Protein AF-0000000066998736 (afdb_homodimer)

pLDDT: mean 97.36, std 3.32, range [67.88, 99.0]

Structure (mmCIF, N/CA/C/O backbone):
data_AF-0000000066998736-model_v1
#
loop_
_entity.id
_entity.type
_entity.pdbx_description
1 polymer 'Protein AIM2'
#
loop_
_atom_site.group_PDB
_atom_site.id
_atom_site.type_symbol
_atom_site.label_atom_id
_atom_site.label_alt_id
_atom_site.label_comp_id
_atom_site.label_asym_id
_atom_site.label_entity_id
_atom_site.label_seq_id
_atom_site.pdbx_PDB_ins_code
_atom_site.Cartn_x
_atom_site.Cartn_y
_atom_site.Cartn_z
_atom_site.occupancy
_atom_site.B_iso_or_equiv
_atom_site.auth_seq_id
_atom_site.auth_comp_id
_atom_site.auth_asym_id
_atom_site.auth_atom_id
_atom_site.pdbx_PDB_model_num
ATOM 1 N N . MET A 1 1 ? 8.188 -20.969 9.961 1 88.62 1 MET A N 1
ATOM 2 C CA . MET A 1 1 ? 7.359 -20.578 8.82 1 88.62 1 MET A CA 1
ATOM 3 C C . MET A 1 1 ? 6.918 -19.125 8.945 1 88.62 1 MET A C 1
ATOM 5 O O . MET A 1 1 ? 6.602 -18.656 10.039 1 88.62 1 MET A O 1
ATOM 9 N N . THR A 1 2 ? 6.992 -18.469 7.844 1 96.5 2 THR A N 1
ATOM 10 C CA . THR A 1 2 ? 6.559 -17.078 7.852 1 96.5 2 THR A CA 1
ATOM 11 C C . THR A 1 2 ? 5.074 -16.969 7.52 1 96.5 2 THR A C 1
ATOM 13 O O . THR A 1 2 ? 4.5 -15.883 7.559 1 96.5 2 THR A O 1
ATOM 16 N N . SER A 1 3 ? 4.441 -18.016 7.262 1 97.25 3 SER A N 1
ATOM 17 C CA . SER A 1 3 ? 2.992 -18.172 7.203 1 97.25 3 SER A CA 1
ATOM 18 C C . SER A 1 3 ? 2.58 -19.609 7.523 1 97.25 3 SER A C 1
ATOM 20 O O . SER A 1 3 ? 3.326 -20.547 7.246 1 97.25 3 SER A O 1
ATOM 22 N N . HIS A 1 4 ? 1.393 -19.859 8.031 1 94.44 4 HIS A N 1
ATOM 23 C CA . HIS A 1 4 ? 0.911 -21.172 8.445 1 94.44 4 HIS A CA 1
ATOM 24 C C . HIS A 1 4 ? 0.374 -21.969 7.262 1 94.44 4 HIS A C 1
ATOM 26 O O . HIS A 1 4 ? 0.171 -21.406 6.18 1 94.44 4 HIS A O 1
ATOM 32 N N . PRO A 1 5 ? 0.244 -23.266 7.516 1 88.44 5 PRO A N 1
ATOM 33 C CA . PRO A 1 5 ? -0.405 -24.062 6.477 1 88.44 5 PRO A CA 1
ATOM 34 C C . PRO A 1 5 ? -1.836 -23.609 6.191 1 88.44 5 PRO A C 1
ATOM 36 O O . PRO A 1 5 ? -2.457 -22.953 7.027 1 88.44 5 PRO A O 1
ATOM 39 N N . PRO A 1 6 ? -2.303 -24.016 5.023 1 88.62 6 PRO A N 1
ATOM 40 C CA . PRO A 1 6 ? -3.68 -23.641 4.684 1 88.62 6 PRO A CA 1
ATOM 41 C C . PRO A 1 6 ? -4.703 -24.234 5.648 1 88.62 6 PRO A C 1
ATOM 43 O O . PRO A 1 6 ? -4.43 -25.25 6.297 1 88.62 6 PRO A O 1
ATOM 46 N N . GLY A 1 7 ? -5.816 -23.609 5.773 1 89.06 7 GLY A N 1
ATOM 47 C CA . GLY A 1 7 ? -6.969 -24.031 6.555 1 89.06 7 GLY A CA 1
ATOM 48 C C . GLY A 1 7 ? -8.289 -23.812 5.832 1 89.06 7 GLY A C 1
ATOM 49 O O . GLY A 1 7 ? -8.305 -23.594 4.621 1 89.06 7 GLY A O 1
ATOM 50 N N . ALA A 1 8 ? -9.398 -23.953 6.57 1 87.38 8 ALA A N 1
ATOM 51 C CA . ALA A 1 8 ? -10.727 -23.875 5.973 1 87.38 8 ALA A CA 1
ATOM 52 C C . ALA A 1 8 ? -10.945 -22.5 5.324 1 87.38 8 ALA A C 1
ATOM 54 O O . ALA A 1 8 ? -11.672 -22.391 4.332 1 87.38 8 ALA A O 1
ATOM 55 N N . CYS A 1 9 ? -10.297 -21.516 5.777 1 91.25 9 CYS A N 1
ATOM 56 C CA . CYS A 1 9 ? -10.445 -20.156 5.27 1 91.25 9 CYS A CA 1
ATOM 57 C C . CYS A 1 9 ? -9.898 -20.031 3.852 1 91.25 9 CYS A C 1
ATOM 59 O O . CYS A 1 9 ? -10.219 -19.078 3.137 1 91.25 9 CYS A O 1
ATOM 61 N N . CYS A 1 10 ? -9.125 -20.953 3.406 1 93.94 10 CYS A N 1
ATOM 62 C CA . CYS A 1 10 ? -8.43 -20.859 2.125 1 93.94 10 CYS A CA 1
ATOM 63 C C . CYS A 1 10 ? -9.383 -21.141 0.969 1 93.94 10 CYS A C 1
ATOM 65 O O . CYS A 1 10 ? -9.07 -20.859 -0.187 1 93.94 10 CYS A O 1
ATOM 67 N N . TYR A 1 11 ? -10.555 -21.688 1.273 1 93.38 11 TYR A N 1
ATOM 68 C CA . TYR A 1 11 ? -11.453 -21.984 0.159 1 93.38 11 TYR A CA 1
ATOM 69 C C . TYR A 1 11 ? -12.836 -21.406 0.417 1 93.38 11 TYR A C 1
ATOM 71 O O . TYR A 1 11 ? -13.812 -21.812 -0.217 1 93.38 11 TYR A O 1
ATOM 79 N N . LYS A 1 12 ? -12.945 -20.547 1.372 1 92.06 12 LYS A N 1
ATOM 80 C CA . LYS A 1 12 ? -14.18 -19.828 1.636 1 92.06 12 LYS A CA 1
ATOM 81 C C . LYS A 1 12 ? -14.172 -18.453 0.963 1 92.06 12 LYS A C 1
ATOM 83 O O . LYS A 1 12 ? -13.133 -17.812 0.887 1 92.06 12 LYS A O 1
ATOM 88 N N . GLY A 1 13 ? -15.359 -17.984 0.427 1 95.31 13 GLY A N 1
ATOM 89 C CA . GLY A 1 13 ? -15.438 -16.656 -0.157 1 95.31 13 GLY A CA 1
ATOM 90 C C . GLY A 1 13 ? -16.594 -16.5 -1.127 1 95.31 13 GLY A C 1
ATOM 91 O O . GLY A 1 13 ? -17.594 -17.203 -1.023 1 95.31 13 GLY A O 1
ATOM 92 N N . VAL A 1 14 ? -16.484 -15.484 -1.958 1 97.12 14 VAL A N 1
ATOM 93 C CA . VAL A 1 14 ? -17.578 -15.141 -2.865 1 97.12 14 VAL A CA 1
ATOM 94 C C . VAL A 1 14 ? -17.094 -15.234 -4.312 1 97.12 14 VAL A C 1
ATOM 96 O O . VAL A 1 14 ? -15.984 -14.789 -4.633 1 97.12 14 VAL A O 1
ATOM 99 N N . LYS A 1 15 ? -17.875 -15.82 -5.188 1 96.19 15 LYS A N 1
ATOM 100 C CA . LYS A 1 15 ? -17.641 -15.812 -6.625 1 96.19 15 LYS A CA 1
ATOM 101 C C . LYS A 1 15 ? -18.047 -14.484 -7.246 1 96.19 15 LYS A C 1
ATOM 103 O O . LYS A 1 15 ? -19.125 -13.961 -6.941 1 96.19 15 LYS A O 1
ATOM 108 N N . HIS A 1 16 ? -17.219 -13.906 -8.07 1 97.31 16 HIS A N 1
ATOM 109 C CA . HIS A 1 16 ? -17.5 -12.625 -8.703 1 97.31 16 HIS A CA 1
ATOM 110 C C . HIS A 1 16 ? -18.188 -12.805 -10.047 1 97.31 16 HIS A C 1
ATOM 112 O O . HIS A 1 16 ? -18.094 -13.867 -10.664 1 97.31 16 HIS A O 1
ATOM 118 N N . GLU A 1 17 ? -18.844 -11.758 -10.477 1 96.19 17 GLU A N 1
ATOM 119 C CA . GLU A 1 17 ? -19.5 -11.742 -11.789 1 96.19 17 GLU A CA 1
ATOM 120 C C . GLU A 1 17 ? -18.547 -11.219 -12.867 1 96.19 17 GLU A C 1
ATOM 122 O O . GLU A 1 17 ? -17.625 -10.461 -12.57 1 96.19 17 GLU A O 1
ATOM 127 N N . GLY A 1 18 ? -18.656 -11.664 -14.086 1 97.25 18 GLY A N 1
ATOM 128 C CA . GLY A 1 18 ? -17.844 -11.305 -15.234 1 97.25 18 GLY A CA 1
ATOM 129 C C . GLY A 1 18 ? -17.547 -12.477 -16.141 1 97.25 18 GLY A C 1
ATOM 130 O O . GLY A 1 18 ? -17.781 -13.633 -15.781 1 97.25 18 GLY A O 1
ATOM 131 N N . THR A 1 19 ? -17.156 -12.172 -17.375 1 98.12 19 THR A N 1
ATOM 132 C CA . THR A 1 19 ? -16.844 -13.211 -18.359 1 98.12 19 THR A CA 1
ATOM 133 C C . THR A 1 19 ? -15.375 -13.125 -18.766 1 98.12 19 THR A C 1
ATOM 135 O O . THR A 1 19 ? -14.992 -12.25 -19.562 1 98.12 19 THR A O 1
ATOM 138 N N . PRO A 1 20 ? -14.586 -13.969 -18.172 1 98.62 20 PRO A N 1
ATOM 139 C CA . PRO A 1 20 ? -13.188 -13.977 -18.594 1 98.62 20 PRO A CA 1
ATOM 140 C C . PRO A 1 20 ? -13.031 -14.195 -20.109 1 98.62 20 PRO A C 1
ATOM 142 O O . PRO A 1 20 ? -13.875 -14.852 -20.719 1 98.62 20 PRO A O 1
ATOM 145 N N . THR A 1 21 ? -11.914 -13.672 -20.656 1 98.75 21 THR A N 1
ATOM 146 C CA . THR A 1 21 ? -11.789 -13.664 -22.109 1 98.75 21 THR A CA 1
ATOM 147 C C . THR A 1 21 ? -10.477 -14.297 -22.547 1 98.75 21 THR A C 1
ATOM 149 O O . THR A 1 21 ? -10.094 -14.211 -23.719 1 98.75 21 THR A O 1
ATOM 152 N N . GLY A 1 22 ? -9.789 -14.875 -21.641 1 98.75 22 GLY A N 1
ATOM 153 C CA . GLY A 1 22 ? -8.578 -15.594 -22 1 98.75 22 GLY A CA 1
ATOM 154 C C . GLY A 1 22 ? -8.852 -16.922 -22.672 1 98.75 22 GLY A C 1
ATOM 155 O O . GLY A 1 22 ? -9.984 -17.203 -23.062 1 98.75 22 GLY A O 1
ATOM 156 N N . GLU A 1 23 ? -7.75 -17.672 -22.906 1 98.69 23 GLU A N 1
ATOM 157 C CA . GLU A 1 23 ? -7.867 -18.938 -23.625 1 98.69 23 GLU A CA 1
ATOM 158 C C . GLU A 1 23 ? -7.176 -20.078 -22.859 1 98.69 23 GLU A C 1
ATOM 160 O O . GLU A 1 23 ? -6.117 -19.875 -22.266 1 98.69 23 GLU A O 1
ATOM 165 N N . PHE A 1 24 ? -7.832 -21.219 -22.969 1 98.75 24 PHE A N 1
ATOM 166 C CA . PHE A 1 24 ? -7.211 -22.406 -22.406 1 98.75 24 PHE A CA 1
ATOM 167 C C . PHE A 1 24 ? -6.43 -23.172 -23.469 1 98.75 24 PHE A C 1
ATOM 169 O O . PHE A 1 24 ? -6.871 -23.266 -24.625 1 98.75 24 PHE A O 1
ATOM 176 N N . SER A 1 25 ? -5.324 -23.641 -23.141 1 98.75 25 SER A N 1
ATOM 177 C CA . SER A 1 25 ? -4.527 -24.547 -23.969 1 98.75 25 SER A CA 1
ATOM 178 C C . SER A 1 25 ? -3.703 -25.5 -23.094 1 98.75 25 SER A C 1
ATOM 180 O O . SER A 1 25 ? -3.77 -25.438 -21.875 1 98.75 25 SER A O 1
ATOM 182 N N . GLN A 1 26 ? -2.934 -26.328 -23.766 1 98.56 26 GLN A N 1
ATOM 183 C CA . GLN A 1 26 ? -2.145 -27.312 -23.031 1 98.56 26 GLN A CA 1
ATOM 184 C C . GLN A 1 26 ? -0.658 -26.984 -23.094 1 98.56 26 GLN A C 1
ATOM 186 O O . GLN A 1 26 ? -0.144 -26.562 -24.125 1 98.56 26 GLN A O 1
ATOM 191 N N . LEU A 1 27 ? -0.028 -27.094 -22 1 98.56 27 LEU A N 1
ATOM 192 C CA . LEU A 1 27 ? 1.426 -27.109 -21.875 1 98.56 27 LEU A CA 1
ATOM 193 C C . LEU A 1 27 ? 1.909 -28.406 -21.25 1 98.56 27 LEU A C 1
ATOM 195 O O . LEU A 1 27 ? 1.815 -28.594 -20.031 1 98.56 27 LEU A O 1
ATOM 199 N N . GLY A 1 28 ? 2.451 -29.188 -22.125 1 97.38 28 GLY A N 1
ATOM 200 C CA . GLY A 1 28 ? 2.725 -30.531 -21.641 1 97.38 28 GLY A CA 1
ATOM 201 C C . GLY A 1 28 ? 1.48 -31.266 -21.172 1 97.38 28 GLY A C 1
ATOM 202 O O . GLY A 1 28 ? 0.503 -31.375 -21.906 1 97.38 28 GLY A O 1
ATOM 203 N N . ASP A 1 29 ? 1.424 -31.641 -19.922 1 96.88 29 ASP A N 1
ATOM 204 C CA . ASP A 1 29 ? 0.338 -32.469 -19.422 1 96.88 29 ASP A CA 1
ATOM 205 C C . ASP A 1 29 ? -0.609 -31.672 -18.531 1 96.88 29 ASP A C 1
ATOM 207 O O . ASP A 1 29 ? -1.436 -32.25 -17.812 1 96.88 29 ASP A O 1
ATOM 211 N N . PHE A 1 30 ? -0.478 -30.375 -18.562 1 98.38 30 PHE A N 1
ATOM 212 C CA . PHE A 1 30 ? -1.415 -29.578 -17.781 1 98.38 30 PHE A CA 1
ATOM 213 C C . PHE A 1 30 ? -1.953 -28.422 -18.594 1 98.38 30 PHE A C 1
ATOM 215 O O . PHE A 1 30 ? -1.345 -28.031 -19.594 1 98.38 30 PHE A O 1
ATOM 222 N N . GLU A 1 31 ? -3.088 -27.938 -18.188 1 98.81 31 GLU A N 1
ATOM 223 C CA . GLU A 1 31 ? -3.768 -26.844 -18.859 1 98.81 31 GLU A CA 1
ATOM 224 C C . GLU A 1 31 ? -3.232 -25.5 -18.406 1 98.81 31 GLU A C 1
ATOM 226 O O . GLU A 1 31 ? -2.822 -25.344 -17.25 1 98.81 31 GLU A O 1
ATOM 231 N N . ILE A 1 32 ? -3.191 -24.531 -19.344 1 98.88 32 ILE A N 1
ATOM 232 C CA . ILE A 1 32 ? -2.861 -23.156 -19 1 98.88 32 ILE A CA 1
ATOM 233 C C . ILE A 1 32 ? -3.934 -22.219 -19.531 1 98.88 32 ILE A C 1
ATOM 235 O O . ILE A 1 32 ? -4.539 -22.484 -20.578 1 98.88 32 ILE A O 1
ATOM 239 N N . TYR A 1 33 ? -4.254 -21.234 -18.766 1 98.94 33 TYR A N 1
ATOM 240 C CA . TYR A 1 33 ? -5.016 -20.062 -19.219 1 98.94 33 TYR A CA 1
ATOM 241 C C . TYR A 1 33 ? -4.09 -18.938 -19.641 1 98.94 33 TYR A C 1
ATOM 243 O O . TYR A 1 33 ? -3.176 -18.562 -18.891 1 98.94 33 TYR A O 1
ATOM 251 N N . THR A 1 34 ? -4.23 -18.391 -20.844 1 98.94 34 THR A N 1
ATOM 252 C CA . THR A 1 34 ? -3.391 -17.297 -21.312 1 98.94 34 THR A CA 1
ATOM 253 C C . THR A 1 34 ? -4.246 -16.109 -21.766 1 98.94 34 THR A C 1
ATOM 255 O O . THR A 1 34 ? -5.387 -16.297 -22.203 1 98.94 34 THR A O 1
ATOM 258 N N . LYS A 1 35 ? -3.754 -14.984 -21.609 1 98.88 35 LYS A N 1
ATOM 259 C CA . LYS A 1 35 ? -4.371 -13.742 -22.078 1 98.88 35 LYS A CA 1
ATOM 260 C C . LYS A 1 35 ? -3.312 -12.742 -22.531 1 98.88 35 LYS A C 1
ATOM 262 O O . LYS A 1 35 ? -2.342 -12.492 -21.812 1 98.88 35 LYS A O 1
ATOM 267 N N . TYR A 1 36 ? -3.473 -12.234 -23.719 1 98.81 36 TYR A N 1
ATOM 268 C CA . TYR A 1 36 ? -2.59 -11.203 -24.266 1 98.81 36 TYR A CA 1
ATOM 269 C C . TYR A 1 36 ? -3.084 -9.812 -23.906 1 98.81 36 TYR A C 1
ATOM 271 O O . TYR A 1 36 ? -4.285 -9.594 -23.734 1 98.81 36 TYR A O 1
ATOM 279 N N . PRO A 1 37 ? -2.137 -8.906 -23.75 1 98.69 37 PRO A N 1
ATOM 280 C CA . PRO A 1 37 ? -2.586 -7.512 -23.703 1 98.69 37 PRO A CA 1
ATOM 281 C C . PRO A 1 37 ? -3.145 -7.031 -25.047 1 98.69 37 PRO A C 1
ATOM 283 O O . PRO A 1 37 ? -3.084 -7.754 -26.047 1 98.69 37 PRO A O 1
ATOM 286 N N . GLU A 1 38 ? -3.705 -5.871 -25 1 97.38 38 GLU A N 1
ATOM 287 C CA . GLU A 1 38 ? -4.375 -5.344 -26.188 1 97.38 38 GLU A CA 1
ATOM 288 C C . GLU A 1 38 ? -3.422 -5.281 -27.375 1 97.38 38 GLU A C 1
ATOM 290 O O . GLU A 1 38 ? -3.811 -5.59 -28.5 1 97.38 38 GLU A O 1
ATOM 295 N N . ASP A 1 39 ? -2.166 -4.965 -27.125 1 98.06 39 ASP A N 1
ATOM 296 C CA . ASP A 1 39 ? -1.209 -4.789 -28.219 1 98.06 39 ASP A CA 1
ATOM 297 C C . ASP A 1 39 ? -0.548 -6.117 -28.594 1 98.06 39 ASP A C 1
ATOM 299 O O . ASP A 1 39 ? 0.345 -6.156 -29.438 1 98.06 39 ASP A O 1
ATOM 303 N N . LYS A 1 40 ? -0.848 -7.172 -27.906 1 98.25 40 LYS A N 1
ATOM 304 C CA . LYS A 1 40 ? -0.427 -8.547 -28.156 1 98.25 40 LYS A CA 1
ATOM 305 C C . LYS A 1 40 ? 1.057 -8.734 -27.859 1 98.25 40 LYS A C 1
ATOM 307 O O . LYS A 1 40 ? 1.629 -9.781 -28.172 1 98.25 40 LYS A O 1
ATOM 312 N N . SER A 1 41 ? 1.574 -7.727 -27.234 1 98.44 41 SER A N 1
ATOM 313 C CA . SER A 1 41 ? 2.98 -7.848 -26.859 1 98.44 41 SER A CA 1
ATOM 314 C C . SER A 1 41 ? 3.18 -8.906 -25.781 1 98.44 41 SER A C 1
ATOM 316 O O . SER A 1 41 ? 2.361 -9.031 -24.859 1 98.44 41 SER A O 1
ATOM 318 N N . THR A 1 42 ? 4.344 -9.594 -25.828 1 98.69 42 THR A N 1
ATOM 319 C CA . THR A 1 42 ? 4.695 -10.562 -24.781 1 98.69 42 THR A CA 1
ATOM 320 C C . THR A 1 42 ? 5.973 -10.133 -24.062 1 98.69 42 THR A C 1
ATOM 322 O O . THR A 1 42 ? 6.543 -10.906 -23.297 1 98.69 42 THR A O 1
ATOM 325 N N . GLU A 1 43 ? 6.453 -8.953 -24.312 1 98.56 43 GLU A N 1
ATOM 326 C CA . GLU A 1 43 ? 7.699 -8.469 -23.719 1 98.56 43 GLU A CA 1
ATOM 327 C C . GLU A 1 43 ? 7.66 -8.539 -22.203 1 98.56 43 GLU A C 1
ATOM 329 O O . GLU A 1 43 ? 8.648 -8.906 -21.562 1 98.56 43 GLU A O 1
ATOM 334 N N . TYR A 1 44 ? 6.578 -8.125 -21.641 1 98.88 44 TYR A N 1
ATOM 335 C CA . TYR A 1 44 ? 6.332 -8.172 -20.203 1 98.88 44 TYR A CA 1
ATOM 336 C C . TYR A 1 44 ? 5.297 -9.234 -19.859 1 98.88 44 TYR A C 1
ATOM 338 O O . TYR A 1 44 ? 4.18 -9.211 -20.375 1 98.88 44 TYR A O 1
ATOM 346 N N . GLY A 1 45 ? 5.629 -10.172 -18.969 1 98.94 45 GLY A N 1
ATOM 347 C CA . GLY A 1 45 ? 4.754 -11.289 -18.641 1 98.94 45 GLY A CA 1
ATOM 348 C C . GLY A 1 45 ? 4.465 -11.398 -17.156 1 98.94 45 GLY A C 1
ATOM 349 O O . GLY A 1 45 ? 5.27 -10.961 -16.328 1 98.94 45 GLY A O 1
ATOM 350 N N . ILE A 1 46 ? 3.328 -11.914 -16.828 1 99 46 ILE A N 1
ATOM 351 C CA . ILE A 1 46 ? 2.951 -12.242 -15.453 1 99 46 ILE A CA 1
ATOM 352 C C . ILE A 1 46 ? 2.508 -13.703 -15.383 1 99 46 ILE A C 1
ATOM 354 O O . ILE A 1 46 ? 1.625 -14.125 -16.125 1 99 46 ILE A O 1
ATOM 358 N N . LEU A 1 47 ? 3.16 -14.461 -14.57 1 99 47 LEU A N 1
ATOM 359 C CA . LEU A 1 47 ? 2.686 -15.789 -14.188 1 99 47 LEU A CA 1
ATOM 360 C C . LEU A 1 47 ? 1.793 -15.711 -12.953 1 99 47 LEU A C 1
ATOM 362 O O . LEU A 1 47 ? 2.217 -15.219 -11.906 1 99 47 LEU A O 1
ATOM 366 N N . ILE A 1 48 ? 0.547 -16.141 -13.086 1 99 48 ILE A N 1
ATOM 367 C CA . ILE A 1 48 ? -0.354 -16.156 -11.938 1 99 48 ILE A CA 1
ATOM 368 C C . ILE A 1 48 ? -0.365 -17.547 -11.32 1 99 48 ILE A C 1
ATOM 370 O O . ILE A 1 48 ? -0.692 -18.531 -11.992 1 99 48 ILE A O 1
ATOM 374 N N . ILE A 1 49 ? 0.008 -17.609 -10.086 1 98.94 49 ILE A N 1
ATOM 375 C CA . ILE A 1 49 ? -0.017 -18.828 -9.281 1 98.94 49 ILE A CA 1
ATOM 376 C C . ILE A 1 49 ? -1.174 -18.766 -8.289 1 98.94 49 ILE A C 1
ATOM 378 O O . ILE A 1 49 ? -1.132 -18 -7.324 1 98.94 49 ILE A O 1
ATOM 382 N N . THR A 1 50 ? -2.141 -19.594 -8.438 1 98.88 50 THR A N 1
ATOM 383 C CA . THR A 1 50 ? -3.469 -19.406 -7.867 1 98.88 50 THR A CA 1
ATOM 384 C C . THR A 1 50 ? -3.516 -19.906 -6.426 1 98.88 50 THR A C 1
ATOM 386 O O . THR A 1 50 ? -2.582 -20.578 -5.965 1 98.88 50 THR A O 1
ATOM 389 N N . ASP A 1 51 ? -4.613 -19.531 -5.707 1 98.5 51 ASP A N 1
ATOM 390 C CA . ASP A 1 51 ? -4.961 -20.203 -4.457 1 98.5 51 ASP A CA 1
ATOM 391 C C . ASP A 1 51 ? -5.488 -21.609 -4.715 1 98.5 51 ASP A C 1
ATOM 393 O O . ASP A 1 51 ? -5.391 -22.125 -5.836 1 98.5 51 ASP A O 1
ATOM 397 N N . VAL A 1 52 ? -6.062 -22.281 -3.746 1 98.31 52 VAL A N 1
ATOM 398 C CA . VAL A 1 52 ? -6.379 -23.703 -3.791 1 98.31 52 VAL A CA 1
ATOM 399 C C . VAL A 1 52 ? -7.617 -23.938 -4.656 1 98.31 52 VAL A C 1
ATOM 401 O O . VAL A 1 52 ? -7.953 -25.078 -4.984 1 98.31 52 VAL A O 1
ATOM 404 N N . ILE A 1 53 ? -8.289 -22.859 -5.078 1 98.06 53 ILE A N 1
ATOM 405 C CA . ILE A 1 53 ? -9.5 -22.984 -5.879 1 98.06 53 ILE A CA 1
ATOM 406 C C . ILE A 1 53 ? -9.133 -23.188 -7.348 1 98.06 53 ILE A C 1
ATOM 408 O O . ILE A 1 53 ? -9.906 -23.766 -8.117 1 98.06 53 ILE A O 1
ATOM 412 N N . GLY A 1 54 ? -7.961 -22.703 -7.793 1 98.5 54 GLY A N 1
ATOM 413 C CA . GLY A 1 54 ? -7.387 -23.125 -9.062 1 98.5 54 GLY A CA 1
ATOM 414 C C . GLY A 1 54 ? -7.684 -22.188 -10.203 1 98.5 54 GLY A C 1
ATOM 415 O O . GLY A 1 54 ? -8.359 -21.172 -10.023 1 98.5 54 GLY A O 1
ATOM 416 N N . HIS A 1 55 ? -7.188 -22.531 -11.43 1 98.69 55 HIS A N 1
ATOM 417 C CA . HIS A 1 55 ? -7.094 -21.641 -12.586 1 98.69 55 HIS A CA 1
ATOM 418 C C . HIS A 1 55 ? -8.453 -21.469 -13.258 1 98.69 55 HIS A C 1
ATOM 420 O O . HIS A 1 55 ? -8.664 -20.516 -14.008 1 98.69 55 HIS A O 1
ATOM 426 N N . ARG A 1 56 ? -9.375 -22.359 -12.969 1 98.31 56 ARG A N 1
ATOM 427 C CA . ARG A 1 56 ? -10.664 -22.25 -13.648 1 98.31 56 ARG A CA 1
ATOM 428 C C . ARG A 1 56 ? -11.664 -21.469 -12.805 1 98.31 56 ARG A C 1
ATOM 430 O O . ARG A 1 56 ? -12.812 -21.297 -13.211 1 98.31 56 ARG A O 1
ATOM 437 N N . PHE A 1 57 ? -11.25 -21.078 -11.641 1 98.44 57 PHE A N 1
ATOM 438 C CA . PHE A 1 57 ? -12.086 -20.203 -10.836 1 98.44 57 PHE A CA 1
ATOM 439 C C . PHE A 1 57 ? -12.289 -18.859 -11.531 1 98.44 57 PHE A C 1
ATOM 441 O O . PHE A 1 57 ? -11.328 -18.188 -11.906 1 98.44 57 PHE A O 1
ATOM 448 N N . ASN A 1 58 ? -13.5 -18.453 -11.68 1 98.69 58 ASN A N 1
ATOM 449 C CA . ASN A 1 58 ? -13.852 -17.25 -12.422 1 98.69 58 ASN A CA 1
ATOM 450 C C . ASN A 1 58 ? -13.078 -16.047 -11.914 1 98.69 58 ASN A C 1
ATOM 452 O O . ASN A 1 58 ? -12.555 -15.258 -12.711 1 98.69 58 ASN A O 1
ATOM 456 N N . ASN A 1 59 ? -13 -15.867 -10.602 1 98.81 59 ASN A N 1
ATOM 457 C CA . ASN A 1 59 ? -12.32 -14.727 -10.008 1 98.81 59 ASN A CA 1
ATOM 458 C C . ASN A 1 59 ? -10.867 -14.648 -10.453 1 98.81 59 ASN A C 1
ATOM 460 O O . ASN A 1 59 ? -10.359 -13.562 -10.75 1 98.81 59 ASN A O 1
ATOM 464 N N . ALA A 1 60 ? -10.172 -15.812 -10.484 1 98.81 60 ALA A N 1
ATOM 465 C CA . ALA A 1 60 ? -8.766 -15.867 -10.883 1 98.81 60 ALA A CA 1
ATOM 466 C C . ALA A 1 60 ? -8.594 -15.461 -12.344 1 98.81 60 ALA A C 1
ATOM 468 O O . ALA A 1 60 ? -7.656 -14.742 -12.695 1 98.81 60 ALA A O 1
ATOM 469 N N . GLN A 1 61 ? -9.516 -15.922 -13.164 1 98.88 61 GLN A N 1
ATOM 470 C CA . GLN A 1 61 ? -9.461 -15.594 -14.586 1 98.88 61 GLN A CA 1
ATOM 471 C C . GLN A 1 61 ? -9.711 -14.102 -14.812 1 98.88 61 GLN A C 1
ATOM 473 O O . GLN A 1 61 ? -9.062 -13.484 -15.664 1 98.88 61 GLN A O 1
ATOM 478 N N . LEU A 1 62 ? -10.656 -13.547 -14.062 1 98.81 62 LEU A N 1
ATOM 479 C CA . LEU A 1 62 ? -10.906 -12.117 -14.172 1 98.81 62 LEU A CA 1
ATOM 480 C C . LEU A 1 62 ? -9.672 -11.312 -13.766 1 98.81 62 LEU A C 1
ATOM 482 O O . LEU A 1 62 ? -9.352 -10.297 -14.375 1 98.81 62 LEU A O 1
ATOM 486 N N . ILE A 1 63 ? -8.953 -11.734 -12.742 1 98.88 63 ILE A N 1
ATOM 487 C CA . ILE A 1 63 ? -7.715 -11.086 -12.312 1 98.88 63 ILE A CA 1
ATOM 488 C C . ILE A 1 63 ? -6.672 -11.188 -13.422 1 98.88 63 ILE A C 1
ATOM 490 O O . ILE A 1 63 ? -5.977 -10.211 -13.719 1 98.88 63 ILE A O 1
ATOM 494 N N . ALA A 1 64 ? -6.578 -12.367 -14.039 1 98.88 64 ALA A N 1
ATOM 495 C CA . ALA A 1 64 ? -5.668 -12.555 -15.164 1 98.88 64 ALA A CA 1
ATOM 496 C C . ALA A 1 64 ? -5.965 -11.555 -16.281 1 98.88 64 ALA A C 1
ATOM 498 O O . ALA A 1 64 ? -5.055 -10.914 -16.812 1 98.88 64 ALA A O 1
ATOM 499 N N . ASP A 1 65 ? -7.234 -11.445 -16.609 1 98.88 65 ASP A N 1
ATOM 500 C CA . ASP A 1 65 ? -7.664 -10.531 -17.656 1 98.88 65 ASP A CA 1
ATOM 501 C C . ASP A 1 65 ? -7.316 -9.086 -17.297 1 98.88 65 ASP A C 1
ATOM 503 O O . ASP A 1 65 ? -6.973 -8.289 -18.172 1 98.88 65 ASP A O 1
ATOM 507 N N . GLN A 1 66 ? -7.391 -8.727 -16.031 1 98.75 66 GLN A N 1
ATOM 508 C CA . GLN A 1 66 ? -7.07 -7.371 -15.594 1 98.75 66 GLN A CA 1
ATOM 509 C C . GLN A 1 66 ? -5.582 -7.078 -15.758 1 98.75 66 GLN A C 1
ATOM 511 O O . GLN A 1 66 ? -5.199 -5.977 -16.156 1 98.75 66 GLN A O 1
ATOM 516 N N . PHE A 1 67 ? -4.742 -8.07 -15.406 1 98.81 67 PHE A N 1
ATOM 517 C CA . PHE A 1 67 ? -3.316 -7.875 -15.633 1 98.81 67 PHE A CA 1
ATOM 518 C C . PHE A 1 67 ? -3.027 -7.684 -17.109 1 98.81 67 PHE A C 1
ATOM 520 O O . PHE A 1 67 ? -2.217 -6.832 -17.484 1 98.81 67 PHE A O 1
ATOM 527 N N . ALA A 1 68 ? -3.686 -8.477 -17.953 1 98.88 68 ALA A N 1
ATOM 528 C CA . ALA A 1 68 ? -3.514 -8.328 -19.391 1 98.88 68 ALA A CA 1
ATOM 529 C C . ALA A 1 68 ? -3.949 -6.941 -19.859 1 98.88 68 ALA A C 1
ATOM 531 O O . ALA A 1 68 ? -3.283 -6.32 -20.688 1 98.88 68 ALA A O 1
ATOM 532 N N . ALA A 1 69 ? -5.043 -6.453 -19.297 1 98.56 69 ALA A N 1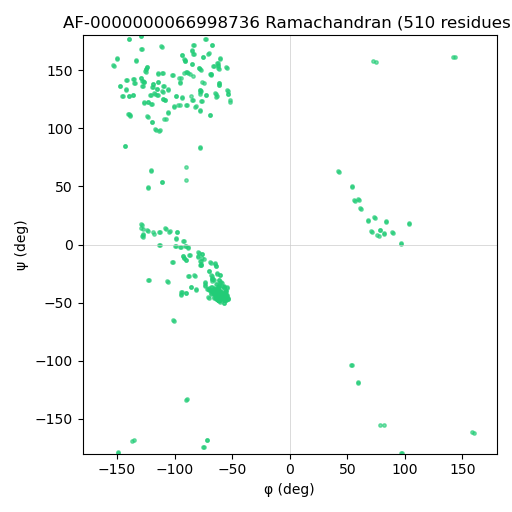
ATOM 533 C CA . ALA A 1 69 ? -5.547 -5.125 -19.641 1 98.56 69 ALA A CA 1
ATOM 534 C C . ALA A 1 69 ? -4.547 -4.043 -19.234 1 98.56 69 ALA A C 1
ATOM 536 O O . ALA A 1 69 ? -4.59 -2.926 -19.766 1 98.56 69 ALA A O 1
ATOM 537 N N . ASN A 1 70 ? -3.652 -4.402 -18.359 1 98.38 70 ASN A N 1
ATOM 538 C CA . ASN A 1 70 ? -2.623 -3.465 -17.922 1 98.38 70 ASN A CA 1
ATOM 539 C C . ASN A 1 70 ? -1.313 -3.682 -18.672 1 98.38 70 ASN A C 1
ATOM 541 O O . ASN A 1 70 ? -0.257 -3.221 -18.234 1 98.38 70 ASN A O 1
ATOM 545 N N . GLY A 1 71 ? -1.304 -4.48 -19.719 1 98.38 71 GLY A N 1
ATOM 546 C CA . GLY A 1 71 ? -0.192 -4.5 -20.656 1 98.38 71 GLY A CA 1
ATOM 547 C C . GLY A 1 71 ? 0.714 -5.703 -20.484 1 98.38 71 GLY A C 1
ATOM 548 O O . GLY A 1 71 ? 1.836 -5.723 -21 1 98.38 71 GLY A O 1
ATOM 549 N N . TYR A 1 72 ? 0.227 -6.746 -19.797 1 98.88 72 TYR A N 1
ATOM 550 C CA . TYR A 1 72 ? 1.075 -7.91 -19.547 1 98.88 72 TYR A CA 1
ATOM 551 C C . TYR A 1 72 ? 0.534 -9.141 -20.281 1 98.88 72 TYR A C 1
ATOM 553 O O . TYR A 1 72 ? -0.679 -9.359 -20.312 1 98.88 72 TYR A O 1
ATOM 561 N N . PHE A 1 73 ? 1.386 -9.922 -20.844 1 98.94 73 PHE A N 1
ATOM 562 C CA . PHE A 1 73 ? 1.027 -11.281 -21.219 1 98.94 73 PHE A CA 1
ATOM 563 C C . PHE A 1 73 ? 0.895 -12.164 -19.984 1 98.94 73 PHE A C 1
ATOM 565 O O . PHE A 1 73 ? 1.8 -12.211 -19.141 1 98.94 73 PHE A O 1
ATOM 572 N N . VAL A 1 74 ? -0.231 -12.867 -19.875 1 98.94 74 VAL A N 1
ATOM 573 C CA . VAL A 1 74 ? -0.499 -13.578 -18.641 1 98.94 74 VAL A CA 1
ATOM 574 C C . VAL A 1 74 ? -0.606 -15.078 -18.922 1 98.94 74 VAL A C 1
ATOM 576 O O . VAL A 1 74 ? -1.209 -15.492 -19.906 1 98.94 74 VAL A O 1
ATOM 579 N N . MET A 1 75 ? -0.027 -15.867 -18.062 1 98.94 75 MET A N 1
ATOM 580 C CA . MET A 1 75 ? -0.189 -17.312 -18.016 1 98.94 75 MET A CA 1
ATOM 581 C C . MET A 1 75 ? -0.58 -17.781 -16.625 1 98.94 75 MET A C 1
ATOM 583 O O . MET A 1 75 ? -0.052 -17.281 -15.625 1 98.94 75 MET A O 1
ATOM 587 N N . MET A 1 76 ? -1.519 -18.672 -16.562 1 99 76 MET A N 1
ATOM 588 C CA . MET A 1 76 ? -2.031 -19.234 -15.32 1 99 76 MET A CA 1
ATOM 589 C C . MET A 1 76 ? -2.256 -20.734 -15.453 1 99 76 MET A C 1
ATOM 591 O O . MET A 1 76 ? -3.15 -21.172 -16.172 1 99 76 MET A O 1
ATOM 595 N N . PRO A 1 77 ? -1.466 -21.547 -14.773 1 98.94 77 PRO A N 1
ATOM 596 C CA . PRO A 1 77 ? -1.525 -23 -14.984 1 98.94 77 PRO A CA 1
ATOM 597 C C . PRO A 1 77 ? -2.5 -23.688 -14.039 1 98.94 77 PRO A C 1
ATOM 599 O O . PRO A 1 77 ? -2.803 -23.172 -12.961 1 98.94 77 PRO A O 1
ATOM 602 N N . ASP A 1 78 ? -2.916 -24.828 -14.461 1 98.88 78 ASP A N 1
ATOM 603 C CA . ASP A 1 78 ? -3.475 -25.828 -13.547 1 98.88 78 ASP A CA 1
ATOM 604 C C . ASP A 1 78 ? -2.395 -26.391 -12.633 1 98.88 78 ASP A C 1
ATOM 606 O O . ASP A 1 78 ? -1.556 -27.188 -13.07 1 98.88 78 ASP A O 1
ATOM 610 N N . LEU A 1 79 ? -2.5 -26.078 -11.406 1 98.75 79 LEU A N 1
ATOM 611 C CA . LEU A 1 79 ? -1.479 -26.484 -10.453 1 98.75 79 LEU A CA 1
ATOM 612 C C . LEU A 1 79 ? -1.825 -27.844 -9.844 1 98.75 79 LEU A C 1
ATOM 614 O O . LEU A 1 79 ? -0.978 -28.484 -9.211 1 98.75 79 LEU A O 1
ATOM 618 N N . PHE A 1 80 ? -3.064 -28.297 -10.031 1 98.56 80 PHE A N 1
ATOM 619 C CA . PHE A 1 80 ? -3.566 -29.312 -9.125 1 98.56 80 PHE A CA 1
ATOM 620 C C . PHE A 1 80 ? -4.012 -30.547 -9.898 1 98.56 80 PHE A C 1
ATOM 622 O O . PHE A 1 80 ? -4.719 -31.406 -9.359 1 98.56 80 PHE A O 1
ATOM 629 N N . ASP A 1 81 ? -3.67 -30.625 -11.211 1 97.56 81 ASP A N 1
ATOM 630 C CA . ASP A 1 81 ? -4.02 -31.766 -12.055 1 97.56 81 ASP A CA 1
ATOM 631 C C . ASP A 1 81 ? -5.52 -32.031 -12 1 97.56 81 ASP A C 1
ATOM 633 O O . ASP A 1 81 ? -5.934 -33.156 -11.703 1 97.56 81 ASP A O 1
ATOM 637 N N . LYS A 1 82 ? -6.254 -30.969 -12.219 1 96.81 82 LYS A N 1
ATOM 638 C CA . LYS A 1 82 ? -7.711 -31.016 -12.305 1 96.81 82 LYS A CA 1
ATOM 639 C C . LYS A 1 82 ? -8.336 -31.344 -10.945 1 96.81 82 LYS A C 1
ATOM 641 O O . LYS A 1 82 ? -9.461 -31.828 -10.875 1 96.81 82 LYS A O 1
ATOM 646 N N . ASP A 1 83 ? -7.598 -31.125 -9.867 1 97.44 83 ASP A N 1
ATOM 647 C CA . ASP A 1 83 ? -8.094 -31.422 -8.523 1 97.44 83 ASP A CA 1
ATOM 648 C C . ASP A 1 83 ? -8.055 -30.172 -7.641 1 97.44 83 ASP A C 1
ATOM 650 O O . ASP A 1 83 ? -7.496 -30.188 -6.543 1 97.44 83 ASP A O 1
ATOM 654 N N . PRO A 1 84 ? -8.57 -29.031 -8.094 1 97.81 84 PRO A N 1
ATOM 655 C CA . PRO A 1 84 ? -8.688 -27.891 -7.195 1 97.81 84 PRO A CA 1
ATOM 656 C C . PRO A 1 84 ? -9.758 -28.078 -6.129 1 97.81 84 PRO A C 1
ATOM 658 O O . PRO A 1 84 ? -10.586 -28.984 -6.23 1 97.81 84 PRO A O 1
ATOM 661 N N . ILE A 1 85 ? -9.742 -27.266 -5.074 1 97.5 85 ILE A N 1
ATOM 662 C CA . ILE A 1 85 ? -10.781 -27.312 -4.051 1 97.5 85 ILE A CA 1
ATOM 663 C C . ILE A 1 85 ? -11.969 -26.453 -4.484 1 97.5 85 ILE A C 1
ATOM 665 O O . ILE A 1 85 ? -11.812 -25.281 -4.797 1 97.5 85 ILE A O 1
ATOM 669 N N . PRO A 1 86 ? -13.18 -27.047 -4.535 1 95.69 86 PRO A N 1
ATOM 670 C CA . PRO A 1 86 ? -14.352 -26.234 -4.848 1 95.69 86 PRO A CA 1
ATOM 671 C C . PRO A 1 86 ? -14.594 -25.125 -3.824 1 95.69 86 PRO A C 1
ATOM 673 O O . PRO A 1 86 ? -14.398 -25.328 -2.625 1 95.69 86 PRO A O 1
ATOM 676 N N . LEU A 1 87 ? -14.953 -23.969 -4.309 1 95.88 87 LEU A N 1
ATOM 677 C CA . LEU A 1 87 ? -15.289 -22.859 -3.436 1 95.88 87 LEU A CA 1
ATOM 678 C C . LEU A 1 87 ? -16.359 -23.25 -2.428 1 95.88 87 LEU A C 1
ATOM 680 O O . LEU A 1 87 ? -17.375 -23.859 -2.797 1 95.88 87 LEU A O 1
ATOM 684 N N . ASN A 1 88 ? -16.141 -22.938 -1.186 1 94.88 88 ASN A N 1
ATOM 685 C CA . ASN A 1 88 ? -17.062 -23.188 -0.092 1 94.88 88 ASN A CA 1
ATOM 686 C C . ASN A 1 88 ? -17.422 -24.672 -0 1 94.88 88 ASN A C 1
ATOM 688 O O . ASN A 1 88 ? -18.594 -25.031 0.169 1 94.88 88 ASN A O 1
ATOM 692 N N . ARG A 1 89 ? -16.438 -25.469 -0.26 1 91 89 ARG A N 1
ATOM 693 C CA . ARG A 1 89 ? -16.625 -26.922 -0.156 1 91 89 ARG A CA 1
ATOM 694 C C . ARG A 1 89 ? -17.219 -27.297 1.192 1 91 89 ARG A C 1
ATOM 696 O O . ARG A 1 89 ? -16.688 -26.922 2.242 1 91 89 ARG A O 1
ATOM 703 N N . PRO A 1 90 ? -18.344 -28 1.154 1 85.56 90 PRO A N 1
ATOM 704 C CA . PRO A 1 90 ? -19.016 -28.375 2.402 1 85.56 90 PRO A CA 1
ATOM 705 C C . PRO A 1 90 ? -18.438 -29.641 3.031 1 85.56 90 PRO A C 1
ATOM 707 O O . PRO A 1 90 ? -17.578 -30.281 2.434 1 85.56 90 PRO A O 1
ATOM 710 N N . GLY A 1 91 ? -18.891 -29.906 4.211 1 81.94 91 GLY A N 1
ATOM 711 C CA . GLY A 1 91 ? -18.656 -31.172 4.891 1 81.94 91 GLY A CA 1
ATOM 712 C C . GLY A 1 91 ? -17.281 -31.281 5.508 1 81.94 91 GLY A C 1
ATOM 713 O O . GLY A 1 91 ? -16.688 -30.266 5.902 1 81.94 91 GLY A O 1
ATOM 714 N N . ASP A 1 92 ? -16.891 -32.562 5.652 1 86.5 92 ASP A N 1
ATOM 715 C CA . ASP A 1 92 ? -15.633 -32.844 6.344 1 86.5 92 ASP A CA 1
ATOM 716 C C . ASP A 1 92 ? -14.461 -32.875 5.367 1 86.5 92 ASP A C 1
ATOM 718 O O . ASP A 1 92 ? -13.984 -33.938 4.984 1 86.5 92 ASP A O 1
ATOM 722 N N . PHE A 1 93 ? -14.164 -31.797 4.82 1 91.75 93 PHE A N 1
ATOM 723 C CA . PHE A 1 93 ? -13 -31.703 3.949 1 91.75 93 PHE A CA 1
ATOM 724 C C . PHE A 1 93 ? -11.742 -31.422 4.758 1 91.75 93 PHE A C 1
ATOM 726 O O . PHE A 1 93 ? -11.742 -30.562 5.637 1 91.75 93 PHE A O 1
ATOM 733 N N . ASP A 1 94 ? -10.727 -32.25 4.539 1 93.69 94 ASP A N 1
ATOM 734 C CA . ASP A 1 94 ? -9.438 -32.062 5.191 1 93.69 94 ASP A CA 1
ATOM 735 C C . ASP A 1 94 ? -8.383 -31.562 4.207 1 93.69 94 ASP A C 1
ATOM 737 O O . ASP A 1 94 ? -7.887 -32.312 3.377 1 93.69 94 ASP A O 1
ATOM 741 N N . ILE A 1 95 ? -8 -30.359 4.316 1 93.75 95 ILE A N 1
ATOM 742 C CA . ILE A 1 95 ? -7.121 -29.719 3.348 1 93.75 95 ILE A CA 1
ATOM 743 C C . ILE A 1 95 ? -5.734 -30.359 3.396 1 93.75 95 ILE A C 1
ATOM 745 O O . ILE A 1 95 ? -5.039 -30.422 2.381 1 93.75 95 ILE A O 1
ATOM 749 N N . MET A 1 96 ? -5.316 -30.891 4.555 1 93.69 96 MET A N 1
ATOM 750 C CA . MET A 1 96 ? -4.023 -31.562 4.645 1 93.69 96 MET A CA 1
ATOM 751 C C . MET A 1 96 ? -4.047 -32.875 3.883 1 93.69 96 MET A C 1
ATOM 753 O O . MET A 1 96 ? -3.055 -33.25 3.258 1 93.69 96 MET A O 1
ATOM 757 N N . LYS A 1 97 ? -5.145 -33.531 3.957 1 95.38 97 LYS A N 1
ATOM 758 C CA . LYS A 1 97 ? -5.301 -34.75 3.15 1 95.38 97 LYS A CA 1
ATOM 759 C C . LYS A 1 97 ? -5.285 -34.406 1.659 1 95.38 97 LYS A C 1
ATOM 761 O O . LYS A 1 97 ? -4.691 -35.156 0.864 1 95.38 97 LYS A O 1
ATOM 766 N N . TRP A 1 98 ? -5.953 -33.375 1.325 1 97 98 TRP A N 1
ATOM 767 C CA . TRP A 1 98 ? -5.938 -32.906 -0.06 1 97 98 TRP A CA 1
ATOM 768 C C . TRP A 1 98 ? -4.516 -32.594 -0.516 1 97 98 TRP A C 1
ATOM 770 O O . TRP A 1 98 ? -4.086 -33.031 -1.584 1 97 98 TRP A O 1
ATOM 780 N N . LEU A 1 99 ? -3.717 -31.922 0.316 1 96.56 99 LEU A N 1
ATOM 781 C CA . LEU A 1 99 ? -2.338 -31.547 0.021 1 96.56 99 LEU A CA 1
ATOM 782 C C . LEU A 1 99 ? -1.482 -32.781 -0.23 1 96.56 99 LEU A C 1
ATOM 784 O O . LEU A 1 99 ? -0.602 -32.781 -1.094 1 96.56 99 LEU A O 1
ATOM 788 N N . ASN A 1 100 ? -1.866 -33.812 0.468 1 96.94 100 ASN A N 1
ATOM 789 C CA . ASN A 1 100 ? -1.07 -35.031 0.389 1 96.94 100 ASN A CA 1
ATOM 790 C C . ASN A 1 100 ? -1.588 -35.969 -0.698 1 96.94 100 ASN A C 1
ATOM 792 O O . ASN A 1 100 ? -1.081 -37.094 -0.857 1 96.94 100 ASN A O 1
ATOM 796 N N . GLY A 1 101 ? -2.582 -35.562 -1.434 1 97.25 101 GLY A N 1
ATOM 797 C CA . GLY A 1 101 ? -3.016 -36.281 -2.625 1 97.25 101 GLY A CA 1
ATOM 798 C C . GLY A 1 101 ? -4.051 -37.344 -2.336 1 97.25 101 GLY A C 1
ATOM 799 O O . GLY A 1 101 ? -4.398 -38.125 -3.217 1 97.25 101 GLY A O 1
ATOM 800 N N . GLU A 1 102 ? -4.57 -37.312 -1.126 1 95.44 102 GLU A N 1
ATOM 801 C CA . GLU A 1 102 ? -5.477 -38.375 -0.723 1 95.44 102 GLU A CA 1
ATOM 802 C C . GLU A 1 102 ? -6.785 -38.312 -1.508 1 95.44 102 GLU A C 1
ATOM 804 O O . GLU A 1 102 ? -7.438 -39.344 -1.716 1 95.44 102 GLU A O 1
ATOM 809 N N . TYR A 1 103 ? -7.195 -37.156 -1.916 1 94.25 103 TYR A N 1
ATOM 810 C CA . TYR A 1 103 ? -8.453 -37 -2.633 1 94.25 103 TYR A CA 1
ATOM 811 C C . TYR A 1 103 ? -8.242 -37.094 -4.141 1 94.25 103 TYR A C 1
ATOM 813 O O . TYR A 1 103 ? -9.203 -37.188 -4.906 1 94.25 103 TYR A O 1
ATOM 821 N N . HIS A 1 104 ? -7.016 -37.062 -4.594 1 96.19 104 HIS A N 1
ATOM 822 C CA . HIS A 1 104 ? -6.695 -37.125 -6.016 1 96.19 104 HIS A CA 1
ATOM 823 C C . HIS A 1 104 ? -6.852 -38.562 -6.543 1 96.19 104 HIS A C 1
ATOM 825 O O . HIS A 1 104 ? -6.438 -39.531 -5.887 1 96.19 104 HIS A O 1
ATOM 831 N N . PRO A 1 105 ? -7.387 -38.75 -7.734 1 95.44 105 PRO A N 1
ATOM 832 C CA . PRO A 1 105 ? -7.602 -40.094 -8.281 1 95.44 105 PRO A CA 1
ATOM 833 C C . PRO A 1 105 ? -6.312 -40.875 -8.391 1 95.44 105 PRO A C 1
ATOM 835 O O . PRO A 1 105 ? -6.316 -42.094 -8.18 1 95.44 105 PRO A O 1
ATOM 838 N N . SER A 1 106 ? -5.219 -40.219 -8.703 1 96.62 106 SER A N 1
ATOM 839 C CA . SER A 1 106 ? -3.932 -40.906 -8.844 1 96.62 106 SER A CA 1
ATOM 840 C C . SER A 1 106 ? -3.041 -40.656 -7.633 1 96.62 106 SER A C 1
ATOM 842 O O . SER A 1 106 ? -1.823 -40.812 -7.703 1 96.62 106 SER A O 1
ATOM 844 N N . LYS A 1 107 ? -3.598 -40.094 -6.566 1 96.69 107 LYS A N 1
ATOM 845 C CA . LYS A 1 107 ? -2.916 -39.844 -5.301 1 96.69 107 LYS A CA 1
ATOM 846 C C . LYS A 1 107 ? -1.734 -38.875 -5.496 1 96.69 107 LYS A C 1
ATOM 848 O O . LYS A 1 107 ? -0.687 -39.062 -4.871 1 96.69 107 LYS A O 1
ATOM 853 N N . LYS A 1 108 ? -1.935 -38.031 -6.457 1 97.31 108 LYS A N 1
ATOM 854 C CA . LYS A 1 108 ? -0.921 -37 -6.676 1 97.31 108 LYS A CA 1
ATOM 855 C C . LYS A 1 108 ? -1.032 -35.906 -5.637 1 97.31 108 LYS A C 1
ATOM 857 O O . LYS A 1 108 ? -2.098 -35.312 -5.469 1 97.31 108 LYS A O 1
ATOM 862 N N . ALA A 1 109 ? 0.08 -35.656 -4.902 1 97.88 109 ALA A N 1
ATOM 863 C CA . ALA A 1 109 ? 0.106 -34.594 -3.881 1 97.88 109 ALA A CA 1
ATOM 864 C C . ALA A 1 109 ? 0.19 -33.219 -4.516 1 97.88 109 ALA A C 1
ATOM 866 O O . ALA A 1 109 ? 0.503 -33.094 -5.699 1 97.88 109 ALA A O 1
ATOM 867 N N . HIS A 1 110 ? -0.143 -32.219 -3.771 1 98.06 110 HIS A N 1
ATOM 868 C CA . HIS A 1 110 ? 0.01 -30.844 -4.172 1 98.06 110 HIS A CA 1
ATOM 869 C C . HIS A 1 110 ? 1.093 -30.141 -3.354 1 98.06 110 HIS A C 1
ATOM 871 O O . HIS A 1 110 ? 0.831 -29.125 -2.705 1 98.06 110 HIS A O 1
ATOM 877 N N . LEU A 1 111 ? 2.291 -30.766 -3.346 1 97.88 111 LEU A N 1
ATOM 878 C CA . LEU A 1 111 ? 3.479 -30.328 -2.621 1 97.88 111 LEU A CA 1
ATOM 879 C C . LEU A 1 111 ? 4.566 -29.859 -3.586 1 97.88 111 LEU A C 1
ATOM 881 O O . LEU A 1 111 ? 4.457 -30.078 -4.797 1 97.88 111 LEU A O 1
ATOM 885 N N . PRO A 1 112 ? 5.625 -29.25 -3.055 1 97.94 112 PRO A N 1
ATOM 886 C CA . PRO A 1 112 ? 6.637 -28.625 -3.91 1 97.94 112 PRO A CA 1
ATOM 887 C C . PRO A 1 112 ? 7.215 -29.594 -4.945 1 97.94 112 PRO A C 1
ATOM 889 O O . PRO A 1 112 ? 7.406 -29.203 -6.105 1 97.94 112 PRO A O 1
ATOM 892 N N . PRO A 1 113 ? 7.426 -30.828 -4.695 1 98.25 113 PRO A N 1
ATOM 893 C CA . PRO A 1 113 ? 7.988 -31.703 -5.727 1 98.25 113 PRO A CA 1
ATOM 894 C C . PRO A 1 113 ? 7.074 -31.844 -6.941 1 98.25 113 PRO A C 1
ATOM 896 O O . PRO A 1 113 ? 7.547 -32.156 -8.039 1 98.25 113 PRO A O 1
ATOM 899 N N . VAL A 1 114 ? 5.797 -31.656 -6.758 1 98.31 114 VAL A N 1
ATOM 900 C CA . VAL A 1 114 ? 4.832 -31.766 -7.844 1 98.31 114 VAL A CA 1
ATOM 901 C C . VAL A 1 114 ? 4.582 -30.391 -8.469 1 98.31 114 VAL A C 1
ATOM 903 O O . VAL A 1 114 ? 4.527 -30.266 -9.688 1 98.31 114 VAL A O 1
ATOM 906 N N . VAL A 1 115 ? 4.48 -29.359 -7.668 1 98.69 115 VAL A N 1
ATOM 907 C CA . VAL A 1 115 ? 4.059 -28.047 -8.117 1 98.69 115 VAL A CA 1
ATOM 908 C C . VAL A 1 115 ? 5.242 -27.312 -8.742 1 98.69 115 VAL A C 1
ATOM 910 O O . VAL A 1 115 ? 5.09 -26.625 -9.75 1 98.69 115 VAL A O 1
ATOM 913 N N . ASP A 1 116 ? 6.461 -27.422 -8.219 1 98.75 116 ASP A N 1
ATOM 914 C CA . ASP A 1 116 ? 7.633 -26.703 -8.703 1 98.75 116 ASP A CA 1
ATOM 915 C C . ASP A 1 116 ? 7.867 -26.984 -10.188 1 98.75 116 ASP A C 1
ATOM 917 O O . ASP A 1 116 ? 8.109 -26.047 -10.969 1 98.75 116 ASP A O 1
ATOM 921 N N . PRO A 1 117 ? 7.75 -28.25 -10.617 1 98.75 117 PRO A N 1
ATOM 922 C CA . PRO A 1 117 ? 7.973 -28.516 -12.039 1 98.75 117 PRO A CA 1
ATOM 923 C C . PRO A 1 117 ? 6.949 -27.828 -12.945 1 98.75 117 PRO A C 1
ATOM 925 O O . PRO A 1 117 ? 7.27 -27.453 -14.07 1 98.75 117 PRO A O 1
ATOM 928 N N . ILE A 1 118 ? 5.766 -27.719 -12.477 1 98.88 118 ILE A N 1
ATOM 929 C CA . ILE A 1 118 ? 4.738 -27.031 -13.25 1 98.88 118 ILE A CA 1
ATOM 930 C C . ILE A 1 118 ? 5.117 -25.562 -13.414 1 98.88 118 ILE A C 1
ATOM 932 O O . ILE A 1 118 ? 5.062 -25.016 -14.523 1 98.88 118 ILE A O 1
ATOM 936 N N . ILE A 1 119 ? 5.555 -24.922 -12.312 1 98.88 119 ILE A N 1
ATOM 937 C CA . ILE A 1 119 ? 5.977 -23.531 -12.336 1 98.88 119 ILE A CA 1
ATOM 938 C C . ILE A 1 119 ? 7.176 -23.359 -13.266 1 98.88 119 ILE A C 1
ATOM 940 O O . ILE A 1 119 ? 7.188 -22.484 -14.117 1 98.88 119 ILE A O 1
ATOM 944 N N . ASP A 1 120 ? 8.125 -24.203 -13.125 1 98.81 120 ASP A N 1
ATOM 945 C CA . ASP A 1 120 ? 9.328 -24.141 -13.945 1 98.81 120 ASP A CA 1
ATOM 946 C C . ASP A 1 120 ? 8.984 -24.281 -15.43 1 98.81 120 ASP A C 1
ATOM 948 O O . ASP A 1 120 ? 9.539 -23.562 -16.266 1 98.81 120 ASP A O 1
ATOM 952 N N . ALA A 1 121 ? 8.094 -25.219 -15.766 1 98.88 121 ALA A N 1
ATOM 953 C CA . ALA A 1 121 ? 7.691 -25.406 -17.156 1 98.88 121 ALA A CA 1
ATOM 954 C C . ALA A 1 121 ? 7.062 -24.125 -17.719 1 98.88 121 ALA A C 1
ATOM 956 O O . ALA A 1 121 ? 7.316 -23.75 -18.859 1 98.88 121 ALA A O 1
ATOM 957 N N . CYS A 1 122 ? 6.246 -23.5 -16.938 1 98.94 122 CYS A N 1
ATOM 958 C CA . CYS A 1 122 ? 5.617 -22.25 -17.359 1 98.94 122 CYS A CA 1
ATOM 959 C C . CYS A 1 122 ? 6.656 -21.156 -17.578 1 98.94 122 CYS A C 1
ATOM 961 O O . CYS A 1 122 ? 6.617 -20.453 -18.594 1 98.94 122 CYS A O 1
ATOM 963 N N . LEU A 1 123 ? 7.594 -21.031 -16.609 1 98.94 123 LEU A N 1
ATOM 964 C CA . LEU A 1 123 ? 8.633 -20.016 -16.719 1 98.94 123 LEU A CA 1
ATOM 965 C C . LEU A 1 123 ? 9.469 -20.234 -17.969 1 98.94 123 LEU A C 1
ATOM 967 O O . LEU A 1 123 ? 9.758 -19.281 -18.703 1 98.94 123 LEU A O 1
ATOM 971 N N . ILE A 1 124 ? 9.836 -21.453 -18.203 1 98.81 124 ILE A N 1
ATOM 972 C CA . ILE A 1 124 ? 10.617 -21.781 -19.391 1 98.81 124 ILE A CA 1
ATOM 973 C C . ILE A 1 124 ? 9.82 -21.453 -20.641 1 98.81 124 ILE A C 1
ATOM 975 O O . ILE A 1 124 ? 10.344 -20.844 -21.578 1 98.81 124 ILE A O 1
ATOM 979 N N . GLU A 1 125 ? 8.531 -21.891 -20.688 1 98.81 125 GLU A N 1
ATOM 980 C CA . GLU A 1 125 ? 7.672 -21.641 -21.844 1 98.81 125 GLU A CA 1
ATOM 981 C C . GLU A 1 125 ? 7.555 -20.141 -22.109 1 98.81 125 GLU A C 1
ATOM 983 O O . GLU A 1 125 ? 7.645 -19.703 -23.266 1 98.81 125 GLU A O 1
ATOM 988 N N . MET A 1 126 ? 7.367 -19.344 -21.062 1 98.88 126 MET A N 1
ATOM 989 C CA . MET A 1 126 ? 7.207 -17.906 -21.203 1 98.88 126 MET A CA 1
ATOM 990 C C . MET A 1 126 ? 8.492 -17.25 -21.719 1 98.88 126 MET A C 1
ATOM 992 O O . MET A 1 126 ? 8.445 -16.359 -22.562 1 98.88 126 MET A O 1
ATOM 996 N N . ARG A 1 127 ? 9.609 -17.75 -21.234 1 98.75 127 ARG A N 1
ATOM 997 C CA . ARG A 1 127 ? 10.898 -17.188 -21.609 1 98.75 127 ARG A CA 1
ATOM 998 C C . ARG A 1 127 ? 11.266 -17.578 -23.031 1 98.75 127 ARG A C 1
ATOM 1000 O O . ARG A 1 127 ? 11.875 -16.781 -23.766 1 98.75 127 ARG A O 1
ATOM 1007 N N . THR A 1 128 ? 10.906 -18.719 -23.5 1 98.38 128 THR A N 1
ATOM 1008 C CA . THR A 1 128 ? 11.398 -19.234 -24.766 1 98.38 128 THR A CA 1
ATOM 1009 C C . THR A 1 128 ? 10.359 -19.031 -25.875 1 98.38 128 THR A C 1
ATOM 1011 O O . THR A 1 128 ? 10.445 -18.078 -26.656 1 98.38 128 THR A O 1
ATOM 1014 N N . LYS A 1 129 ? 9.219 -19.719 -25.734 1 98.31 129 LYS A N 1
ATOM 1015 C CA . LYS A 1 129 ? 8.211 -19.672 -26.781 1 98.31 129 LYS A CA 1
ATOM 1016 C C . LYS A 1 129 ? 7.617 -18.266 -26.906 1 98.31 129 LYS A C 1
ATOM 1018 O O . LYS A 1 129 ? 7.469 -17.75 -28.016 1 98.31 129 LYS A O 1
ATOM 1023 N N . TYR A 1 130 ? 7.301 -17.703 -25.797 1 98.56 130 TYR A N 1
ATOM 1024 C CA . TYR A 1 130 ? 6.613 -16.422 -25.828 1 98.56 130 TYR A CA 1
ATOM 1025 C C . TYR A 1 130 ? 7.605 -15.258 -25.75 1 98.56 130 TYR A C 1
ATOM 1027 O O . TYR A 1 130 ? 7.227 -14.094 -25.875 1 98.56 130 TYR A O 1
ATOM 1035 N N . ASN A 1 131 ? 8.875 -15.609 -25.453 1 98.56 131 ASN A N 1
ATOM 1036 C CA . ASN A 1 131 ? 9.969 -14.648 -25.484 1 98.56 131 ASN A CA 1
ATOM 1037 C C . ASN A 1 131 ? 9.742 -13.5 -24.516 1 98.56 131 ASN A C 1
ATOM 1039 O O . ASN A 1 131 ? 9.977 -12.336 -24.844 1 98.56 131 ASN A O 1
ATOM 1043 N N . VAL A 1 132 ? 9.195 -13.789 -23.359 1 98.88 132 VAL A N 1
ATOM 1044 C CA . VAL A 1 132 ? 9.031 -12.797 -22.297 1 98.88 132 VAL A CA 1
ATOM 1045 C C . VAL A 1 132 ? 10.398 -12.32 -21.812 1 98.88 132 VAL A C 1
ATOM 1047 O O . VAL A 1 132 ? 11.258 -13.133 -21.469 1 98.88 132 VAL A O 1
ATOM 1050 N N . LYS A 1 133 ? 10.602 -11.023 -21.75 1 98.56 133 LYS A N 1
ATOM 1051 C CA . LYS A 1 133 ? 11.883 -10.453 -21.359 1 98.56 133 LYS A CA 1
ATOM 1052 C C . LYS A 1 133 ? 11.914 -10.133 -19.859 1 98.56 133 LYS A C 1
ATOM 1054 O O . LYS A 1 133 ? 12.93 -10.336 -19.203 1 98.56 133 LYS A O 1
ATOM 1059 N N . LYS A 1 134 ? 10.875 -9.586 -19.312 1 98.81 134 LYS A N 1
ATOM 1060 C CA . LYS A 1 134 ? 10.68 -9.305 -17.891 1 98.81 134 LYS A CA 1
ATOM 1061 C C . LYS A 1 134 ? 9.461 -10.031 -17.344 1 98.81 134 LYS A C 1
ATOM 1063 O O . LYS A 1 134 ? 8.344 -9.844 -17.828 1 98.81 134 LYS A O 1
ATOM 1068 N N . LEU A 1 135 ? 9.695 -10.844 -16.359 1 98.94 135 LEU A N 1
ATOM 1069 C CA . LEU A 1 135 ? 8.672 -11.781 -15.922 1 98.94 135 LEU A CA 1
ATOM 1070 C C . LEU A 1 135 ? 8.375 -11.609 -14.438 1 98.94 135 LEU A C 1
ATOM 1072 O O . LEU A 1 135 ? 9.242 -11.836 -13.594 1 98.94 135 LEU A O 1
ATOM 1076 N N . GLY A 1 136 ? 7.176 -11.102 -14.133 1 98.94 136 GLY A N 1
ATOM 1077 C CA . GLY A 1 136 ? 6.672 -11.094 -12.766 1 98.94 136 GLY A CA 1
ATOM 1078 C C . GLY A 1 136 ? 5.809 -12.297 -12.438 1 98.94 136 GLY A C 1
ATOM 1079 O O . GLY A 1 136 ? 5.348 -13 -13.344 1 98.94 136 GLY A O 1
ATOM 1080 N N . ALA A 1 137 ? 5.605 -12.547 -11.188 1 98.94 137 ALA A N 1
ATOM 1081 C CA . ALA A 1 137 ? 4.66 -13.57 -10.742 1 98.94 137 ALA A CA 1
ATOM 1082 C C . ALA A 1 137 ? 3.797 -13.062 -9.594 1 98.94 137 ALA A C 1
ATOM 1084 O O . ALA A 1 137 ? 4.277 -12.328 -8.727 1 98.94 137 ALA A O 1
ATOM 1085 N N . VAL A 1 138 ? 2.582 -13.438 -9.602 1 98.94 138 VAL A N 1
ATOM 1086 C CA . VAL A 1 138 ? 1.628 -13.148 -8.539 1 98.94 138 VAL A CA 1
ATOM 1087 C C . VAL A 1 138 ? 1.154 -14.453 -7.898 1 98.94 138 VAL A C 1
ATOM 1089 O O . VAL A 1 138 ? 0.777 -15.398 -8.602 1 98.94 138 VAL A O 1
ATOM 1092 N N . GLY A 1 139 ? 1.205 -14.516 -6.625 1 98.94 139 GLY A N 1
ATOM 1093 C CA . GLY A 1 139 ? 0.719 -15.664 -5.883 1 98.94 139 GLY A CA 1
ATOM 1094 C C . GLY A 1 139 ? -0.377 -15.32 -4.895 1 98.94 139 GLY A C 1
ATOM 1095 O O . GLY A 1 139 ? -0.227 -14.391 -4.09 1 98.94 139 GLY A O 1
ATOM 1096 N N . TYR A 1 140 ? -1.439 -16.031 -4.965 1 98.88 140 TYR A 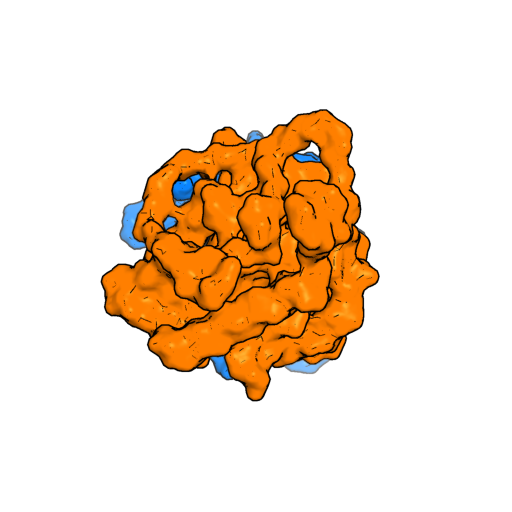N 1
ATOM 1097 C CA . TYR A 1 140 ? -2.529 -15.859 -4.012 1 98.88 140 TYR A CA 1
ATOM 1098 C C . TYR A 1 140 ? -2.635 -17.062 -3.086 1 98.88 140 TYR A C 1
ATOM 1100 O O . TYR A 1 140 ? -2.762 -18.203 -3.549 1 98.88 140 TYR A O 1
ATOM 1108 N N . CYS A 1 141 ? -2.598 -16.828 -1.734 1 98.62 141 CYS A N 1
ATOM 1109 C CA . CYS A 1 141 ? -2.721 -17.906 -0.752 1 98.62 141 CYS A CA 1
ATOM 1110 C C . CYS A 1 141 ? -1.71 -19.016 -1.024 1 98.62 141 CYS A C 1
ATOM 1112 O O . CYS A 1 141 ? -0.507 -18.812 -0.837 1 98.62 141 CYS A O 1
ATOM 1114 N N . PHE A 1 142 ? -2.078 -20.125 -1.57 1 98.62 142 PHE A N 1
ATOM 1115 C CA . PHE A 1 142 ? -1.259 -21.266 -1.937 1 98.62 142 PHE A CA 1
ATOM 1116 C C . PHE A 1 142 ? -0.12 -20.859 -2.859 1 98.62 142 PHE A C 1
ATOM 1118 O O . PHE A 1 142 ? 1.022 -21.281 -2.676 1 98.62 142 PHE A O 1
ATOM 1125 N N . GLY A 1 143 ? -0.418 -20 -3.758 1 98.75 143 GLY A N 1
ATOM 1126 C CA . GLY A 1 143 ? 0.529 -19.594 -4.785 1 98.75 143 GLY A CA 1
ATOM 1127 C C . GLY A 1 143 ? 1.668 -18.75 -4.242 1 98.75 143 GLY A C 1
ATOM 1128 O O . GLY A 1 143 ? 2.719 -18.641 -4.879 1 98.75 143 GLY A O 1
ATOM 1129 N N . GLY A 1 144 ? 1.45 -18.109 -3.082 1 98.81 144 GLY A N 1
ATOM 1130 C CA . GLY A 1 144 ? 2.477 -17.266 -2.5 1 98.81 144 GLY A CA 1
ATOM 1131 C C . GLY A 1 144 ? 3.787 -17.984 -2.264 1 98.81 144 GLY A C 1
ATOM 1132 O O . GLY A 1 144 ? 4.859 -17.453 -2.533 1 98.81 144 GLY A O 1
ATOM 1133 N N . LYS A 1 145 ? 3.719 -19.234 -1.786 1 98.69 145 LYS A N 1
ATOM 1134 C CA . LYS A 1 145 ? 4.902 -20.047 -1.539 1 98.69 145 LYS A CA 1
ATOM 1135 C C . LYS A 1 145 ? 5.742 -20.203 -2.805 1 98.69 145 LYS A C 1
ATOM 1137 O O . LYS A 1 145 ? 6.969 -20.109 -2.758 1 98.69 145 LYS A O 1
ATOM 1142 N N . TYR A 1 146 ? 5.129 -20.312 -3.877 1 98.88 146 TYR A N 1
ATOM 1143 C CA . TYR A 1 146 ? 5.844 -20.672 -5.094 1 98.88 146 TYR A CA 1
ATOM 1144 C C . TYR A 1 146 ? 6.375 -19.422 -5.801 1 98.88 146 TYR A C 1
ATOM 1146 O O . TYR A 1 146 ? 7.359 -19.5 -6.535 1 98.88 146 TYR A O 1
ATOM 1154 N N . VAL A 1 147 ? 5.711 -18.281 -5.605 1 98.94 147 VAL A N 1
ATOM 1155 C CA . VAL A 1 147 ? 6.363 -17.031 -5.992 1 98.94 147 VAL A CA 1
ATOM 1156 C C . VAL A 1 147 ? 7.703 -16.891 -5.266 1 98.94 147 VAL A C 1
ATOM 1158 O O . VAL A 1 147 ? 8.734 -16.641 -5.891 1 98.94 147 VAL A O 1
ATOM 1161 N N . VAL A 1 148 ? 7.691 -17.141 -3.994 1 98.88 148 VAL A N 1
ATOM 1162 C CA . VAL A 1 148 ? 8.867 -16.984 -3.141 1 98.88 148 VAL A CA 1
ATOM 1163 C C . VAL A 1 148 ? 9.945 -17.984 -3.566 1 98.88 148 VAL A C 1
ATOM 1165 O O . VAL A 1 148 ? 11.109 -17.609 -3.744 1 98.88 148 VAL A O 1
ATOM 1168 N N . ARG A 1 149 ? 9.562 -19.172 -3.822 1 98.75 149 ARG A N 1
ATOM 1169 C CA . ARG A 1 149 ? 10.508 -20.25 -4.133 1 98.75 149 ARG A CA 1
ATOM 1170 C C . ARG A 1 149 ? 11.188 -20 -5.477 1 98.75 149 ARG A C 1
ATOM 1172 O O . ARG A 1 149 ? 12.328 -20.422 -5.688 1 98.75 149 ARG A O 1
ATOM 1179 N N . HIS A 1 150 ? 10.5 -19.281 -6.355 1 98.88 150 HIS A N 1
ATOM 1180 C CA . HIS A 1 150 ? 11.016 -19.156 -7.715 1 98.88 150 HIS A CA 1
ATOM 1181 C C . HIS A 1 150 ? 11.445 -17.719 -8.016 1 98.88 150 HIS A C 1
ATOM 1183 O O . HIS A 1 150 ? 11.703 -17.375 -9.172 1 98.88 150 HIS A O 1
ATOM 1189 N N . LEU A 1 151 ? 11.523 -16.844 -7.012 1 98.88 151 LEU A N 1
ATOM 1190 C CA . LEU A 1 151 ? 11.938 -15.461 -7.199 1 98.88 151 LEU A CA 1
ATOM 1191 C C . LEU A 1 151 ? 13.445 -15.359 -7.34 1 98.88 151 LEU A C 1
ATOM 1193 O O . LEU A 1 151 ? 14.148 -15.086 -6.363 1 98.88 151 LEU A O 1
ATOM 1197 N N . ARG A 1 152 ? 13.898 -15.586 -8.555 1 98.44 152 ARG A N 1
ATOM 1198 C CA . ARG A 1 152 ? 15.32 -15.68 -8.883 1 98.44 152 ARG A CA 1
ATOM 1199 C C . ARG A 1 152 ? 15.617 -15.062 -10.242 1 98.44 152 ARG A C 1
ATOM 1201 O O . ARG A 1 152 ? 15.898 -15.781 -11.211 1 98.44 152 ARG A O 1
ATOM 1208 N N . PRO A 1 153 ? 15.82 -13.789 -10.289 1 97.75 153 PRO A N 1
ATOM 1209 C CA . PRO A 1 153 ? 15.992 -13.102 -11.57 1 97.75 153 PRO A CA 1
ATOM 1210 C C . PRO A 1 153 ? 17.234 -13.578 -12.328 1 97.75 153 PRO A C 1
ATOM 1212 O O . PRO A 1 153 ? 17.172 -13.781 -13.547 1 97.75 153 PRO A O 1
ATOM 1215 N N . GLU A 1 154 ? 18.297 -13.844 -11.672 1 96.75 154 GLU A N 1
ATOM 1216 C CA . GLU A 1 154 ? 19.562 -14.156 -12.328 1 96.75 154 GLU A CA 1
ATOM 1217 C C . GLU A 1 154 ? 19.547 -15.57 -12.914 1 96.75 154 GLU A C 1
ATOM 1219 O O . GLU A 1 154 ? 20.406 -15.922 -13.719 1 96.75 154 GLU A O 1
ATOM 1224 N N . SER A 1 155 ? 18.594 -16.359 -12.555 1 96.94 155 SER A N 1
ATOM 1225 C CA . SER A 1 155 ? 18.484 -17.719 -13.07 1 96.94 155 SER A CA 1
ATOM 1226 C C . SER A 1 155 ? 17.484 -17.812 -14.219 1 96.94 155 SER A C 1
ATOM 1228 O O . SER A 1 155 ? 17.109 -18.906 -14.641 1 96.94 155 SER A O 1
ATOM 1230 N N . GLY A 1 156 ? 16.969 -16.688 -14.633 1 96.12 156 GLY A N 1
ATOM 1231 C CA . GLY A 1 156 ? 15.984 -16.656 -15.711 1 96.12 156 GLY A CA 1
ATOM 1232 C C . GLY A 1 156 ? 14.578 -16.969 -15.25 1 96.12 156 GLY A C 1
ATOM 1233 O O . GLY A 1 156 ? 13.672 -17.141 -16.062 1 96.12 156 GLY A O 1
ATOM 1234 N N . LYS A 1 157 ? 14.398 -17.031 -13.938 1 98.44 157 LYS A N 1
ATOM 1235 C CA . LYS A 1 157 ? 13.078 -17.312 -13.383 1 98.44 157 LYS A CA 1
ATOM 1236 C C . LYS A 1 157 ? 12.305 -16.016 -13.141 1 98.44 157 LYS A C 1
ATOM 1238 O O . LYS A 1 157 ? 12.227 -15.156 -14.016 1 98.44 157 LYS A O 1
ATOM 1243 N N . ILE A 1 158 ? 11.68 -15.844 -12 1 98.94 158 ILE A N 1
ATOM 1244 C CA . ILE A 1 158 ? 10.836 -14.68 -11.742 1 98.94 158 ILE A CA 1
ATOM 1245 C C . ILE A 1 158 ? 11.711 -13.469 -11.438 1 98.94 158 ILE A C 1
ATOM 1247 O O . ILE A 1 158 ? 12.609 -13.539 -10.586 1 98.94 158 ILE A O 1
ATOM 1251 N N . ASP A 1 159 ? 11.461 -12.312 -12.07 1 98.94 159 ASP A N 1
ATOM 1252 C CA . ASP A 1 159 ? 12.227 -11.086 -11.883 1 98.94 159 ASP A CA 1
ATOM 1253 C C . ASP A 1 159 ? 11.711 -10.289 -10.688 1 98.94 159 ASP A C 1
ATOM 1255 O O . ASP A 1 159 ? 12.484 -9.656 -9.969 1 98.94 159 ASP A O 1
ATOM 1259 N N . ALA A 1 160 ? 10.445 -10.281 -10.461 1 98.94 160 ALA A N 1
ATOM 1260 C CA . ALA A 1 160 ? 9.781 -9.57 -9.375 1 98.94 160 ALA A CA 1
ATOM 1261 C C . ALA A 1 160 ? 8.547 -10.336 -8.891 1 98.94 160 ALA A C 1
ATOM 1263 O O . ALA A 1 160 ? 7.789 -10.875 -9.703 1 98.94 160 ALA A O 1
ATOM 1264 N N . GLY A 1 161 ? 8.375 -10.43 -7.605 1 98.94 161 GLY A N 1
ATOM 1265 C CA . GLY A 1 161 ? 7.281 -11.203 -7.043 1 98.94 161 GLY A CA 1
ATOM 1266 C C . GLY A 1 161 ? 6.262 -10.359 -6.305 1 98.94 161 GLY A C 1
ATOM 1267 O O . GLY A 1 161 ? 6.609 -9.328 -5.723 1 98.94 161 GLY A O 1
ATOM 1268 N N . TYR A 1 162 ? 5.035 -10.75 -6.344 1 98.94 162 TYR A N 1
ATOM 1269 C CA . TYR A 1 162 ? 3.938 -10.234 -5.531 1 98.94 162 TYR A CA 1
ATOM 1270 C C . TYR A 1 162 ? 3.1 -11.383 -4.969 1 98.94 162 TYR A C 1
ATOM 1272 O O . TYR A 1 162 ? 2.826 -12.359 -5.668 1 98.94 162 TYR A O 1
ATOM 1280 N N . THR A 1 163 ? 2.703 -11.25 -3.699 1 98.94 163 THR A N 1
ATOM 1281 C CA . THR A 1 163 ? 1.779 -12.234 -3.156 1 98.94 163 THR A CA 1
ATOM 1282 C C . THR A 1 163 ? 0.759 -11.57 -2.234 1 98.94 163 THR A C 1
ATOM 1284 O O . THR A 1 163 ? 1.086 -10.625 -1.518 1 98.94 163 THR A O 1
ATOM 1287 N N . ALA A 1 164 ? -0.433 -12.031 -2.312 1 98.88 164 ALA A N 1
ATOM 1288 C CA . ALA A 1 164 ? -1.479 -11.648 -1.371 1 98.88 164 ALA A CA 1
ATOM 1289 C C . ALA A 1 164 ? -1.855 -12.805 -0.456 1 98.88 164 ALA A C 1
ATOM 1291 O O . ALA A 1 164 ? -2.072 -13.93 -0.923 1 98.88 164 ALA A O 1
ATOM 1292 N N . HIS A 1 165 ? -1.91 -12.516 0.905 1 98.62 165 HIS A N 1
ATOM 1293 C CA . HIS A 1 165 ? -2.291 -13.453 1.954 1 98.62 165 HIS A CA 1
ATOM 1294 C C . HIS A 1 165 ? -1.654 -14.82 1.729 1 98.62 165 HIS A C 1
ATOM 1296 O O . HIS A 1 165 ? -2.359 -15.82 1.581 1 98.62 165 HIS A O 1
ATOM 1302 N N . PRO A 1 166 ? -0.305 -14.836 1.758 1 98.62 166 PRO A N 1
ATOM 1303 C CA . PRO A 1 166 ? 0.419 -16.078 1.457 1 98.62 166 PRO A CA 1
ATOM 1304 C C . PRO A 1 166 ? 0.178 -17.172 2.496 1 98.62 166 PRO A C 1
ATOM 1306 O O . PRO A 1 166 ? -0.109 -16.875 3.656 1 98.62 166 PRO A O 1
ATOM 1309 N N . SER A 1 167 ? 0.321 -18.359 2.045 1 97.38 167 SER A N 1
ATOM 1310 C CA . SER A 1 167 ? 0.21 -19.531 2.902 1 97.38 167 SER A CA 1
ATOM 1311 C C . SER A 1 167 ? 1.442 -20.422 2.781 1 97.38 167 SER A C 1
ATOM 1313 O O . SER A 1 167 ? 2.01 -20.562 1.695 1 97.38 167 SER A O 1
ATOM 1315 N N . PHE A 1 168 ? 1.908 -20.969 3.855 1 96 168 PHE A N 1
ATOM 1316 C CA . PHE A 1 168 ? 2.805 -22.125 3.91 1 96 168 PHE A CA 1
ATOM 1317 C C . PHE A 1 168 ? 4.215 -21.719 3.494 1 96 168 PHE A C 1
ATOM 1319 O O . PHE A 1 168 ? 4.988 -22.562 3.021 1 96 168 PHE A O 1
ATOM 1326 N N . VAL A 1 169 ? 4.594 -20.453 3.596 1 97.69 169 VAL A N 1
ATOM 1327 C CA . VAL A 1 169 ? 5.938 -20 3.25 1 97.69 169 VAL A CA 1
ATOM 1328 C C . VAL A 1 169 ? 6.887 -20.266 4.414 1 97.69 169 VAL A C 1
ATOM 1330 O O . VAL A 1 169 ? 6.664 -19.781 5.527 1 97.69 169 VAL A O 1
ATOM 1333 N N . GLU A 1 170 ? 7.863 -21.031 4.188 1 97.31 170 GLU A N 1
ATOM 1334 C CA . GLU A 1 170 ? 8.891 -21.281 5.199 1 97.31 170 GLU A CA 1
ATOM 1335 C C . GLU A 1 170 ? 9.875 -20.109 5.273 1 97.31 170 GLU A C 1
ATOM 1337 O O . GLU A 1 170 ? 10.148 -19.453 4.262 1 97.31 170 GLU A O 1
ATOM 1342 N N . ALA A 1 171 ? 10.414 -19.953 6.496 1 98 171 ALA A N 1
ATOM 1343 C CA . ALA A 1 171 ? 11.383 -18.875 6.684 1 98 171 ALA A CA 1
ATOM 1344 C C . ALA A 1 171 ? 12.586 -19.062 5.766 1 98 171 ALA A C 1
ATOM 1346 O O . ALA A 1 171 ? 13.102 -18.094 5.199 1 98 171 ALA A O 1
ATOM 1347 N N . ALA A 1 172 ? 13.047 -20.297 5.641 1 98.19 172 ALA A N 1
ATOM 1348 C CA . ALA A 1 172 ? 14.203 -20.578 4.797 1 98.19 172 ALA A CA 1
ATOM 1349 C C . ALA A 1 172 ? 13.914 -20.234 3.338 1 98.19 172 ALA A C 1
ATOM 1351 O O . ALA A 1 172 ? 14.805 -19.766 2.621 1 98.19 172 ALA A O 1
ATOM 1352 N N . GLU A 1 173 ? 12.742 -20.5 2.891 1 98.44 173 GLU A N 1
ATOM 1353 C CA . GLU A 1 173 ? 12.344 -20.141 1.53 1 98.44 173 GLU A CA 1
ATOM 1354 C C . GLU A 1 173 ? 12.383 -18.625 1.326 1 98.44 173 GLU A C 1
ATOM 1356 O O . GLU A 1 173 ? 12.906 -18.156 0.318 1 98.44 173 GLU A O 1
ATOM 1361 N N . LEU A 1 174 ? 11.812 -17.938 2.256 1 98.75 174 LEU A N 1
ATOM 1362 C CA . LEU A 1 174 ? 11.797 -16.484 2.166 1 98.75 174 LEU A CA 1
ATOM 1363 C C . LEU A 1 174 ? 13.219 -15.922 2.186 1 98.75 174 LEU A C 1
ATOM 1365 O O . LEU A 1 174 ? 13.555 -15.031 1.401 1 98.75 174 LEU A O 1
ATOM 1369 N N . ARG A 1 175 ? 14.078 -16.453 3.025 1 98.69 175 ARG A N 1
ATOM 1370 C CA . ARG A 1 175 ? 15.453 -15.977 3.148 1 98.69 175 ARG A CA 1
ATOM 1371 C C . ARG A 1 175 ? 16.234 -16.219 1.861 1 98.69 175 ARG A C 1
ATOM 1373 O O . ARG A 1 175 ? 17.266 -15.578 1.625 1 98.69 175 ARG A O 1
ATOM 1380 N N . ASP A 1 176 ? 15.703 -17.078 1.019 1 98.44 176 ASP A N 1
ATOM 1381 C CA . ASP A 1 176 ? 16.469 -17.5 -0.152 1 98.44 176 ASP A CA 1
ATOM 1382 C C . ASP A 1 176 ? 16.031 -16.719 -1.397 1 98.44 176 ASP A C 1
ATOM 1384 O O . ASP A 1 176 ? 16.516 -17 -2.498 1 98.44 176 ASP A O 1
ATOM 1388 N N . ILE A 1 177 ? 15.062 -15.828 -1.299 1 98.81 177 ILE A N 1
ATOM 1389 C CA . ILE A 1 177 ? 14.656 -15.078 -2.48 1 98.81 177 ILE A CA 1
ATOM 1390 C C . ILE A 1 177 ? 15.828 -14.242 -2.984 1 98.81 177 ILE A C 1
ATOM 1392 O O . ILE A 1 177 ? 16.703 -13.867 -2.209 1 98.81 177 ILE A O 1
ATOM 1396 N N . LYS A 1 178 ? 15.812 -13.883 -4.316 1 98.88 178 LYS A N 1
ATOM 1397 C CA . LYS A 1 178 ? 16.906 -13.133 -4.918 1 98.88 178 LYS A CA 1
ATOM 1398 C C . LYS A 1 178 ? 16.391 -11.898 -5.656 1 98.88 178 LYS A C 1
ATOM 1400 O O . LYS A 1 178 ? 17.156 -11.242 -6.371 1 98.88 178 LYS A O 1
ATOM 1405 N N . GLY A 1 179 ? 15.125 -11.578 -5.555 1 98.69 179 GLY A N 1
ATOM 1406 C CA . GLY A 1 179 ? 14.531 -10.438 -6.227 1 98.69 179 GLY A CA 1
ATOM 1407 C C . GLY A 1 179 ? 13.523 -9.695 -5.371 1 98.69 179 GLY A C 1
ATOM 1408 O O . GLY A 1 179 ? 13.258 -10.094 -4.234 1 98.69 179 GLY A O 1
ATOM 1409 N N . PRO A 1 180 ? 12.969 -8.586 -5.867 1 98.81 180 PRO A N 1
ATOM 1410 C CA . PRO A 1 180 ? 12.031 -7.762 -5.102 1 98.81 180 PRO A CA 1
ATOM 1411 C C . PRO A 1 180 ? 10.695 -8.461 -4.859 1 98.81 180 PRO A C 1
ATOM 1413 O O . PRO A 1 180 ? 10.211 -9.195 -5.723 1 98.81 180 PRO A O 1
ATOM 1416 N N . LEU A 1 181 ? 10.055 -8.195 -3.676 1 98.94 181 LEU A N 1
ATOM 1417 C CA . LEU A 1 181 ? 8.828 -8.875 -3.277 1 98.94 181 LEU A CA 1
ATOM 1418 C C . LEU A 1 181 ? 7.852 -7.895 -2.633 1 98.94 181 LEU A C 1
ATOM 1420 O O . LEU A 1 181 ? 8.219 -7.152 -1.721 1 98.94 181 LEU A O 1
ATOM 1424 N N . ALA A 1 182 ? 6.656 -7.863 -3.105 1 98.94 182 ALA A N 1
ATOM 1425 C CA . ALA A 1 182 ? 5.574 -7.133 -2.453 1 98.94 182 ALA A CA 1
ATOM 1426 C C . ALA A 1 182 ? 4.543 -8.086 -1.861 1 98.94 182 ALA A C 1
ATOM 1428 O O . ALA A 1 182 ? 4.305 -9.172 -2.406 1 98.94 182 ALA A O 1
ATOM 1429 N N . ILE A 1 183 ? 3.928 -7.676 -0.752 1 98.94 183 ILE A N 1
ATOM 1430 C CA . ILE A 1 183 ? 2.973 -8.523 -0.053 1 98.94 183 ILE A CA 1
ATOM 1431 C C . ILE A 1 183 ? 1.749 -7.707 0.352 1 98.94 183 ILE A C 1
ATOM 1433 O O . ILE A 1 183 ? 1.883 -6.609 0.903 1 98.94 183 ILE A O 1
ATOM 1437 N N . SER A 1 184 ? 0.604 -8.148 0.036 1 98.94 184 SER A N 1
ATOM 1438 C CA . SER A 1 184 ? -0.649 -7.645 0.591 1 98.94 184 SER A CA 1
ATOM 1439 C C . SER A 1 184 ? -1.162 -8.547 1.707 1 98.94 184 SER A C 1
ATOM 1441 O O . SER A 1 184 ? -1.302 -9.758 1.518 1 98.94 184 SER A O 1
ATOM 1443 N N . ALA A 1 185 ? -1.451 -7.973 2.83 1 98.88 185 ALA A N 1
ATOM 1444 C CA . ALA A 1 185 ? -1.852 -8.727 4.016 1 98.88 185 ALA A CA 1
ATOM 1445 C C . ALA A 1 185 ? -3.207 -8.258 4.531 1 98.88 185 ALA A C 1
ATOM 1447 O O . ALA A 1 185 ? -3.607 -7.113 4.297 1 98.88 185 ALA A O 1
ATOM 1448 N N . ALA A 1 186 ? -3.912 -9.172 5.195 1 98.69 186 ALA A N 1
ATOM 1449 C CA . ALA A 1 186 ? -5.203 -8.891 5.816 1 98.69 186 ALA A CA 1
ATOM 1450 C C . ALA A 1 186 ? -5.059 -8.695 7.324 1 98.69 186 ALA A C 1
ATOM 1452 O O . ALA A 1 186 ? -4.273 -9.383 7.973 1 98.69 186 ALA A O 1
ATOM 1453 N N . GLU A 1 187 ? -5.859 -7.84 7.809 1 97.69 187 GLU A N 1
ATOM 1454 C CA . GLU A 1 187 ? -5.906 -7.574 9.242 1 97.69 187 GLU A CA 1
ATOM 1455 C C . GLU A 1 187 ? -6.145 -8.859 10.031 1 97.69 187 GLU A C 1
ATOM 1457 O O . GLU A 1 187 ? -5.5 -9.086 11.062 1 97.69 187 GLU A O 1
ATOM 1462 N N . THR A 1 188 ? -7.121 -9.602 9.586 1 97.25 188 THR A N 1
ATOM 1463 C CA . THR A 1 188 ? -7.484 -10.852 10.242 1 97.25 188 THR A CA 1
ATOM 1464 C C . THR A 1 188 ? -7.18 -12.047 9.336 1 97.25 188 THR A C 1
ATOM 1466 O O . THR A 1 188 ? -7.953 -12.359 8.438 1 97.25 188 THR A O 1
ATOM 1469 N N . ASP A 1 189 ? -6.078 -12.672 9.562 1 97.81 189 ASP A N 1
ATOM 1470 C CA . ASP A 1 189 ? -5.59 -13.812 8.789 1 97.81 189 ASP A CA 1
ATOM 1471 C C . ASP A 1 189 ? -4.945 -14.859 9.695 1 97.81 189 ASP A C 1
ATOM 1473 O O . ASP A 1 189 ? -3.855 -14.633 10.234 1 97.81 189 ASP A O 1
ATOM 1477 N N . HIS A 1 190 ? -5.547 -16.016 9.82 1 96.12 190 HIS A N 1
ATOM 1478 C CA . HIS A 1 190 ? -5.043 -17.062 10.711 1 96.12 190 HIS A CA 1
ATOM 1479 C C . HIS A 1 190 ? -3.842 -17.781 10.094 1 96.12 190 HIS A C 1
ATOM 1481 O O . HIS A 1 190 ? -3.105 -18.469 10.797 1 96.12 190 HIS A O 1
ATOM 1487 N N . ILE A 1 191 ? -3.721 -17.609 8.805 1 97.69 191 ILE A N 1
ATOM 1488 C CA . ILE A 1 191 ? -2.611 -18.25 8.109 1 97.69 191 ILE A CA 1
ATOM 1489 C C . ILE A 1 191 ? -1.402 -17.328 8.086 1 97.69 191 ILE A C 1
ATOM 1491 O O . ILE A 1 191 ? -0.266 -17.766 8.273 1 97.69 191 ILE A O 1
ATOM 1495 N N . PHE A 1 192 ? -1.596 -16.078 7.859 1 98.38 192 PHE A N 1
ATOM 1496 C CA . PHE A 1 192 ? -0.573 -15.031 7.836 1 98.38 192 PHE A CA 1
ATOM 1497 C C . PHE A 1 192 ? -0.871 -13.961 8.883 1 98.38 192 PHE A C 1
ATOM 1499 O O . PHE A 1 192 ? -1.039 -12.789 8.539 1 98.38 192 PHE A O 1
ATOM 1506 N N . PRO A 1 193 ? -0.845 -14.391 10.133 1 97.94 193 PRO A N 1
ATOM 1507 C CA . PRO A 1 193 ? -1.196 -13.477 11.219 1 97.94 193 PRO A CA 1
ATOM 1508 C C . PRO A 1 193 ? -0.114 -12.438 11.492 1 97.94 193 PRO A C 1
ATOM 1510 O O . PRO A 1 193 ? 0.946 -12.461 10.867 1 97.94 193 PRO A O 1
ATOM 1513 N N . ALA A 1 194 ? -0.376 -11.547 12.406 1 97.69 194 ALA A N 1
ATOM 1514 C CA . ALA A 1 194 ? 0.515 -10.438 12.719 1 97.69 194 ALA A CA 1
ATOM 1515 C C . ALA A 1 194 ? 1.916 -10.938 13.062 1 97.69 194 ALA A C 1
ATOM 1517 O O . ALA A 1 194 ? 2.912 -10.367 12.609 1 97.69 194 ALA A O 1
ATOM 1518 N N . GLU A 1 195 ? 1.996 -12.008 13.859 1 97.25 195 GLU A N 1
ATOM 1519 C CA . GLU A 1 195 ? 3.299 -12.523 14.273 1 97.25 195 GLU A CA 1
ATOM 1520 C C . GLU A 1 195 ? 4.117 -12.984 13.078 1 97.25 195 GLU A C 1
ATOM 1522 O O . GLU A 1 195 ? 5.324 -12.734 13.008 1 97.25 195 GLU A O 1
ATOM 1527 N N . LYS A 1 196 ? 3.486 -13.664 12.148 1 98.06 196 LYS A N 1
ATOM 1528 C CA . LYS A 1 196 ? 4.176 -14.141 10.953 1 98.06 196 LYS A CA 1
ATOM 1529 C C . LYS A 1 196 ? 4.523 -12.977 10.023 1 98.06 196 LYS A C 1
ATOM 1531 O O . LYS A 1 196 ? 5.586 -12.969 9.398 1 98.06 196 LYS A O 1
ATOM 1536 N N . ARG A 1 197 ? 3.613 -12.008 9.914 1 98.25 197 ARG A N 1
ATOM 1537 C CA . ARG A 1 197 ? 3.896 -10.812 9.133 1 98.25 197 ARG A CA 1
ATOM 1538 C C . ARG A 1 197 ? 5.109 -10.07 9.688 1 98.25 197 ARG A C 1
ATOM 1540 O O . ARG A 1 197 ? 5.973 -9.625 8.922 1 98.25 197 ARG A O 1
ATOM 1547 N N . HIS A 1 198 ? 5.219 -9.953 11.023 1 97.81 198 HIS A N 1
ATOM 1548 C CA . HIS A 1 198 ? 6.34 -9.266 11.656 1 97.81 198 HIS A CA 1
ATOM 1549 C C . HIS A 1 198 ? 7.645 -10.023 11.422 1 97.81 198 HIS A C 1
ATOM 1551 O O . HIS A 1 198 ? 8.68 -9.406 11.156 1 97.81 198 HIS A O 1
ATOM 1557 N N . GLU A 1 199 ? 7.582 -11.328 11.508 1 97.88 199 GLU A N 1
ATOM 1558 C CA . GLU A 1 199 ? 8.742 -12.141 11.18 1 97.88 199 GLU A CA 1
ATOM 1559 C C . GLU A 1 199 ? 9.18 -11.93 9.734 1 97.88 199 GLU A C 1
ATOM 1561 O O . GLU A 1 199 ? 10.375 -11.828 9.445 1 97.88 199 GLU A O 1
ATOM 1566 N N . THR A 1 200 ? 8.219 -11.859 8.898 1 98.69 200 THR A N 1
ATOM 1567 C CA . THR A 1 200 ? 8.477 -11.617 7.484 1 98.69 200 THR A CA 1
ATOM 1568 C C . THR A 1 200 ? 9.18 -10.281 7.285 1 98.69 200 THR A C 1
ATOM 1570 O O . THR A 1 200 ? 10.148 -10.188 6.531 1 98.69 200 THR A O 1
ATOM 1573 N N . GLU A 1 201 ? 8.742 -9.258 7.938 1 98.31 201 GLU A N 1
ATOM 1574 C CA . GLU A 1 201 ? 9.359 -7.941 7.855 1 98.31 201 GLU A CA 1
ATOM 1575 C C . GLU A 1 201 ? 10.836 -8.008 8.242 1 98.31 201 GLU A C 1
ATOM 1577 O O . GLU A 1 201 ? 11.688 -7.422 7.562 1 98.31 201 GLU A O 1
ATOM 1582 N N . VAL A 1 202 ? 11.125 -8.688 9.305 1 98.31 202 VAL A N 1
ATOM 1583 C CA . VAL A 1 202 ? 12.492 -8.797 9.797 1 98.31 202 VAL A CA 1
ATOM 1584 C C . VAL A 1 202 ? 13.375 -9.469 8.75 1 98.31 202 VAL A C 1
ATOM 1586 O O . VAL A 1 202 ? 14.453 -8.969 8.422 1 98.31 202 VAL A O 1
ATOM 1589 N N . ILE A 1 203 ? 12.906 -10.562 8.203 1 98.69 203 ILE A N 1
ATOM 1590 C CA . ILE A 1 203 ? 13.68 -11.328 7.234 1 98.69 203 ILE A CA 1
ATOM 1591 C C . ILE A 1 203 ? 13.922 -10.477 5.988 1 98.69 203 ILE A C 1
ATOM 1593 O O . ILE A 1 203 ? 15.047 -10.414 5.484 1 98.69 203 ILE A O 1
ATOM 1597 N N . LEU A 1 204 ? 12.867 -9.844 5.508 1 98.75 204 LEU A N 1
ATOM 1598 C CA . LEU A 1 204 ? 12.992 -9.047 4.293 1 98.75 204 LEU A CA 1
ATOM 1599 C C . LEU A 1 204 ? 13.977 -7.895 4.496 1 98.75 204 LEU A C 1
ATOM 1601 O O . LEU A 1 204 ? 14.766 -7.586 3.602 1 98.75 204 LEU A O 1
ATOM 1605 N N . LYS A 1 205 ? 13.898 -7.262 5.633 1 98.25 205 LYS A N 1
ATOM 1606 C CA . LYS A 1 205 ? 14.828 -6.184 5.941 1 98.25 205 LYS A CA 1
ATOM 1607 C C . LYS A 1 205 ? 16.266 -6.688 5.941 1 98.25 205 LYS A C 1
ATOM 1609 O O . LYS A 1 205 ? 17.156 -6.035 5.383 1 98.25 205 LYS A O 1
ATOM 1614 N N . GLU A 1 206 ? 16.5 -7.832 6.543 1 98.25 206 GLU A N 1
ATOM 1615 C CA . GLU A 1 206 ? 17.844 -8.422 6.625 1 98.25 206 GLU A CA 1
ATOM 1616 C C . GLU A 1 206 ? 18.391 -8.734 5.238 1 98.25 206 GLU A C 1
ATOM 1618 O O . GLU A 1 206 ? 19.594 -8.625 5.004 1 98.25 206 GLU A O 1
ATOM 1623 N N . LEU A 1 207 ? 17.531 -9.164 4.312 1 98.19 207 LEU A N 1
ATOM 1624 C CA . LEU A 1 207 ? 17.938 -9.531 2.961 1 98.19 207 LEU A CA 1
ATOM 1625 C C . LEU A 1 207 ? 18.422 -8.305 2.189 1 98.19 207 LEU A C 1
ATOM 1627 O O . LEU A 1 207 ? 19.219 -8.43 1.262 1 98.19 207 LEU A O 1
ATOM 1631 N N . GLY A 1 208 ? 17.859 -7.117 2.492 1 97.94 208 GLY A N 1
ATOM 1632 C CA . GLY A 1 208 ? 18.297 -5.883 1.852 1 97.94 208 GLY A CA 1
ATOM 1633 C C . GLY A 1 208 ? 17.75 -5.723 0.445 1 97.94 208 GLY A C 1
ATOM 1634 O O . GLY A 1 208 ? 18.172 -4.84 -0.298 1 97.94 208 GLY A O 1
ATOM 1635 N N . LEU A 1 209 ? 16.844 -6.602 -0 1 98.19 209 LEU A N 1
ATOM 1636 C CA . LEU A 1 209 ? 16.172 -6.488 -1.284 1 98.19 209 LEU A CA 1
ATOM 1637 C C . LEU A 1 209 ? 14.945 -5.574 -1.172 1 98.19 209 LEU A C 1
ATOM 1639 O O . LEU A 1 209 ? 14.375 -5.434 -0.092 1 98.19 209 LEU A O 1
ATOM 1643 N N . PRO A 1 210 ? 14.531 -4.965 -2.279 1 98.5 210 PRO A N 1
ATOM 1644 C CA . PRO A 1 210 ? 13.312 -4.145 -2.217 1 98.5 210 PRO A CA 1
ATOM 1645 C C . PRO A 1 210 ? 12.078 -4.953 -1.834 1 98.5 210 PRO A C 1
ATOM 1647 O O . PRO A 1 210 ? 11.891 -6.074 -2.318 1 98.5 210 PRO A O 1
ATOM 1650 N N . TYR A 1 211 ? 11.281 -4.383 -0.963 1 98.88 211 TYR A N 1
ATOM 1651 C CA . TYR A 1 211 ? 9.992 -4.977 -0.632 1 98.88 211 TYR A CA 1
ATOM 1652 C C . TYR A 1 211 ? 8.977 -3.902 -0.244 1 98.88 211 TYR A C 1
ATOM 1654 O O . TYR A 1 211 ? 9.352 -2.758 0.023 1 98.88 211 TYR A O 1
ATOM 1662 N N . GLN A 1 212 ? 7.758 -4.242 -0.327 1 98.94 212 GLN A N 1
ATOM 1663 C CA . GLN A 1 212 ? 6.633 -3.445 0.142 1 98.94 212 GLN A CA 1
ATOM 1664 C C . GLN A 1 212 ? 5.551 -4.328 0.757 1 98.94 212 GLN A C 1
ATOM 1666 O O . GLN A 1 212 ? 5.18 -5.355 0.185 1 98.94 212 GLN A O 1
ATOM 1671 N N . ILE A 1 213 ? 5.062 -3.947 1.91 1 98.94 213 ILE A N 1
ATOM 1672 C CA . ILE A 1 213 ? 3.975 -4.676 2.553 1 98.94 213 ILE A CA 1
ATOM 1673 C C . ILE A 1 213 ? 2.799 -3.736 2.801 1 98.94 213 ILE A C 1
ATOM 1675 O O . ILE A 1 213 ? 2.969 -2.654 3.369 1 98.94 213 ILE A O 1
ATOM 1679 N N . ASN A 1 214 ? 1.684 -4.066 2.297 1 98.94 214 ASN A N 1
ATOM 1680 C CA . ASN A 1 214 ? 0.429 -3.379 2.59 1 98.94 214 ASN A CA 1
ATOM 1681 C C . ASN A 1 214 ? -0.455 -4.203 3.521 1 98.94 214 ASN A C 1
ATOM 1683 O O . ASN A 1 214 ? -0.601 -5.414 3.336 1 98.94 214 ASN A O 1
ATOM 1687 N N . LEU A 1 215 ? -0.976 -3.559 4.52 1 98.94 215 LEU A N 1
ATOM 1688 C CA . LEU A 1 215 ? -1.92 -4.16 5.457 1 98.94 215 LEU A CA 1
ATOM 1689 C C . LEU A 1 215 ? -3.291 -3.502 5.344 1 98.94 215 LEU A C 1
ATOM 1691 O O . LEU A 1 215 ? -3.404 -2.277 5.426 1 98.94 215 LEU A O 1
ATOM 1695 N N . TYR A 1 216 ? -4.336 -4.324 5.18 1 98.88 216 TYR A N 1
ATOM 1696 C CA . TYR A 1 216 ? -5.688 -3.818 4.961 1 98.88 216 TYR A CA 1
ATOM 1697 C C . TYR A 1 216 ? -6.605 -4.195 6.121 1 98.88 216 TYR A C 1
ATOM 1699 O O . TYR A 1 216 ? -6.664 -5.359 6.52 1 98.88 216 TYR A O 1
ATOM 1707 N N . SER A 1 217 ? -7.363 -3.248 6.59 1 98.69 217 SER A N 1
ATOM 1708 C CA . SER A 1 217 ? -8.328 -3.469 7.664 1 98.69 217 SER A CA 1
ATOM 1709 C C . SER A 1 217 ? -9.594 -4.141 7.141 1 98.69 217 SER A C 1
ATOM 1711 O O . SER A 1 217 ? -9.922 -4.02 5.961 1 98.69 217 SER A O 1
ATOM 1713 N N . GLY A 1 218 ? -10.266 -4.895 7.977 1 98.06 218 GLY A N 1
ATOM 1714 C CA . GLY A 1 218 ? -11.625 -5.355 7.727 1 98.06 218 GLY A CA 1
ATOM 1715 C C . GLY A 1 218 ? -11.688 -6.531 6.773 1 98.06 218 GLY A C 1
ATOM 1716 O O . GLY A 1 218 ? -12.758 -6.859 6.258 1 98.06 218 GLY A O 1
ATOM 1717 N N . VAL A 1 219 ? -10.547 -7.125 6.504 1 98.38 219 VAL A N 1
ATOM 1718 C CA . VAL A 1 219 ? -10.562 -8.242 5.566 1 98.38 219 VAL A CA 1
ATOM 1719 C C . VAL A 1 219 ? -9.852 -9.445 6.188 1 98.38 219 VAL A C 1
ATOM 1721 O O . VAL A 1 219 ? -9.242 -9.328 7.254 1 98.38 219 VAL A O 1
ATOM 1724 N N . GLU A 1 220 ? -10.016 -10.586 5.547 1 98.12 220 GLU A N 1
ATOM 1725 C CA . GLU A 1 220 ? -9.484 -11.867 6.008 1 98.12 220 GLU A CA 1
ATOM 1726 C C . GLU A 1 220 ? -8.703 -12.578 4.902 1 98.12 220 GLU A C 1
ATOM 1728 O O . GLU A 1 220 ? -8.547 -12.039 3.805 1 98.12 220 GLU A O 1
ATOM 1733 N N . HIS A 1 221 ? -8.156 -13.758 5.234 1 98.19 221 HIS A N 1
ATOM 1734 C CA . HIS A 1 221 ? -7.434 -14.562 4.258 1 98.19 221 HIS A CA 1
ATOM 1735 C C . HIS A 1 221 ? -8.281 -14.805 3.01 1 98.19 221 HIS A C 1
ATOM 1737 O O . HIS A 1 221 ? -9.453 -15.156 3.109 1 98.19 221 HIS A O 1
ATOM 1743 N N . GLY A 1 222 ? -7.711 -14.531 1.816 1 98.38 222 GLY A N 1
ATOM 1744 C CA . GLY A 1 222 ? -8.398 -14.742 0.552 1 98.38 222 GLY A CA 1
ATOM 1745 C C . GLY A 1 222 ? -9.047 -13.484 0.006 1 98.38 222 GLY A C 1
ATOM 1746 O O . GLY A 1 222 ? -9.562 -13.484 -1.115 1 98.38 222 GLY A O 1
ATOM 1747 N N . PHE A 1 223 ? -8.922 -12.359 0.684 1 98.62 223 PHE A N 1
ATOM 1748 C CA . PHE A 1 223 ? -9.672 -11.156 0.374 1 98.62 223 PHE A CA 1
ATOM 1749 C C . PHE A 1 223 ? -9.359 -10.664 -1.035 1 98.62 223 PHE A C 1
ATOM 1751 O O . PHE A 1 223 ? -10.219 -10.07 -1.694 1 98.62 223 PHE A O 1
ATOM 1758 N N . ALA A 1 224 ? -8.172 -10.898 -1.51 1 98.75 224 ALA A N 1
ATOM 1759 C CA . ALA A 1 224 ? -7.727 -10.305 -2.766 1 98.75 224 ALA A CA 1
ATOM 1760 C C . ALA A 1 224 ? -8.281 -11.07 -3.965 1 98.75 224 ALA A C 1
ATOM 1762 O O . ALA A 1 224 ? -8.203 -10.594 -5.102 1 98.75 224 ALA A O 1
ATOM 1763 N N . VAL A 1 225 ? -8.898 -12.273 -3.723 1 98.69 225 VAL A N 1
ATOM 1764 C CA . VAL A 1 225 ? -9.422 -13.086 -4.816 1 98.69 225 VAL A CA 1
ATOM 1765 C C . VAL A 1 225 ? -10.914 -13.344 -4.609 1 98.69 225 VAL A C 1
ATOM 1767 O O . VAL A 1 225 ? -11.672 -13.422 -5.574 1 98.69 225 VAL A O 1
ATOM 1770 N N . ARG A 1 226 ? -11.312 -13.391 -3.289 1 98.25 226 ARG A N 1
ATOM 1771 C CA . ARG A 1 226 ? -12.648 -13.914 -3.008 1 98.25 226 ARG A CA 1
ATOM 1772 C C . ARG A 1 226 ? -13.438 -12.953 -2.123 1 98.25 226 ARG A C 1
ATOM 1774 O O . ARG A 1 226 ? -14.422 -13.352 -1.498 1 98.25 226 ARG A O 1
ATOM 1781 N N . GLY A 1 227 ? -13.023 -11.75 -2.031 1 96.88 227 GLY A N 1
ATOM 1782 C CA . GLY A 1 227 ? -13.727 -10.766 -1.229 1 96.88 227 GLY A CA 1
ATOM 1783 C C . GLY A 1 227 ? -15.148 -10.508 -1.71 1 96.88 227 GLY A C 1
ATOM 1784 O O . GLY A 1 227 ? -15.438 -10.648 -2.898 1 96.88 227 GLY A O 1
ATOM 1785 N N . ASP A 1 228 ? -16 -10.141 -0.817 1 97.25 228 ASP A N 1
ATOM 1786 C CA . ASP A 1 228 ? -17.375 -9.781 -1.141 1 97.25 228 ASP A CA 1
ATOM 1787 C C . ASP A 1 228 ? -17.453 -8.375 -1.732 1 97.25 228 ASP A C 1
ATOM 1789 O O . ASP A 1 228 ? -17.281 -7.387 -1.021 1 97.25 228 ASP A O 1
ATOM 1793 N N . LEU A 1 229 ? -17.875 -8.266 -2.982 1 95.94 229 LEU A N 1
ATOM 1794 C CA . LEU A 1 229 ? -17.859 -6.988 -3.689 1 95.94 229 LEU A CA 1
ATOM 1795 C C . LEU A 1 229 ? -19.047 -6.133 -3.293 1 95.94 229 LEU A C 1
ATOM 1797 O O . LEU A 1 229 ? -19.141 -4.957 -3.666 1 95.94 229 LEU A O 1
ATOM 1801 N N . ASN A 1 230 ? -19.969 -6.672 -2.5 1 95.88 230 ASN A N 1
ATOM 1802 C CA . ASN A 1 230 ? -21.062 -5.887 -1.949 1 95.88 230 ASN A CA 1
ATOM 1803 C C . ASN A 1 230 ? -20.672 -5.215 -0.638 1 95.88 230 ASN A C 1
ATOM 1805 O O . ASN A 1 230 ? -21.438 -4.414 -0.092 1 95.88 230 ASN A O 1
ATOM 1809 N N . ASP A 1 231 ? -19.562 -5.555 -0.134 1 96.31 231 ASP A N 1
ATOM 1810 C CA . ASP A 1 231 ? -18.969 -4.902 1.023 1 96.31 231 ASP A CA 1
ATOM 1811 C C . ASP A 1 231 ? -17.875 -3.918 0.595 1 96.31 231 ASP A C 1
ATOM 1813 O O . ASP A 1 231 ? -16.844 -4.32 0.06 1 96.31 231 ASP A O 1
ATOM 1817 N N . ARG A 1 232 ? -18 -2.674 0.872 1 95.19 232 ARG A N 1
ATOM 1818 C CA . ARG A 1 232 ? -17.125 -1.622 0.357 1 95.19 232 ARG A CA 1
ATOM 1819 C C . ARG A 1 232 ? -15.703 -1.774 0.894 1 95.19 232 ARG A C 1
ATOM 1821 O O . ARG A 1 232 ? -14.734 -1.496 0.187 1 95.19 232 ARG A O 1
ATOM 1828 N N . VAL A 1 233 ? -15.586 -2.162 2.152 1 96.69 233 VAL A N 1
ATOM 1829 C CA . VAL A 1 233 ? -14.266 -2.363 2.75 1 96.69 233 VAL A CA 1
ATOM 1830 C C . VAL A 1 233 ? -13.523 -3.467 2.004 1 96.69 233 VAL A C 1
ATOM 1832 O O . VAL A 1 233 ? -12.352 -3.309 1.661 1 96.69 233 VAL A O 1
ATOM 1835 N N . GLN A 1 234 ? -14.211 -4.555 1.73 1 97.56 234 GLN A N 1
ATOM 1836 C CA . GLN A 1 234 ? -13.602 -5.676 1.025 1 97.56 234 GLN A CA 1
ATOM 1837 C C . GLN A 1 234 ? -13.297 -5.312 -0.426 1 97.56 234 GLN A C 1
ATOM 1839 O O . GLN A 1 234 ? -12.258 -5.688 -0.962 1 97.56 234 GLN A O 1
ATOM 1844 N N . THR A 1 235 ? -14.234 -4.59 -1.017 1 97.44 235 THR A N 1
ATOM 1845 C CA . THR A 1 235 ? -14.016 -4.156 -2.395 1 97.44 235 THR A CA 1
ATOM 1846 C C . THR A 1 235 ? -12.781 -3.271 -2.498 1 97.44 235 THR A C 1
ATOM 1848 O O . THR A 1 235 ? -11.93 -3.477 -3.369 1 97.44 235 THR A O 1
ATOM 1851 N N . TYR A 1 236 ? -12.656 -2.289 -1.623 1 98.38 236 TYR A N 1
ATOM 1852 C CA . TYR A 1 236 ? -11.492 -1.406 -1.613 1 98.38 236 TYR A CA 1
ATOM 1853 C C . TYR A 1 236 ? -10.203 -2.205 -1.459 1 98.38 236 TYR A C 1
ATOM 1855 O O . TYR A 1 236 ? -9.25 -2 -2.209 1 98.38 236 TYR A O 1
ATOM 1863 N N . ALA A 1 237 ? -10.156 -3.104 -0.453 1 98.69 237 ALA A N 1
ATOM 1864 C CA . ALA A 1 237 ? -8.938 -3.871 -0.179 1 98.69 237 ALA A CA 1
ATOM 1865 C C . ALA A 1 237 ? -8.539 -4.711 -1.389 1 98.69 237 ALA A C 1
ATOM 1867 O O . ALA A 1 237 ? -7.363 -4.762 -1.755 1 98.69 237 ALA A O 1
ATOM 1868 N N . LYS A 1 238 ? -9.508 -5.383 -1.986 1 98.44 238 LYS A N 1
ATOM 1869 C CA . LYS A 1 238 ? -9.234 -6.211 -3.154 1 98.44 238 LYS A CA 1
ATOM 1870 C C . LYS A 1 238 ? -8.672 -5.375 -4.301 1 98.44 238 LYS A C 1
ATOM 1872 O O . LYS A 1 238 ? -7.652 -5.734 -4.898 1 98.44 238 LYS A O 1
ATOM 1877 N N . GLU A 1 239 ? -9.32 -4.273 -4.617 1 97.75 239 GLU A N 1
ATOM 1878 C CA . GLU A 1 239 ? -8.906 -3.42 -5.727 1 97.75 239 GLU A CA 1
ATOM 1879 C C . GLU A 1 239 ? -7.551 -2.781 -5.457 1 97.75 239 GLU A C 1
ATOM 1881 O O . GLU A 1 239 ? -6.711 -2.695 -6.355 1 97.75 239 GLU A O 1
ATOM 1886 N N . ASN A 1 240 ? -7.367 -2.324 -4.234 1 98.5 240 ASN A N 1
ATOM 1887 C CA . ASN A 1 240 ? -6.102 -1.688 -3.883 1 98.5 240 ASN A CA 1
ATOM 1888 C C . ASN A 1 240 ? -4.949 -2.691 -3.881 1 98.5 240 ASN A C 1
ATOM 1890 O O . ASN A 1 240 ? -3.824 -2.352 -4.25 1 98.5 240 ASN A O 1
ATOM 1894 N N . ALA A 1 241 ? -5.215 -3.926 -3.443 1 98.81 241 ALA A N 1
ATOM 1895 C CA . ALA A 1 241 ? -4.203 -4.977 -3.52 1 98.81 241 ALA A CA 1
ATOM 1896 C C . ALA A 1 241 ? -3.779 -5.227 -4.965 1 98.81 241 ALA A C 1
ATOM 1898 O O . ALA A 1 241 ? -2.594 -5.402 -5.246 1 98.81 241 ALA A O 1
ATOM 1899 N N . PHE A 1 242 ? -4.754 -5.227 -5.887 1 98.81 242 PHE A N 1
ATOM 1900 C CA . PHE A 1 242 ? -4.426 -5.375 -7.297 1 98.81 242 PHE A CA 1
ATOM 1901 C C . PHE A 1 242 ? -3.578 -4.203 -7.781 1 98.81 242 PHE A C 1
ATOM 1903 O O . PHE A 1 242 ? -2.6 -4.398 -8.508 1 98.81 242 PHE A O 1
ATOM 1910 N N . LEU A 1 243 ? -3.896 -3.006 -7.391 1 98.25 243 LEU A N 1
ATOM 1911 C CA . LEU A 1 243 ? -3.141 -1.82 -7.777 1 98.25 243 LEU A CA 1
ATOM 1912 C C . LEU A 1 243 ? -1.714 -1.887 -7.246 1 98.25 243 LEU A C 1
ATOM 1914 O O . LEU A 1 243 ? -0.773 -1.465 -7.922 1 98.25 243 LEU A O 1
ATOM 1918 N N . GLN A 1 244 ? -1.574 -2.379 -6.008 1 98.69 244 GLN A N 1
ATOM 1919 C CA . GLN A 1 244 ? -0.228 -2.588 -5.484 1 98.69 244 GLN A CA 1
ATOM 1920 C C . GLN A 1 244 ? 0.601 -3.453 -6.43 1 98.69 244 GLN A C 1
ATOM 1922 O O . GLN A 1 244 ? 1.754 -3.131 -6.727 1 98.69 244 GLN A O 1
ATOM 1927 N N . ALA A 1 245 ? 0.019 -4.543 -6.875 1 98.81 245 ALA A N 1
ATOM 1928 C CA . ALA A 1 245 ? 0.723 -5.445 -7.781 1 98.81 245 ALA A CA 1
ATOM 1929 C C . ALA A 1 245 ? 1.113 -4.734 -9.07 1 98.81 245 ALA A C 1
ATOM 1931 O O . ALA A 1 245 ? 2.258 -4.832 -9.523 1 98.81 245 ALA A O 1
ATOM 1932 N N . VAL A 1 246 ? 0.192 -4.012 -9.641 1 98.25 246 VAL A N 1
ATOM 1933 C CA . VAL A 1 246 ? 0.422 -3.336 -10.914 1 98.25 246 VAL A CA 1
ATOM 1934 C C . VAL A 1 246 ? 1.546 -2.312 -10.766 1 98.25 246 VAL A C 1
ATOM 1936 O O . VAL A 1 246 ? 2.461 -2.26 -11.586 1 98.25 246 VAL A O 1
ATOM 1939 N N . GLN A 1 247 ? 1.503 -1.527 -9.695 1 97.81 247 GLN A N 1
ATOM 1940 C CA . GLN A 1 247 ? 2.525 -0.514 -9.453 1 97.81 247 GLN A CA 1
ATOM 1941 C C . GLN A 1 247 ? 3.889 -1.155 -9.211 1 97.81 247 GLN A C 1
ATOM 1943 O O . GLN A 1 247 ? 4.91 -0.647 -9.672 1 97.81 247 GLN A O 1
ATOM 1948 N N . TRP A 1 248 ? 3.863 -2.25 -8.492 1 98.69 248 TRP A N 1
ATOM 1949 C CA . TRP A 1 248 ? 5.098 -2.969 -8.188 1 98.69 248 TRP A CA 1
ATOM 1950 C C . TRP A 1 248 ? 5.75 -3.496 -9.461 1 98.69 248 TRP A C 1
ATOM 1952 O O . TRP A 1 248 ? 6.957 -3.332 -9.656 1 98.69 248 TRP A O 1
ATOM 1962 N N . PHE A 1 249 ? 4.949 -4.039 -10.32 1 98.75 249 PHE A N 1
ATOM 1963 C CA . PHE A 1 249 ? 5.48 -4.602 -11.555 1 98.75 249 PHE A CA 1
ATOM 1964 C C . PHE A 1 249 ? 5.883 -3.498 -12.523 1 98.75 249 PHE A C 1
ATOM 1966 O O . PHE A 1 249 ? 6.844 -3.648 -13.281 1 98.75 249 PHE A O 1
ATOM 1973 N N . GLU A 1 250 ? 5.141 -2.404 -12.539 1 97.75 250 GLU A N 1
ATOM 1974 C CA . GLU A 1 250 ? 5.578 -1.259 -13.328 1 97.75 250 GLU A CA 1
ATOM 1975 C C . GLU A 1 250 ? 6.98 -0.81 -12.922 1 97.75 250 GLU A C 1
ATOM 1977 O O . GLU A 1 250 ? 7.816 -0.525 -13.781 1 97.75 250 GLU A O 1
ATOM 1982 N N . GLU A 1 251 ? 7.23 -0.794 -11.672 1 97.88 251 GLU A N 1
ATOM 1983 C CA . GLU A 1 251 ? 8.523 -0.356 -11.148 1 97.88 251 GLU A CA 1
ATOM 1984 C C . GLU A 1 251 ? 9.617 -1.369 -11.469 1 97.88 251 GLU A C 1
ATOM 1986 O O . GLU A 1 251 ? 10.664 -1.009 -12 1 97.88 251 GLU A O 1
ATOM 1991 N N . HIS A 1 252 ? 9.383 -2.609 -11.266 1 98.44 252 HIS A N 1
ATOM 1992 C CA . HIS A 1 252 ? 10.477 -3.572 -11.203 1 98.44 252 HIS A CA 1
ATOM 1993 C C . HIS A 1 252 ? 10.602 -4.348 -12.508 1 98.44 252 HIS A C 1
ATOM 1995 O O . HIS A 1 252 ? 11.617 -5.012 -12.742 1 98.44 252 HIS A O 1
ATOM 2001 N N . LEU A 1 253 ? 9.539 -4.27 -13.344 1 98.38 253 LEU A N 1
ATOM 2002 C CA . LEU A 1 253 ? 9.633 -4.938 -14.633 1 98.38 253 LEU A CA 1
ATOM 2003 C C . LEU A 1 253 ? 9.812 -3.918 -15.758 1 98.38 253 LEU A C 1
ATOM 2005 O O . LEU A 1 253 ? 10.539 -4.172 -16.719 1 98.38 253 LEU A O 1
ATOM 2009 N N . ARG A 1 254 ? 9.258 -2.748 -15.594 1 95.88 254 ARG A N 1
ATOM 2010 C CA . ARG A 1 254 ? 9.25 -1.794 -16.703 1 95.88 254 ARG A CA 1
ATOM 2011 C C . ARG A 1 254 ? 10.117 -0.581 -16.375 1 95.88 254 ARG A C 1
ATOM 2013 O O . ARG A 1 254 ? 10.234 0.338 -17.203 1 95.88 254 ARG A O 1
ATOM 2020 N N . GLY A 1 255 ? 10.727 -0.505 -15.234 1 89.62 255 GLY A N 1
ATOM 2021 C CA . GLY A 1 255 ? 11.656 0.557 -14.891 1 89.62 255 GLY A CA 1
ATOM 2022 C C . GLY A 1 255 ? 10.977 1.811 -14.383 1 89.62 255 GLY A C 1
ATOM 2023 O O . GLY A 1 255 ? 11.57 2.889 -14.367 1 89.62 255 GLY A O 1
ATOM 2024 N N . GLY A 1 256 ? 9.797 1.657 -13.977 1 78.19 256 GLY A N 1
ATOM 2025 C CA . GLY A 1 256 ? 9.086 2.803 -13.422 1 78.19 256 GLY A CA 1
ATOM 2026 C C . GLY A 1 256 ? 8.633 3.785 -14.484 1 78.19 256 GLY A C 1
ATOM 2027 O O . GLY A 1 256 ? 9.062 3.709 -15.641 1 78.19 256 GLY A O 1
ATOM 2028 N N . LYS A 1 257 ? 7.625 4.57 -14.156 1 67.88 257 LYS A N 1
ATOM 2029 C CA . LYS A 1 257 ? 7.176 5.625 -15.062 1 67.88 257 LYS A CA 1
ATOM 2030 C C . LYS A 1 257 ? 8.047 6.871 -14.922 1 67.88 257 LYS A C 1
ATOM 2032 O O . LYS A 1 257 ? 8.617 7.125 -13.859 1 67.88 257 LYS A O 1
ATOM 2037 N N . MET B 1 1 ? 3.246 5.996 23.547 1 88.88 1 MET B N 1
ATOM 2038 C CA . MET B 1 1 ? 3.309 6.695 22.266 1 88.88 1 MET B CA 1
ATOM 2039 C C . MET B 1 1 ? 3.4 5.711 21.109 1 88.88 1 MET B C 1
ATOM 2041 O O . MET B 1 1 ? 4.094 4.695 21.203 1 88.88 1 MET B O 1
ATOM 2045 N N . THR B 1 2 ? 2.646 6 20.125 1 96.5 2 THR B N 1
ATOM 2046 C CA . THR B 1 2 ? 2.691 5.129 18.953 1 96.5 2 THR B CA 1
ATOM 2047 C C . THR B 1 2 ? 3.729 5.621 17.953 1 96.5 2 THR B C 1
ATOM 2049 O O . THR B 1 2 ? 3.969 4.973 16.938 1 96.5 2 THR B O 1
ATOM 2052 N N . SER B 1 3 ? 4.363 6.656 18.234 1 97.12 3 SER B N 1
ATOM 2053 C CA . SER B 1 3 ? 5.57 7.141 17.578 1 97.12 3 SER B CA 1
ATOM 2054 C C . SER B 1 3 ? 6.406 8.008 18.516 1 97.12 3 SER B C 1
ATOM 2056 O O . SER B 1 3 ? 5.863 8.672 19.391 1 97.12 3 SER B O 1
ATOM 2058 N N . HIS B 1 4 ? 7.695 8.133 18.344 1 94.44 4 HIS B N 1
ATOM 2059 C CA . HIS B 1 4 ? 8.609 8.867 19.203 1 94.44 4 HIS B CA 1
ATOM 2060 C C . HIS B 1 4 ? 8.633 10.352 18.844 1 94.44 4 HIS B C 1
ATOM 2062 O O . HIS B 1 4 ? 8.133 10.75 17.797 1 94.44 4 HIS B O 1
ATOM 2068 N N . PRO B 1 5 ? 9.172 11.102 19.797 1 87 5 PRO B N 1
ATOM 2069 C CA . PRO B 1 5 ? 9.367 12.516 19.453 1 87 5 PRO B CA 1
ATOM 2070 C C . PRO B 1 5 ? 10.305 12.711 18.266 1 87 5 PRO B C 1
ATOM 2072 O O . PRO B 1 5 ? 11.102 11.828 17.953 1 87 5 PRO B O 1
ATOM 2075 N N . PRO B 1 6 ? 10.172 13.891 17.672 1 87.69 6 PRO B N 1
ATOM 2076 C CA . PRO B 1 6 ? 11.055 14.172 16.531 1 87.69 6 PRO B CA 1
ATOM 2077 C C . PRO B 1 6 ? 12.531 14.172 16.922 1 87.69 6 PRO B C 1
ATOM 2079 O O . PRO B 1 6 ? 12.867 14.391 18.094 1 87.69 6 PRO B O 1
ATOM 2082 N N . GLY B 1 7 ? 13.383 13.883 16 1 87.81 7 GLY B N 1
ATOM 2083 C CA . GLY B 1 7 ? 14.828 13.914 16.109 1 87.81 7 GLY B CA 1
ATOM 2084 C C . GLY B 1 7 ? 15.5 14.562 14.914 1 87.81 7 GLY B C 1
ATOM 2085 O O . GLY B 1 7 ? 14.852 15.234 14.117 1 87.81 7 GLY B O 1
ATOM 2086 N N . ALA B 1 8 ? 16.828 14.414 14.812 1 86.25 8 ALA B N 1
ATOM 2087 C CA . ALA B 1 8 ? 17.594 15.07 13.758 1 86.25 8 ALA B CA 1
ATOM 2088 C C . ALA B 1 8 ? 17.141 14.617 12.375 1 86.25 8 ALA B C 1
ATOM 2090 O O . ALA B 1 8 ? 17.203 15.383 11.414 1 86.25 8 ALA B O 1
ATOM 2091 N N . CYS B 1 9 ? 16.609 13.469 12.281 1 90.12 9 CYS B N 1
ATOM 2092 C CA . CYS B 1 9 ? 16.172 12.906 11.016 1 90.12 9 CYS B CA 1
ATOM 2093 C C . CYS B 1 9 ? 14.961 13.656 10.469 1 90.12 9 CYS B C 1
ATOM 2095 O O . CYS B 1 9 ? 14.641 13.555 9.281 1 90.12 9 CYS B O 1
ATOM 2097 N N . CYS B 1 10 ? 14.312 14.422 11.25 1 93.44 10 CYS B N 1
ATOM 2098 C CA . CYS B 1 10 ? 13.062 15.062 10.859 1 93.44 10 CYS B CA 1
ATOM 2099 C C . CYS B 1 10 ? 13.32 16.266 9.969 1 93.44 10 CYS B C 1
ATOM 2101 O O . CYS B 1 10 ? 12.406 16.781 9.328 1 93.44 10 CYS B O 1
ATOM 2103 N N . TYR B 1 11 ? 14.578 16.719 9.938 1 93 11 TYR B N 1
ATOM 2104 C CA . TYR B 1 11 ? 14.812 17.891 9.086 1 93 11 TYR B CA 1
ATOM 2105 C C . TYR B 1 11 ? 15.961 17.641 8.117 1 93 11 TYR B C 1
ATOM 2107 O O . TYR B 1 11 ? 16.531 18.578 7.57 1 93 11 TYR B O 1
ATOM 2115 N N . LYS B 1 12 ? 16.375 16.422 7.988 1 91 12 LYS B N 1
ATOM 2116 C CA . LYS B 1 12 ? 17.375 16.031 6.992 1 91 12 LYS B CA 1
ATOM 2117 C C . LYS B 1 12 ? 16.703 15.523 5.719 1 91 12 LYS B C 1
ATOM 2119 O O . LYS B 1 12 ? 15.648 14.875 5.781 1 91 12 LYS B O 1
ATOM 2124 N N . GLY B 1 13 ? 17.281 15.828 4.5 1 94.81 13 GLY B N 1
ATOM 2125 C CA . GLY B 1 13 ? 16.734 15.305 3.258 1 94.81 13 GLY B CA 1
ATOM 2126 C C . GLY B 1 13 ? 17.172 16.094 2.039 1 94.81 13 GLY B C 1
ATOM 2127 O O . GLY B 1 13 ? 18.203 16.766 2.059 1 94.81 13 GLY B O 1
ATOM 2128 N N . VAL B 1 14 ? 16.438 15.906 0.957 1 96.94 14 VAL B N 1
ATOM 2129 C CA . VAL B 1 14 ? 16.797 16.516 -0.318 1 96.94 14 VAL B CA 1
ATOM 2130 C C . VAL B 1 14 ? 15.672 17.453 -0.774 1 96.94 14 VAL B C 1
ATOM 2132 O O . VAL B 1 14 ? 14.492 17.109 -0.671 1 96.94 14 VAL B O 1
ATOM 2135 N N . LYS B 1 15 ? 16 18.641 -1.25 1 96 15 LYS B N 1
ATOM 2136 C CA . LYS B 1 15 ? 15.062 19.562 -1.889 1 96 15 LYS B CA 1
ATOM 2137 C C . LYS B 1 15 ? 14.781 19.141 -3.328 1 96 15 LYS B C 1
ATOM 2139 O O . LYS B 1 15 ? 15.695 18.797 -4.078 1 96 15 LYS B O 1
ATOM 2144 N N . HIS B 1 16 ? 13.555 19.109 -3.723 1 97.06 16 HIS B N 1
ATOM 2145 C CA . HIS B 1 16 ? 13.156 18.703 -5.066 1 97.06 16 HIS B CA 1
ATOM 2146 C C . HIS B 1 16 ? 13.078 19.891 -6.008 1 97.06 16 HIS B C 1
ATOM 2148 O O . HIS B 1 16 ? 12.922 21.031 -5.559 1 97.06 16 HIS B O 1
ATOM 2154 N N . GLU B 1 17 ? 13.156 19.594 -7.281 1 95.88 17 GLU B N 1
ATOM 2155 C CA . GLU B 1 17 ? 13.023 20.625 -8.312 1 95.88 17 GLU B CA 1
ATOM 2156 C C . GLU B 1 17 ? 11.578 20.766 -8.773 1 95.88 17 GLU B C 1
ATOM 2158 O O . GLU B 1 17 ? 10.797 19.812 -8.688 1 95.88 17 GLU B O 1
ATOM 2163 N N . GLY B 1 18 ? 11.133 21.938 -9.141 1 97.12 18 GLY B N 1
ATOM 2164 C CA . GLY B 1 18 ? 9.789 22.281 -9.586 1 97.12 18 GLY B CA 1
ATOM 2165 C C . GLY B 1 18 ? 9.344 23.656 -9.125 1 97.12 18 GLY B C 1
ATOM 2166 O O . GLY B 1 18 ? 9.992 24.281 -8.273 1 97.12 18 GLY B O 1
ATOM 2167 N N . THR B 1 19 ? 8.328 24.203 -9.789 1 98.06 19 THR B N 1
ATOM 2168 C CA . THR B 1 19 ? 7.801 25.516 -9.438 1 98.06 19 THR B CA 1
ATOM 2169 C C . THR B 1 19 ? 6.355 25.406 -8.953 1 98.06 19 THR B C 1
ATOM 2171 O O . THR B 1 19 ? 5.438 25.25 -9.766 1 98.06 19 THR B O 1
ATOM 2174 N N . PRO B 1 20 ? 6.215 25.406 -7.668 1 98.62 20 PRO B N 1
ATOM 2175 C CA . PRO B 1 20 ? 4.84 25.391 -7.164 1 98.62 20 PRO B CA 1
ATOM 2176 C C . PRO B 1 20 ? 3.99 26.531 -7.727 1 98.62 20 PRO B C 1
ATOM 2178 O O . PRO B 1 20 ? 4.516 27.594 -8.039 1 98.62 20 PRO B O 1
ATOM 2181 N N . THR B 1 21 ? 2.666 26.281 -7.809 1 98.69 21 THR B N 1
ATOM 2182 C CA . THR B 1 21 ? 1.82 27.234 -8.516 1 98.69 21 THR B CA 1
ATOM 2183 C C . THR B 1 21 ? 0.65 27.672 -7.641 1 98.69 21 THR B C 1
ATOM 2185 O O . THR B 1 21 ? -0.284 28.312 -8.117 1 98.69 21 THR B O 1
ATOM 2188 N N . GLY B 1 22 ? 0.683 27.297 -6.414 1 98.69 22 GLY B N 1
ATOM 2189 C CA . GLY B 1 22 ? -0.347 27.781 -5.504 1 98.69 22 GLY B CA 1
ATOM 2190 C C . GLY B 1 22 ? -0.161 29.219 -5.09 1 98.69 22 GLY B C 1
ATOM 2191 O O . GLY B 1 22 ? 0.647 29.938 -5.68 1 98.69 22 GLY B O 1
ATOM 2192 N N . GLU B 1 23 ? -1.03 29.656 -4.145 1 98.69 23 GLU B N 1
ATOM 2193 C CA . GLU B 1 23 ? -1.014 31.062 -3.721 1 98.69 23 GLU B CA 1
ATOM 2194 C C . GLU B 1 23 ? -0.941 31.172 -2.201 1 98.69 23 GLU B C 1
ATOM 2196 O O . GLU B 1 23 ? -1.562 30.391 -1.484 1 98.69 23 GLU B O 1
ATOM 2201 N N . PHE B 1 24 ? -0.193 32.188 -1.827 1 98.75 24 PHE B N 1
ATOM 2202 C CA . PHE B 1 24 ? -0.151 32.5 -0.402 1 98.75 24 PHE B CA 1
ATOM 2203 C C . PHE B 1 24 ? -1.17 33.594 -0.052 1 98.75 24 PHE B C 1
ATOM 2205 O O . PHE B 1 24 ? -1.369 34.531 -0.818 1 98.75 24 PHE B O 1
ATOM 2212 N N . SER B 1 25 ? -1.802 33.438 1.024 1 98.69 25 SER B N 1
ATOM 2213 C CA . SER B 1 25 ? -2.678 34.438 1.61 1 98.69 25 SER B CA 1
ATOM 2214 C C . SER B 1 25 ? -2.703 34.344 3.131 1 98.69 25 SER B C 1
ATOM 2216 O O . SER B 1 25 ? -2.039 33.469 3.711 1 98.69 25 SER B O 1
ATOM 2218 N N . GLN B 1 26 ? -3.486 35.219 3.734 1 98.56 26 GLN B N 1
ATOM 2219 C CA . GLN B 1 26 ? -3.543 35.219 5.191 1 98.56 26 GLN B CA 1
ATOM 2220 C C . GLN B 1 26 ? -4.875 34.688 5.695 1 98.56 26 GLN B C 1
ATOM 2222 O O . GLN B 1 26 ? -5.93 34.969 5.129 1 98.56 26 GLN B O 1
ATOM 2227 N N . LEU B 1 27 ? -4.816 33.875 6.68 1 98.56 27 LEU B N 1
ATOM 2228 C CA . LEU B 1 27 ? -5.957 33.469 7.496 1 98.56 27 LEU B CA 1
ATOM 2229 C C . LEU B 1 27 ? -5.746 33.844 8.953 1 98.56 27 LEU B C 1
ATOM 2231 O O . LEU B 1 27 ? -5 33.188 9.68 1 98.56 27 LEU B O 1
ATOM 2235 N N . GLY B 1 28 ? -6.453 34.844 9.297 1 97.31 28 GLY B N 1
ATOM 2236 C CA . GLY B 1 28 ? -6.129 35.406 10.602 1 97.31 28 GLY B CA 1
ATOM 2237 C C . GLY B 1 28 ? -4.691 35.875 10.711 1 97.31 28 GLY B C 1
ATOM 2238 O O . GLY B 1 28 ? -4.234 36.688 9.898 1 97.31 28 GLY B O 1
ATOM 2239 N N . ASP B 1 29 ? -3.918 35.312 11.602 1 96.88 29 ASP B N 1
ATOM 2240 C CA . ASP B 1 29 ? -2.568 35.812 11.875 1 96.88 29 ASP B CA 1
ATOM 2241 C C . ASP B 1 29 ? -1.516 34.844 11.32 1 96.88 29 ASP B C 1
ATOM 2243 O O . ASP B 1 29 ? -0.337 34.938 11.664 1 96.88 29 ASP B O 1
ATOM 2247 N N . PHE B 1 30 ? -1.938 33.938 10.492 1 98.38 30 PHE B N 1
ATOM 2248 C CA . PHE B 1 30 ? -0.946 33.062 9.883 1 98.38 30 PHE B CA 1
ATOM 2249 C C . PHE B 1 30 ? -1.188 32.938 8.383 1 98.38 30 PHE B C 1
ATOM 2251 O O . PHE B 1 30 ? -2.291 33.219 7.902 1 98.38 30 PHE B O 1
ATOM 2258 N N . GLU B 1 31 ? -0.15 32.562 7.703 1 98.75 31 GLU B N 1
ATOM 2259 C CA . GLU B 1 31 ? -0.186 32.438 6.25 1 98.75 31 GLU B CA 1
ATOM 2260 C C . GLU B 1 31 ? -0.701 31.047 5.848 1 98.75 31 GLU B C 1
ATOM 2262 O O . GLU B 1 31 ? -0.486 30.062 6.562 1 98.75 31 GLU B O 1
ATOM 2267 N N . ILE B 1 32 ? -1.428 31 4.715 1 98.88 32 ILE B N 1
ATOM 2268 C CA . ILE B 1 32 ? -1.835 29.734 4.129 1 98.88 32 ILE B CA 1
ATOM 2269 C C . ILE B 1 32 ? -1.438 29.688 2.656 1 98.88 32 ILE B C 1
ATOM 2271 O O . ILE B 1 32 ? -1.41 30.719 1.983 1 98.88 32 ILE B O 1
ATOM 2275 N N . TYR B 1 33 ? -1.005 28.547 2.234 1 98.94 33 TYR B N 1
ATOM 2276 C CA . TYR B 1 33 ? -0.86 28.203 0.824 1 98.94 33 TYR B CA 1
ATOM 2277 C C . TYR B 1 33 ? -2.104 27.5 0.305 1 98.94 33 TYR B C 1
ATOM 2279 O O . TYR B 1 33 ? -2.57 26.531 0.908 1 98.94 33 TYR B O 1
ATOM 2287 N N . THR B 1 34 ? -2.725 27.969 -0.774 1 98.94 34 THR B N 1
ATOM 2288 C CA . THR B 1 34 ? -3.908 27.312 -1.335 1 98.94 34 THR B CA 1
ATOM 2289 C C . THR B 1 34 ? -3.701 27 -2.812 1 98.94 34 THR B C 1
ATOM 2291 O O . THR B 1 34 ? -2.934 27.688 -3.498 1 98.94 34 THR B O 1
ATOM 2294 N N . LYS B 1 35 ? -4.293 26 -3.24 1 98.88 35 LYS B N 1
ATOM 2295 C CA . LYS B 1 35 ? -4.301 25.578 -4.641 1 98.88 35 LYS B CA 1
ATOM 2296 C C . LYS B 1 35 ? -5.637 24.953 -5.02 1 98.88 35 LYS B C 1
ATOM 2298 O O . LYS B 1 35 ? -6.133 24.062 -4.312 1 98.88 35 LYS B O 1
ATOM 2303 N N . TYR B 1 36 ? -6.23 25.438 -6.082 1 98.81 36 TYR B N 1
ATOM 2304 C CA . TYR B 1 36 ? -7.473 24.906 -6.617 1 98.81 36 TYR B CA 1
ATOM 2305 C C . TYR B 1 36 ? -7.195 23.781 -7.621 1 98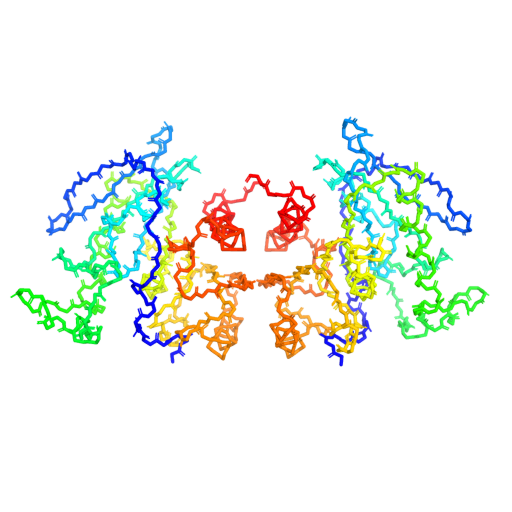.81 36 TYR B C 1
ATOM 2307 O O . TYR B 1 36 ? -6.164 23.797 -8.297 1 98.81 36 TYR B O 1
ATOM 2315 N N . PRO B 1 37 ? -8.109 22.828 -7.668 1 98.69 37 PRO B N 1
ATOM 2316 C CA . PRO B 1 37 ? -8.031 21.922 -8.82 1 98.69 37 PRO B CA 1
ATOM 2317 C C . PRO B 1 37 ? -8.367 22.625 -10.133 1 98.69 37 PRO B C 1
ATOM 2319 O O . PRO B 1 37 ? -8.758 23.797 -10.141 1 98.69 37 PRO B O 1
ATOM 2322 N N . GLU B 1 38 ? -8.141 21.906 -11.188 1 97.31 38 GLU B N 1
ATOM 2323 C CA . GLU B 1 38 ? -8.312 22.5 -12.516 1 97.31 38 GLU B CA 1
ATOM 2324 C C . GLU B 1 38 ? -9.727 23.047 -12.695 1 97.31 38 GLU B C 1
ATOM 2326 O O . GLU B 1 38 ? -9.906 24.125 -13.281 1 97.31 38 GLU B O 1
ATOM 2331 N N . ASP B 1 39 ? -10.703 22.375 -12.133 1 98.06 39 ASP B N 1
ATOM 2332 C CA . ASP B 1 39 ? -12.094 22.781 -12.336 1 98.06 39 ASP B CA 1
ATOM 2333 C C . ASP B 1 39 ? -12.523 23.797 -11.289 1 98.06 39 ASP B C 1
ATOM 2335 O O . ASP B 1 39 ? -13.695 24.203 -11.25 1 98.06 39 ASP B O 1
ATOM 2339 N N . LYS B 1 40 ? -11.688 24.141 -10.367 1 98.25 40 LYS B N 1
ATOM 2340 C CA . LYS B 1 40 ? -11.859 25.188 -9.359 1 98.25 40 LYS B CA 1
ATOM 2341 C C . LYS B 1 40 ? -12.898 24.766 -8.312 1 98.25 40 LYS B C 1
ATOM 2343 O O . LYS B 1 40 ? -13.289 25.578 -7.473 1 98.25 40 LYS B O 1
ATOM 2348 N N . SER B 1 41 ? -13.234 23.516 -8.398 1 98.44 41 SER B N 1
ATOM 2349 C CA . SER B 1 41 ? -14.18 23.031 -7.402 1 98.44 41 SER B CA 1
ATOM 2350 C C . SER B 1 41 ? -13.555 23 -6.016 1 98.44 41 SER B C 1
ATOM 2352 O O . SER B 1 41 ? -12.383 22.641 -5.867 1 98.44 41 SER B O 1
ATOM 2354 N N . THR B 1 42 ? -14.383 23.25 -4.977 1 98.69 42 THR B N 1
ATOM 2355 C CA . THR B 1 42 ? -13.922 23.125 -3.598 1 98.69 42 THR B CA 1
ATOM 2356 C C . THR B 1 42 ? -14.711 22.062 -2.852 1 98.69 42 THR B C 1
ATOM 2358 O O . THR B 1 42 ? -14.617 21.953 -1.628 1 98.69 42 THR B O 1
ATOM 2361 N N . GLU B 1 43 ? -15.492 21.297 -3.531 1 98.62 43 GLU B N 1
ATOM 2362 C CA . GLU B 1 43 ? -16.344 20.281 -2.914 1 98.62 43 GLU B CA 1
ATOM 2363 C C . GLU B 1 43 ? -15.508 19.297 -2.086 1 98.62 43 GLU B C 1
ATOM 2365 O O . GLU B 1 43 ? -15.922 18.891 -0.999 1 98.62 43 GLU B O 1
ATOM 2370 N N . TYR B 1 44 ? -14.422 18.875 -2.629 1 98.88 44 TYR B N 1
ATOM 2371 C CA . TYR B 1 44 ? -13.469 17.984 -1.967 1 98.88 44 TYR B CA 1
ATOM 2372 C C . TYR B 1 44 ? -12.195 18.734 -1.594 1 98.88 44 TYR B C 1
ATOM 2374 O O . TYR B 1 44 ? -11.539 19.312 -2.455 1 98.88 44 TYR B O 1
ATOM 2382 N N . GLY B 1 45 ? -11.805 18.719 -0.326 1 98.94 45 GLY B N 1
ATOM 2383 C CA . GLY B 1 45 ? -10.656 19.484 0.156 1 98.94 45 GLY B CA 1
ATOM 2384 C C . GLY B 1 45 ? -9.633 18.609 0.867 1 98.94 45 GLY B C 1
ATOM 2385 O O . GLY B 1 45 ? -9.977 17.562 1.423 1 98.94 45 GLY B O 1
ATOM 2386 N N . ILE B 1 46 ? -8.414 19 0.813 1 99 46 ILE B N 1
ATOM 2387 C CA . ILE B 1 46 ? -7.324 18.375 1.566 1 99 46 ILE B CA 1
ATOM 2388 C C . ILE B 1 46 ? -6.586 19.453 2.371 1 99 46 ILE B C 1
ATOM 2390 O O . ILE B 1 46 ? -6.141 20.453 1.814 1 99 46 ILE B O 1
ATOM 2394 N N . LEU B 1 47 ? -6.531 19.281 3.645 1 99 47 LEU B N 1
ATOM 2395 C CA . LEU B 1 47 ? -5.641 20.062 4.5 1 99 47 LEU B CA 1
ATOM 2396 C C . LEU B 1 47 ? -4.289 19.375 4.645 1 99 47 LEU B C 1
ATOM 2398 O O . LEU B 1 47 ? -4.215 18.219 5.082 1 99 47 LEU B O 1
ATOM 2402 N N . ILE B 1 48 ? -3.227 20.031 4.234 1 99 48 ILE B N 1
ATOM 2403 C CA . ILE B 1 48 ? -1.887 19.484 4.395 1 99 48 ILE B CA 1
ATOM 2404 C C . ILE B 1 48 ? -1.244 20.031 5.664 1 99 48 ILE B C 1
ATOM 2406 O O . ILE B 1 48 ? -1.092 21.25 5.805 1 99 48 ILE B O 1
ATOM 2410 N N . ILE B 1 49 ? -0.912 19.156 6.535 1 98.94 49 ILE B N 1
ATOM 2411 C CA . ILE B 1 49 ? -0.207 19.469 7.773 1 98.94 49 ILE B CA 1
ATOM 2412 C C . ILE B 1 49 ? 1.248 19.016 7.668 1 98.94 49 ILE B C 1
ATOM 2414 O O . ILE B 1 49 ? 1.534 17.812 7.684 1 98.94 49 ILE B O 1
ATOM 2418 N N . THR B 1 50 ? 2.154 19.922 7.664 1 98.88 50 THR B N 1
ATOM 2419 C CA . THR B 1 50 ? 3.506 19.703 7.16 1 98.88 50 THR B CA 1
ATOM 2420 C C . THR B 1 50 ? 4.395 19.094 8.242 1 98.88 50 THR B C 1
ATOM 2422 O O . THR B 1 50 ? 4.004 19.031 9.406 1 98.88 50 THR B O 1
ATOM 2425 N N . ASP B 1 51 ? 5.59 18.594 7.812 1 98.44 51 ASP B N 1
ATOM 2426 C CA . ASP B 1 51 ? 6.668 18.297 8.75 1 98.44 51 ASP B CA 1
ATOM 2427 C C . ASP B 1 51 ? 7.293 19.578 9.297 1 98.44 51 ASP B C 1
ATOM 2429 O O . ASP B 1 51 ? 6.758 20.672 9.094 1 98.44 51 ASP B O 1
ATOM 2433 N N . VAL B 1 52 ? 8.422 19.516 9.969 1 98.25 52 VAL B N 1
ATOM 2434 C CA . VAL B 1 52 ? 8.984 20.609 10.742 1 98.25 52 VAL B CA 1
ATOM 2435 C C . VAL B 1 52 ? 9.617 21.641 9.805 1 98.25 52 VAL B C 1
ATOM 2437 O O . VAL B 1 52 ? 9.992 22.734 10.227 1 98.25 52 VAL B O 1
ATOM 2440 N N . ILE B 1 53 ? 9.711 21.312 8.5 1 98 53 ILE B N 1
ATOM 2441 C CA . ILE B 1 53 ? 10.336 22.219 7.547 1 98 53 ILE B CA 1
ATOM 2442 C C . ILE B 1 53 ? 9.328 23.266 7.094 1 98 53 ILE B C 1
ATOM 2444 O O . ILE B 1 53 ? 9.703 24.375 6.695 1 98 53 ILE B O 1
ATOM 2448 N N . GLY B 1 54 ? 8.016 22.984 7.129 1 98.44 54 GLY B N 1
ATOM 2449 C CA . GLY B 1 54 ? 6.996 24.016 7.043 1 98.44 54 GLY B CA 1
ATOM 2450 C C . GLY B 1 54 ? 6.441 24.188 5.645 1 98.44 54 GLY B C 1
ATOM 2451 O O . GLY B 1 54 ? 6.875 23.516 4.707 1 98.44 54 GLY B O 1
ATOM 2452 N N . HIS B 1 55 ? 5.488 25.156 5.484 1 98.69 55 HIS B N 1
ATOM 2453 C CA . HIS B 1 55 ? 4.621 25.297 4.32 1 98.69 55 HIS B CA 1
ATOM 2454 C C . HIS B 1 55 ? 5.363 25.938 3.156 1 98.69 55 HIS B C 1
ATOM 2456 O O . HIS B 1 55 ? 4.941 25.812 2.002 1 98.69 55 HIS B O 1
ATOM 2462 N N . ARG B 1 56 ? 6.469 26.562 3.439 1 98.25 56 ARG B N 1
ATOM 2463 C CA . ARG B 1 56 ? 7.168 27.25 2.355 1 98.25 56 ARG B CA 1
ATOM 2464 C C . ARG B 1 56 ? 8.25 26.359 1.758 1 98.25 56 ARG B C 1
ATOM 2466 O O . ARG B 1 56 ? 8.953 26.766 0.833 1 98.25 56 ARG B O 1
ATOM 2473 N N . PHE B 1 57 ? 8.406 25.188 2.316 1 98.44 57 PHE B N 1
ATOM 2474 C CA . PHE B 1 57 ? 9.312 24.219 1.72 1 98.44 57 PHE B CA 1
ATOM 2475 C C . PHE B 1 57 ? 8.828 23.797 0.339 1 98.44 57 PHE B C 1
ATOM 2477 O O . PHE B 1 57 ? 7.684 23.359 0.186 1 98.44 57 PHE B O 1
ATOM 2484 N N . ASN B 1 58 ? 9.672 23.891 -0.642 1 98.62 58 ASN B N 1
ATOM 2485 C CA . ASN B 1 58 ? 9.297 23.641 -2.029 1 98.62 58 ASN B CA 1
ATOM 2486 C C . ASN B 1 58 ? 8.648 22.266 -2.191 1 98.62 58 ASN B C 1
ATOM 2488 O O . ASN B 1 58 ? 7.625 22.141 -2.871 1 98.62 58 ASN B O 1
ATOM 2492 N N . ASN B 1 59 ? 9.219 21.234 -1.568 1 98.81 59 ASN B N 1
ATOM 2493 C CA . ASN B 1 59 ? 8.695 19.875 -1.676 1 98.81 59 ASN B CA 1
ATOM 2494 C C . ASN B 1 59 ? 7.242 19.797 -1.224 1 98.81 59 ASN B C 1
ATOM 2496 O O . ASN B 1 59 ? 6.43 19.125 -1.853 1 98.81 59 ASN B O 1
ATOM 2500 N N . ALA B 1 60 ? 6.918 20.484 -0.1 1 98.81 60 ALA B N 1
ATOM 2501 C CA . ALA B 1 60 ? 5.562 20.469 0.445 1 98.81 60 ALA B CA 1
ATOM 2502 C C . ALA B 1 60 ? 4.582 21.141 -0.513 1 98.81 60 ALA B C 1
ATOM 2504 O O . ALA B 1 60 ? 3.461 20.656 -0.704 1 98.81 60 ALA B O 1
ATOM 2505 N N . GLN B 1 61 ? 5.031 22.234 -1.107 1 98.88 61 GLN B N 1
ATOM 2506 C CA . GLN B 1 61 ? 4.184 22.953 -2.053 1 98.88 61 GLN B CA 1
ATOM 2507 C C . GLN B 1 61 ? 3.934 22.109 -3.309 1 98.88 61 GLN B C 1
ATOM 2509 O O . GLN B 1 61 ? 2.824 22.109 -3.848 1 98.88 61 GLN B O 1
ATOM 2514 N N . LEU B 1 62 ? 4.973 21.438 -3.77 1 98.81 62 LEU B N 1
ATOM 2515 C CA . LEU B 1 62 ? 4.801 20.547 -4.922 1 98.81 62 LEU B CA 1
ATOM 2516 C C . LEU B 1 62 ? 3.803 19.438 -4.617 1 98.81 62 LEU B C 1
ATOM 2518 O O . LEU B 1 62 ? 2.998 19.078 -5.477 1 98.81 62 LEU B O 1
ATOM 2522 N N . ILE B 1 63 ? 3.824 18.875 -3.43 1 98.88 63 ILE B N 1
ATOM 2523 C CA . ILE B 1 63 ? 2.869 17.859 -3.008 1 98.88 63 ILE B CA 1
ATOM 2524 C C . ILE B 1 63 ? 1.46 18.438 -2.996 1 98.88 63 ILE B C 1
ATOM 2526 O O . ILE B 1 63 ? 0.511 17.812 -3.463 1 98.88 63 ILE B O 1
ATOM 2530 N N . ALA B 1 64 ? 1.347 19.672 -2.463 1 98.88 64 ALA B N 1
ATOM 2531 C CA . ALA B 1 64 ? 0.056 20.359 -2.469 1 98.88 64 ALA B CA 1
ATOM 2532 C C . ALA B 1 64 ? -0.493 20.484 -3.887 1 98.88 64 ALA B C 1
ATOM 2534 O O . ALA B 1 64 ? -1.664 20.188 -4.133 1 98.88 64 ALA B O 1
ATOM 2535 N N . ASP B 1 65 ? 0.364 20.922 -4.789 1 98.81 65 ASP B N 1
ATOM 2536 C CA . ASP B 1 65 ? -0.025 21.094 -6.184 1 98.81 65 ASP B CA 1
ATOM 2537 C C . ASP B 1 65 ? -0.456 19.75 -6.801 1 98.81 65 ASP B C 1
ATOM 2539 O O . ASP B 1 65 ? -1.368 19.719 -7.629 1 98.81 65 ASP B O 1
ATOM 2543 N N . GLN B 1 66 ? 0.159 18.672 -6.406 1 98.75 66 GLN B N 1
ATOM 2544 C CA . GLN B 1 66 ? -0.187 17.344 -6.926 1 98.75 66 GLN B CA 1
ATOM 2545 C C . GLN B 1 66 ? -1.572 16.922 -6.449 1 98.75 66 GLN B C 1
ATOM 2547 O O . GLN B 1 66 ? -2.34 16.328 -7.211 1 98.75 66 GLN B O 1
ATOM 2552 N N . PHE B 1 67 ? -1.859 17.172 -5.164 1 98.81 67 PHE B N 1
ATOM 2553 C CA . PHE B 1 67 ? -3.203 16.875 -4.691 1 98.81 67 PHE B CA 1
ATOM 2554 C C . PHE B 1 67 ? -4.246 17.672 -5.457 1 98.81 67 PHE B C 1
ATOM 2556 O O . PHE B 1 67 ? -5.301 17.156 -5.82 1 98.81 67 PHE B O 1
ATOM 2563 N N . ALA B 1 68 ? -3.945 18.953 -5.691 1 98.88 68 ALA B N 1
ATOM 2564 C CA . ALA B 1 68 ? -4.863 19.781 -6.465 1 98.88 68 ALA B CA 1
ATOM 2565 C C . ALA B 1 68 ? -5.051 19.234 -7.875 1 98.88 68 ALA B C 1
ATOM 2567 O O . ALA B 1 68 ? -6.168 19.203 -8.398 1 98.88 68 ALA B O 1
ATOM 2568 N N . ALA B 1 69 ? -3.975 18.75 -8.477 1 98.5 69 ALA B N 1
ATOM 2569 C CA . ALA B 1 69 ? -4.031 18.172 -9.812 1 98.5 69 ALA B CA 1
ATOM 2570 C C . ALA B 1 69 ? -4.898 16.906 -9.828 1 98.5 69 ALA B C 1
ATOM 2572 O O . ALA B 1 69 ? -5.383 16.5 -10.883 1 98.5 69 ALA B O 1
ATOM 2573 N N . ASN B 1 70 ? -5.102 16.359 -8.656 1 98.38 70 ASN B N 1
ATOM 2574 C CA . ASN B 1 70 ? -5.945 15.18 -8.539 1 98.38 70 ASN B CA 1
ATOM 2575 C C . ASN B 1 70 ? -7.367 15.547 -8.117 1 98.38 70 ASN B C 1
ATOM 2577 O O . ASN B 1 70 ? -8.125 14.688 -7.66 1 98.38 70 ASN B O 1
ATOM 2581 N N . GLY B 1 71 ? -7.734 16.812 -8.117 1 98.38 71 GLY B N 1
ATOM 2582 C CA . GLY B 1 71 ? -9.133 17.219 -8.031 1 98.38 71 GLY B CA 1
ATOM 2583 C C . GLY B 1 71 ? -9.516 17.734 -6.656 1 98.38 71 GLY B C 1
ATOM 2584 O O . GLY B 1 71 ? -10.703 17.844 -6.344 1 98.38 71 GLY B O 1
ATOM 2585 N N . TYR B 1 72 ? -8.531 18.109 -5.84 1 98.88 72 TYR B N 1
ATOM 2586 C CA . TYR B 1 72 ? -8.844 18.562 -4.492 1 98.88 72 TYR B CA 1
ATOM 2587 C C . TYR B 1 72 ? -8.484 20.031 -4.312 1 98.88 72 TYR B C 1
ATOM 2589 O O . TYR B 1 72 ? -7.453 20.484 -4.809 1 98.88 72 TYR B O 1
ATOM 2597 N N . PHE B 1 73 ? -9.297 20.766 -3.639 1 98.94 73 PHE B N 1
ATOM 2598 C CA . PHE B 1 73 ? -8.883 22.047 -3.094 1 98.94 73 PHE B CA 1
ATOM 2599 C C . PHE B 1 73 ? -7.941 21.859 -1.912 1 98.94 73 PHE B C 1
ATOM 2601 O O . PHE B 1 73 ? -8.25 21.109 -0.977 1 98.94 73 PHE B O 1
ATOM 2608 N N . VAL B 1 74 ? -6.801 22.531 -1.963 1 98.94 74 VAL B N 1
ATOM 2609 C CA . VAL B 1 74 ? -5.781 22.25 -0.958 1 98.94 74 VAL B CA 1
ATOM 2610 C C . VAL B 1 74 ? -5.496 23.516 -0.142 1 98.94 74 VAL B C 1
ATOM 2612 O O . VAL B 1 74 ? -5.41 24.609 -0.695 1 98.94 74 VAL B O 1
ATOM 2615 N N . MET B 1 75 ? -5.355 23.359 1.138 1 98.94 75 MET B N 1
ATOM 2616 C CA . MET B 1 75 ? -4.871 24.375 2.061 1 98.94 75 MET B CA 1
ATOM 2617 C C . MET B 1 75 ? -3.727 23.844 2.914 1 98.94 75 MET B C 1
ATOM 2619 O O . MET B 1 75 ? -3.768 22.703 3.367 1 98.94 75 MET B O 1
ATOM 2623 N N . MET B 1 76 ? -2.723 24.641 3.07 1 99 76 MET B N 1
ATOM 2624 C CA . MET B 1 76 ? -1.533 24.312 3.846 1 99 76 MET B CA 1
ATOM 2625 C C . MET B 1 76 ? -1.07 25.5 4.68 1 99 76 MET B C 1
ATOM 2627 O O . MET B 1 76 ? -0.6 26.5 4.137 1 99 76 MET B O 1
ATOM 2631 N N . PRO B 1 77 ? -1.194 25.438 5.988 1 98.94 77 PRO B N 1
ATOM 2632 C CA . PRO B 1 77 ? -0.922 26.594 6.828 1 98.94 77 PRO B CA 1
ATOM 2633 C C . PRO B 1 77 ? 0.529 26.656 7.301 1 98.94 77 PRO B C 1
ATOM 2635 O O . PRO B 1 77 ? 1.209 25.641 7.355 1 98.94 77 PRO B O 1
ATOM 2638 N N . ASP B 1 78 ? 0.909 27.828 7.641 1 98.88 78 ASP B N 1
ATOM 2639 C CA . ASP B 1 78 ? 2.066 28.031 8.508 1 98.88 78 ASP B CA 1
ATOM 2640 C C . ASP B 1 78 ? 1.769 27.562 9.93 1 98.88 78 ASP B C 1
ATOM 2642 O O . ASP B 1 78 ? 1.028 28.219 10.664 1 98.88 78 ASP B O 1
ATOM 2646 N N . LEU B 1 79 ? 2.41 26.531 10.297 1 98.75 79 LEU B N 1
ATOM 2647 C CA . LEU B 1 79 ? 2.148 25.938 11.609 1 98.75 79 LEU B CA 1
ATOM 2648 C C . LEU B 1 79 ? 3.053 26.547 12.672 1 98.75 79 LEU B C 1
ATOM 2650 O O . LEU B 1 79 ? 2.818 26.375 13.867 1 98.75 79 LEU B O 1
ATOM 2654 N N . PHE B 1 80 ? 4.078 27.281 12.234 1 98.56 80 PHE B N 1
ATOM 2655 C CA . PHE B 1 80 ? 5.191 27.5 13.156 1 98.56 80 PHE B CA 1
ATOM 2656 C C . PHE B 1 80 ? 5.441 29 13.352 1 98.56 80 PHE B C 1
ATOM 2658 O O . PHE B 1 80 ? 6.496 29.391 13.852 1 98.56 80 PHE B O 1
ATOM 2665 N N . ASP B 1 81 ? 4.508 29.859 12.898 1 97.5 81 ASP B N 1
ATOM 2666 C CA . ASP B 1 81 ? 4.625 31.297 13.055 1 97.5 81 ASP B CA 1
ATOM 2667 C C . ASP B 1 81 ? 5.957 31.812 12.5 1 97.5 81 ASP B C 1
ATOM 2669 O O . ASP B 1 81 ? 6.711 32.469 13.211 1 97.5 81 ASP B O 1
ATOM 2673 N N . LYS B 1 82 ? 6.207 31.375 11.273 1 96.81 82 LYS B N 1
ATOM 2674 C CA . LYS B 1 82 ? 7.383 31.797 10.516 1 96.81 82 LYS B CA 1
ATOM 2675 C C . LYS B 1 82 ? 8.664 31.25 11.141 1 96.81 82 LYS B C 1
ATOM 2677 O O . LYS B 1 82 ? 9.75 31.797 10.938 1 96.81 82 LYS B O 1
ATOM 2682 N N . ASP B 1 83 ? 8.555 30.188 11.938 1 97.44 83 ASP B N 1
ATOM 2683 C CA . ASP B 1 83 ? 9.719 29.594 12.594 1 97.44 83 ASP B CA 1
ATOM 2684 C C . ASP B 1 83 ? 9.859 28.109 12.234 1 97.44 83 ASP B C 1
ATOM 2686 O O . ASP B 1 83 ? 9.961 27.266 13.117 1 97.44 83 ASP B O 1
ATOM 2690 N N . PRO B 1 84 ? 9.781 27.75 10.961 1 97.75 84 PRO B N 1
ATOM 2691 C CA . PRO B 1 84 ? 10.078 26.359 10.602 1 97.75 84 PRO B CA 1
ATOM 2692 C C . PRO B 1 84 ? 11.562 26.016 10.742 1 97.75 84 PRO B C 1
ATOM 2694 O O . PRO B 1 84 ? 12.398 26.922 10.891 1 97.75 84 PRO B O 1
ATOM 2697 N N . ILE B 1 85 ? 11.898 24.734 10.75 1 97.38 85 ILE B N 1
ATOM 2698 C CA . ILE B 1 85 ? 13.297 24.312 10.789 1 97.38 85 ILE B CA 1
ATOM 2699 C C . ILE B 1 85 ? 13.875 24.297 9.375 1 97.38 85 ILE B C 1
ATOM 2701 O O . ILE B 1 85 ? 13.312 23.656 8.477 1 97.38 85 ILE B O 1
ATOM 2705 N N . PRO B 1 86 ? 14.977 25.016 9.141 1 95.5 86 PRO B N 1
ATOM 2706 C CA . PRO B 1 86 ? 15.609 24.922 7.82 1 95.5 86 PRO B CA 1
ATOM 2707 C C . PRO B 1 86 ? 16.078 23.516 7.488 1 95.5 86 PRO B C 1
ATOM 2709 O O . PRO B 1 86 ? 16.578 22.797 8.367 1 95.5 86 PRO B O 1
ATOM 2712 N N . LEU B 1 87 ? 15.867 23.125 6.254 1 95.56 87 LEU B N 1
ATOM 2713 C CA . LEU B 1 87 ? 16.328 21.812 5.789 1 95.56 87 LEU B CA 1
ATOM 2714 C C . LEU B 1 87 ? 17.828 21.656 6.043 1 95.56 87 LEU B C 1
ATOM 2716 O O . LEU B 1 87 ? 18.609 22.562 5.758 1 95.56 87 LEU B O 1
ATOM 2720 N N . ASN B 1 88 ? 18.203 20.531 6.602 1 94.56 88 ASN B N 1
ATOM 2721 C CA . ASN B 1 88 ? 19.594 20.188 6.887 1 94.56 88 ASN B CA 1
ATOM 2722 C C . ASN B 1 88 ? 20.266 21.25 7.758 1 94.56 88 ASN B C 1
ATOM 2724 O O . ASN B 1 88 ? 21.406 21.656 7.492 1 94.56 88 ASN B O 1
ATOM 2728 N N . ARG B 1 89 ? 19.5 21.75 8.672 1 90.81 89 ARG B N 1
ATOM 2729 C CA . ARG B 1 89 ? 20.016 22.734 9.617 1 90.81 89 ARG B CA 1
ATOM 2730 C C . ARG B 1 89 ? 21.281 22.234 10.289 1 90.81 89 ARG B C 1
ATOM 2732 O O . ARG B 1 89 ? 21.297 21.156 10.883 1 90.81 89 ARG B O 1
ATOM 2739 N N . PRO B 1 90 ? 22.375 23 10.156 1 85.31 90 PRO B N 1
ATOM 2740 C CA . PRO B 1 90 ? 23.641 22.578 10.742 1 85.31 90 PRO B CA 1
ATOM 2741 C C . PRO B 1 90 ? 23.766 22.938 12.219 1 85.31 90 PRO B C 1
ATOM 2743 O O . PRO B 1 90 ? 22.906 23.625 12.758 1 85.31 90 PRO B O 1
ATOM 2746 N N . GLY B 1 91 ? 24.812 22.438 12.828 1 81.94 91 GLY B N 1
ATOM 2747 C CA . GLY B 1 91 ? 25.25 22.844 14.156 1 81.94 91 GLY B CA 1
ATOM 2748 C C . GLY B 1 91 ? 24.484 22.172 15.273 1 81.94 91 GLY B C 1
ATOM 2749 O O . GLY B 1 91 ? 24.031 21.031 15.125 1 81.94 91 GLY B O 1
ATOM 2750 N N . ASP B 1 92 ? 24.453 22.828 16.422 1 86.75 92 ASP B N 1
ATOM 2751 C CA . ASP B 1 92 ? 23.891 22.281 17.641 1 86.75 92 ASP B CA 1
ATOM 2752 C C . ASP B 1 92 ? 22.406 22.625 17.766 1 86.75 92 ASP B C 1
ATOM 2754 O O . ASP B 1 92 ? 21.984 23.266 18.734 1 86.75 92 ASP B O 1
ATOM 2758 N N . PHE B 1 93 ? 21.688 22.281 16.797 1 91.75 93 PHE B N 1
ATOM 2759 C CA . PHE B 1 93 ? 20.234 22.516 16.859 1 91.75 93 PHE B CA 1
ATOM 2760 C C . PHE B 1 93 ? 19.562 21.469 17.734 1 91.75 93 PHE B C 1
ATOM 2762 O O . PHE B 1 93 ? 19.844 20.281 17.609 1 91.75 93 PHE B O 1
ATOM 2769 N N . ASP B 1 94 ? 18.75 21.938 18.688 1 93.44 94 ASP B N 1
ATOM 2770 C CA . ASP B 1 94 ? 17.984 21.078 19.578 1 93.44 94 ASP B CA 1
ATOM 2771 C C . ASP B 1 94 ? 16.5 21.141 19.25 1 93.44 94 ASP B C 1
ATOM 2773 O O . ASP B 1 94 ? 15.828 22.125 19.594 1 93.44 94 ASP B O 1
ATOM 2777 N N . ILE B 1 95 ? 15.961 20.125 18.688 1 93.75 95 ILE B N 1
ATOM 2778 C CA . ILE B 1 95 ? 14.594 20.109 18.203 1 93.75 95 ILE B CA 1
ATOM 2779 C C . ILE B 1 95 ? 13.617 20.219 19.375 1 93.75 95 ILE B C 1
ATOM 2781 O O . ILE B 1 95 ? 12.539 20.797 19.234 1 93.75 95 ILE B O 1
ATOM 2785 N N . MET B 1 96 ? 13.992 19.719 20.562 1 93.62 96 MET B N 1
ATOM 2786 C CA . MET B 1 96 ? 13.125 19.844 21.734 1 93.62 96 MET B CA 1
ATOM 2787 C C . MET B 1 96 ? 13.055 21.297 22.203 1 93.62 96 MET B C 1
ATOM 2789 O O . MET B 1 96 ? 12 21.75 22.641 1 93.62 96 MET B O 1
ATOM 2793 N N . LYS B 1 97 ? 14.156 21.953 22.141 1 95.31 97 LYS B N 1
ATOM 2794 C CA . LYS B 1 97 ? 14.148 23.375 22.438 1 95.31 97 LYS B CA 1
ATOM 2795 C C . LYS B 1 97 ? 13.297 24.156 21.438 1 95.31 97 LYS B C 1
ATOM 2797 O O . LYS B 1 97 ? 12.555 25.062 21.828 1 95.31 97 LYS B O 1
ATOM 2802 N N . TRP B 1 98 ? 13.43 23.797 20.203 1 97 98 TRP B N 1
ATOM 2803 C CA . TRP B 1 98 ? 12.602 24.406 19.172 1 97 98 TRP B CA 1
ATOM 2804 C C . TRP B 1 98 ? 11.125 24.172 19.453 1 97 98 TRP B C 1
ATOM 2806 O O . TRP B 1 98 ? 10.32 25.109 19.406 1 97 98 TRP B O 1
ATOM 2816 N N . LEU B 1 99 ? 10.734 22.953 19.828 1 96.5 99 LEU B N 1
ATOM 2817 C CA . LEU B 1 99 ? 9.359 22.578 20.141 1 96.5 99 LEU B CA 1
ATOM 2818 C C . LEU B 1 99 ? 8.805 23.422 21.281 1 96.5 99 LEU B C 1
ATOM 2820 O O . LEU B 1 99 ? 7.629 23.797 21.266 1 96.5 99 LEU B O 1
ATOM 2824 N N . ASN B 1 100 ? 9.719 23.766 22.156 1 96.81 100 ASN B N 1
ATOM 2825 C CA . ASN B 1 100 ? 9.305 24.484 23.344 1 96.81 100 ASN B CA 1
ATOM 2826 C C . ASN B 1 100 ? 9.391 26 23.141 1 96.81 100 ASN B C 1
ATOM 2828 O O . ASN B 1 100 ? 9.141 26.766 24.078 1 96.81 100 ASN B O 1
ATOM 2832 N N . GLY B 1 101 ? 9.742 26.438 21.953 1 97.12 101 GLY B N 1
ATOM 2833 C CA . GLY B 1 101 ? 9.648 27.844 21.594 1 97.12 101 GLY B CA 1
ATOM 2834 C C . GLY B 1 101 ? 10.906 28.625 21.922 1 97.12 101 GLY B C 1
ATOM 2835 O O . GLY B 1 101 ? 10.922 29.844 21.812 1 97.12 101 GLY B O 1
ATOM 2836 N N . GLU B 1 102 ? 11.945 27.906 22.281 1 95.38 102 GLU B N 1
ATOM 2837 C CA . GLU B 1 102 ? 13.148 28.578 22.75 1 95.38 102 GLU B CA 1
ATOM 2838 C C . GLU B 1 102 ? 13.82 29.359 21.625 1 95.38 102 GLU B C 1
ATOM 2840 O O . GLU B 1 102 ? 14.5 30.359 21.859 1 95.38 102 GLU B O 1
ATOM 2845 N N . TYR B 1 103 ? 13.68 28.906 20.406 1 94.12 103 TYR B N 1
ATOM 2846 C CA . TYR B 1 103 ? 14.32 29.578 19.281 1 94.12 103 TYR B CA 1
ATOM 2847 C C . TYR B 1 103 ? 13.398 30.625 18.656 1 94.12 103 TYR B C 1
ATOM 2849 O O . TYR B 1 103 ? 13.828 31.422 17.828 1 94.12 103 TYR B O 1
ATOM 2857 N N . HIS B 1 104 ? 12.141 30.625 19.016 1 96.12 104 HIS B N 1
ATOM 2858 C CA . HIS B 1 104 ? 11.164 31.562 18.484 1 96.12 104 HIS B CA 1
ATOM 2859 C C . HIS B 1 104 ? 11.352 32.969 19.094 1 96.12 104 HIS B C 1
ATOM 2861 O O . HIS B 1 104 ? 11.57 33.094 20.297 1 96.12 104 HIS B O 1
ATOM 2867 N N . PRO B 1 105 ? 11.234 34 18.312 1 95.38 105 PRO B N 1
ATOM 2868 C CA . PRO B 1 105 ? 11.445 35.344 18.828 1 95.38 105 PRO B CA 1
ATOM 2869 C C . PRO B 1 105 ? 10.5 35.719 19.969 1 95.38 105 PRO B C 1
ATOM 2871 O O . PRO B 1 105 ? 10.891 36.406 20.906 1 95.38 105 PRO B O 1
ATOM 2874 N N . SER B 1 106 ? 9.281 35.188 19.922 1 96.56 106 SER B N 1
ATOM 2875 C CA . SER B 1 106 ? 8.297 35.469 20.953 1 96.56 106 SER B CA 1
ATOM 2876 C C . SER B 1 106 ? 8.125 34.281 21.891 1 96.56 106 SER B C 1
ATOM 2878 O O . SER B 1 106 ? 7.117 34.188 22.594 1 96.56 106 SER B O 1
ATOM 2880 N N . LYS B 1 107 ? 8.992 33.312 21.797 1 96.75 107 LYS B N 1
ATOM 2881 C CA . LYS B 1 107 ? 9.023 32.125 22.641 1 96.75 107 LYS B CA 1
ATOM 2882 C C . LYS B 1 107 ? 7.727 31.312 22.5 1 96.75 107 LYS B C 1
ATOM 2884 O O . LYS B 1 107 ? 7.215 30.781 23.484 1 96.75 107 LYS B O 1
ATOM 2889 N N . LYS B 1 108 ? 7.199 31.406 21.312 1 97.19 108 LYS B N 1
ATOM 2890 C CA . LYS B 1 108 ? 6.016 30.609 21.016 1 97.19 108 LYS B CA 1
ATOM 2891 C C . LYS B 1 108 ? 6.387 29.156 20.766 1 97.19 108 LYS B C 1
ATOM 2893 O O . LYS B 1 108 ? 7.219 28.859 19.906 1 97.19 108 LYS B O 1
ATOM 2898 N N . ALA B 1 109 ? 5.77 28.234 21.562 1 97.88 109 ALA B N 1
ATOM 2899 C CA . ALA B 1 109 ? 6.031 26.812 21.406 1 97.88 109 ALA B CA 1
ATOM 2900 C C . ALA B 1 109 ? 5.324 26.25 20.172 1 97.88 109 ALA B C 1
ATOM 2902 O O . ALA B 1 109 ? 4.422 26.891 19.625 1 97.88 109 ALA B O 1
ATOM 2903 N N . HIS B 1 110 ? 5.762 25.141 19.734 1 98 110 HIS B N 1
ATOM 2904 C CA . HIS B 1 110 ? 5.109 24.406 18.656 1 98 110 HIS B CA 1
ATOM 2905 C C . HIS B 1 110 ? 4.473 23.109 19.172 1 98 110 HIS B C 1
ATOM 2907 O O . HIS B 1 110 ? 4.789 22.016 18.688 1 98 110 HIS B O 1
ATOM 2913 N N . LEU B 1 111 ? 3.627 23.266 20.203 1 97.88 111 LEU B N 1
ATOM 2914 C CA . LEU B 1 111 ? 2.912 22.203 20.891 1 97.88 111 LEU B CA 1
ATOM 2915 C C . LEU B 1 111 ? 1.413 22.281 20.625 1 97.88 111 LEU B C 1
ATOM 2917 O O . LEU B 1 111 ? 0.932 23.281 20.062 1 97.88 111 LEU B O 1
ATOM 2921 N N . PRO B 1 112 ? 0.679 21.266 21.031 1 97.88 112 PRO B N 1
ATOM 2922 C CA . PRO B 1 112 ? -0.737 21.172 20.672 1 97.88 112 PRO B CA 1
ATOM 2923 C C . PRO B 1 112 ? -1.528 22.422 21.062 1 97.88 112 PRO B C 1
ATOM 2925 O O . PRO B 1 112 ? -2.365 22.891 20.297 1 97.88 112 PRO B O 1
ATOM 2928 N N . PRO B 1 113 ? -1.295 23.078 22.156 1 98.19 113 PRO B N 1
ATOM 2929 C CA . PRO B 1 113 ? -2.088 24.266 22.484 1 98.19 113 PRO B CA 1
ATOM 2930 C C . PRO B 1 113 ? -1.918 25.391 21.469 1 98.19 113 PRO B C 1
ATOM 2932 O O . PRO B 1 113 ? -2.801 26.234 21.344 1 98.19 113 PRO B O 1
ATOM 2935 N N . VAL B 1 114 ? -0.813 25.422 20.766 1 98.31 114 VAL B N 1
ATOM 2936 C CA . VAL B 1 114 ? -0.542 26.453 19.781 1 98.31 114 VAL B CA 1
ATOM 2937 C C . VAL B 1 114 ? -0.971 25.969 18.406 1 98.31 114 VAL B C 1
ATOM 2939 O O . VAL B 1 114 ? -1.577 26.719 17.625 1 98.31 114 VAL B O 1
ATOM 2942 N N . VAL B 1 115 ? -0.715 24.719 18.078 1 98.69 115 VAL B N 1
ATOM 2943 C CA . VAL B 1 115 ? -0.896 24.188 16.734 1 98.69 115 VAL B CA 1
ATOM 2944 C C . VAL B 1 115 ? -2.363 23.828 16.516 1 98.69 115 VAL B C 1
ATOM 2946 O O . VAL B 1 115 ? -2.914 24.078 15.43 1 98.69 115 VAL B O 1
ATOM 2949 N N . ASP B 1 116 ? -3.076 23.281 17.484 1 98.75 116 ASP B N 1
ATOM 2950 C CA . ASP B 1 116 ? -4.461 22.844 17.344 1 98.75 116 ASP B CA 1
ATOM 2951 C C . ASP B 1 116 ? -5.352 24 16.859 1 98.75 116 ASP B C 1
ATOM 2953 O O . ASP B 1 116 ? -6.156 23.828 15.945 1 98.75 116 ASP B O 1
ATOM 2957 N N . PRO B 1 117 ? -5.184 25.203 17.438 1 98.69 117 PRO B N 1
ATOM 2958 C CA . PRO B 1 117 ? -6.035 26.312 16.984 1 98.69 117 PRO B CA 1
ATOM 2959 C C . PRO B 1 117 ? -5.801 26.672 15.516 1 98.69 117 PRO B C 1
ATOM 2961 O O . PRO B 1 117 ? -6.73 27.094 14.828 1 98.69 117 PRO B O 1
ATOM 2964 N N . ILE B 1 118 ? -4.613 26.547 15.078 1 98.88 118 ILE B N 1
ATOM 2965 C CA . ILE B 1 118 ? -4.312 26.812 13.672 1 98.88 118 ILE B CA 1
ATOM 2966 C C . ILE B 1 118 ? -5.043 25.812 12.789 1 98.88 118 ILE B C 1
ATOM 2968 O O . ILE B 1 118 ? -5.688 26.203 11.805 1 98.88 118 ILE B O 1
ATOM 2972 N N . ILE B 1 119 ? -4.984 24.516 13.164 1 98.88 119 ILE B N 1
ATOM 2973 C CA . ILE B 1 119 ? -5.66 23.469 12.422 1 98.88 119 ILE B CA 1
ATOM 2974 C C . ILE B 1 119 ? -7.168 23.703 12.43 1 98.88 119 ILE B C 1
ATOM 2976 O O . ILE B 1 119 ? -7.816 23.656 11.383 1 98.88 119 ILE B O 1
ATOM 2980 N N . ASP B 1 120 ? -7.691 23.984 13.562 1 98.81 120 ASP B N 1
ATOM 2981 C CA . ASP B 1 120 ? -9.125 24.219 13.695 1 98.81 120 ASP B CA 1
ATOM 2982 C C . ASP B 1 120 ? -9.57 25.406 12.828 1 98.81 120 ASP B C 1
ATOM 2984 O O . ASP B 1 120 ? -10.617 25.344 12.188 1 98.81 120 ASP B O 1
ATOM 2988 N N . ALA B 1 121 ? -8.789 26.5 12.844 1 98.88 121 ALA B N 1
ATOM 2989 C CA . ALA B 1 121 ? -9.125 27.656 12.023 1 98.88 121 ALA B CA 1
ATOM 2990 C C . ALA B 1 121 ? -9.172 27.297 10.547 1 98.88 121 ALA B C 1
ATOM 2992 O O . ALA B 1 121 ? -10.055 27.75 9.812 1 98.88 121 ALA B O 1
ATOM 2993 N N . CYS B 1 122 ? -8.25 26.5 10.109 1 98.94 122 CYS B N 1
ATOM 2994 C CA . CYS B 1 122 ? -8.219 26.062 8.719 1 98.94 122 CYS B CA 1
ATOM 2995 C C . CYS B 1 122 ? -9.445 25.219 8.391 1 98.94 122 CYS B C 1
ATOM 2997 O O . CYS B 1 122 ? -10.086 25.422 7.359 1 98.94 122 CYS B O 1
ATOM 2999 N N . LEU B 1 123 ? -9.75 24.25 9.297 1 98.94 123 LEU B N 1
ATOM 3000 C CA . LEU B 1 123 ? -10.898 23.375 9.086 1 98.94 123 LEU B CA 1
ATOM 3001 C C . LEU B 1 123 ? -12.188 24.188 8.992 1 98.94 123 LEU B C 1
ATOM 3003 O O . LEU B 1 123 ? -13.016 23.953 8.102 1 98.94 123 LEU B O 1
ATOM 3007 N N . ILE B 1 124 ? -12.328 25.125 9.891 1 98.75 124 ILE B N 1
ATOM 3008 C CA . ILE B 1 124 ? -13.508 25.984 9.891 1 98.75 124 ILE B CA 1
ATOM 3009 C C . ILE B 1 124 ? -13.562 26.797 8.594 1 98.75 124 ILE B C 1
ATOM 3011 O O . ILE B 1 124 ? -14.617 26.859 7.949 1 98.75 124 ILE B O 1
ATOM 3015 N N . GLU B 1 125 ? -12.414 27.422 8.203 1 98.81 125 GLU B N 1
ATOM 3016 C CA . GLU B 1 125 ? -12.359 28.219 6.977 1 98.81 125 GLU B CA 1
ATOM 3017 C C . GLU B 1 125 ? -12.734 27.375 5.758 1 98.81 125 GLU B C 1
ATOM 3019 O O . GLU B 1 125 ? -13.492 27.828 4.898 1 98.81 125 GLU B O 1
ATOM 3024 N N . MET B 1 126 ? -12.234 26.156 5.68 1 98.88 126 MET B N 1
ATOM 3025 C CA . MET B 1 126 ? -12.5 25.266 4.547 1 98.88 126 MET B CA 1
ATOM 3026 C C . MET B 1 126 ? -13.969 24.875 4.5 1 98.88 126 MET B C 1
ATOM 3028 O O . MET B 1 126 ? -14.57 24.844 3.422 1 98.88 126 MET B O 1
ATOM 3032 N N . ARG B 1 127 ? -14.531 24.641 5.668 1 98.69 127 ARG B N 1
ATOM 3033 C CA . ARG B 1 127 ? -15.922 24.203 5.746 1 98.69 127 ARG B CA 1
ATOM 3034 C C . ARG B 1 127 ? -16.875 25.359 5.445 1 98.69 127 ARG B C 1
ATOM 3036 O O . ARG B 1 127 ? -17.938 25.156 4.852 1 98.69 127 ARG B O 1
ATOM 3043 N N . THR B 1 128 ? -16.531 26.562 5.785 1 98.38 128 THR B N 1
ATOM 3044 C CA . THR B 1 128 ? -17.484 27.672 5.711 1 98.38 128 THR B CA 1
ATOM 3045 C C . THR B 1 128 ? -17.234 28.516 4.465 1 98.38 128 THR B C 1
ATOM 3047 O O . THR B 1 128 ? -17.922 28.344 3.453 1 98.38 128 THR B O 1
ATOM 3050 N N . LYS B 1 129 ? -16.062 29.156 4.422 1 98.31 129 LYS B N 1
ATOM 3051 C CA . LYS B 1 129 ? -15.773 30.062 3.316 1 98.31 129 LYS B CA 1
ATOM 3052 C C . LYS B 1 129 ? -15.664 29.312 1.997 1 98.31 129 LYS B C 1
ATOM 3054 O O . LYS B 1 129 ? -16.219 29.734 0.985 1 98.31 129 LYS B O 1
ATOM 3059 N N . TYR B 1 130 ? -14.969 28.234 2.035 1 98.56 130 TYR B N 1
ATOM 3060 C CA . TYR B 1 130 ? -14.711 27.5 0.792 1 98.56 130 TYR B CA 1
ATOM 3061 C C . TYR B 1 130 ? -15.75 26.422 0.565 1 98.56 130 TYR B C 1
ATOM 3063 O O . TYR B 1 130 ? -15.766 25.781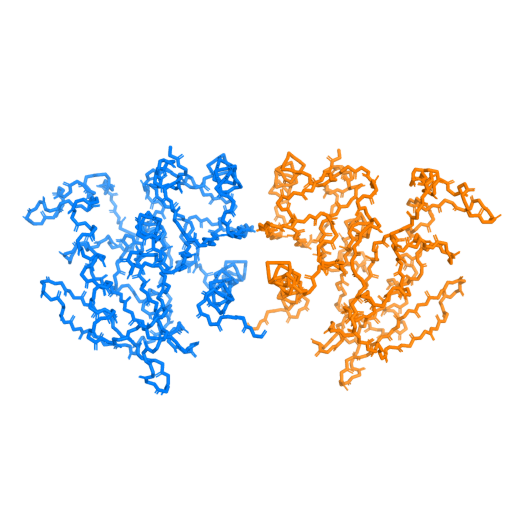 -0.49 1 98.56 130 TYR B O 1
ATOM 3071 N N . ASN B 1 131 ? -16.562 26.188 1.6 1 98.56 131 ASN B N 1
ATOM 3072 C CA . ASN B 1 131 ? -17.703 25.281 1.497 1 98.56 131 ASN B CA 1
ATOM 3073 C C . ASN B 1 131 ? -17.281 23.875 1.114 1 98.56 131 ASN B C 1
ATOM 3075 O O . ASN B 1 131 ? -17.906 23.234 0.275 1 98.56 131 ASN B O 1
ATOM 3079 N N . VAL B 1 132 ? -16.188 23.406 1.644 1 98.81 132 VAL B N 1
ATOM 3080 C CA . VAL B 1 132 ? -15.727 22.031 1.445 1 98.81 132 VAL B CA 1
ATOM 3081 C C . VAL B 1 132 ? -16.734 21.062 2.072 1 98.81 132 VAL B C 1
ATOM 3083 O O . VAL B 1 132 ? -17.078 21.203 3.244 1 98.81 132 VAL B O 1
ATOM 3086 N N . LYS B 1 133 ? -17.141 20.078 1.329 1 98.56 133 LYS B N 1
ATOM 3087 C CA . LYS B 1 133 ? -18.141 19.109 1.805 1 98.56 133 LYS B CA 1
ATOM 3088 C C . LYS B 1 133 ? -17.469 17.875 2.393 1 98.56 133 LYS B C 1
ATOM 3090 O O . LYS B 1 133 ? -17.938 17.328 3.402 1 98.56 133 LYS B O 1
ATOM 3095 N N . LYS B 1 134 ? -16.453 17.344 1.772 1 98.75 134 LYS B N 1
ATOM 3096 C CA . LYS B 1 134 ? -15.641 16.219 2.234 1 98.75 134 LYS B CA 1
ATOM 3097 C C . LYS B 1 134 ? -14.18 16.641 2.396 1 98.75 134 LYS B C 1
ATOM 3099 O O . LYS B 1 134 ? -13.547 17.094 1.438 1 98.75 134 LYS B O 1
ATOM 3104 N N . LEU B 1 135 ? -13.688 16.5 3.596 1 98.94 135 LEU B N 1
ATOM 3105 C CA . LEU B 1 135 ? -12.406 17.094 3.945 1 98.94 135 LEU B CA 1
ATOM 3106 C C . LEU B 1 135 ? -11.438 16.031 4.457 1 98.94 135 LEU B C 1
ATOM 3108 O O . LEU B 1 135 ? -11.672 15.422 5.5 1 98.94 135 LEU B O 1
ATOM 3112 N N . GLY B 1 136 ? -10.406 15.734 3.656 1 98.94 136 GLY B N 1
ATOM 3113 C CA . GLY B 1 136 ? -9.297 14.914 4.113 1 98.94 136 GLY B CA 1
ATOM 3114 C C . GLY B 1 136 ? -8.141 15.734 4.66 1 98.94 136 GLY B C 1
ATOM 3115 O O . GLY B 1 136 ? -8.062 16.938 4.43 1 98.94 136 GLY B O 1
ATOM 3116 N N . ALA B 1 137 ? -7.266 15.102 5.387 1 98.94 137 ALA B N 1
ATOM 3117 C CA . ALA B 1 137 ? -6.027 15.734 5.828 1 98.94 137 ALA B CA 1
ATOM 3118 C C . ALA B 1 137 ? -4.84 14.789 5.652 1 98.94 137 ALA B C 1
ATOM 3120 O O . ALA B 1 137 ? -4.965 13.578 5.859 1 98.94 137 ALA B O 1
ATOM 3121 N N . VAL B 1 138 ? -3.748 15.328 5.285 1 98.94 138 VAL B N 1
ATOM 3122 C CA . VAL B 1 138 ? -2.479 14.617 5.168 1 98.94 138 VAL B CA 1
ATOM 3123 C C . VAL B 1 138 ? -1.464 15.211 6.145 1 98.94 138 VAL B C 1
ATOM 3125 O O . VAL B 1 138 ? -1.303 16.422 6.223 1 98.94 138 VAL B O 1
ATOM 3128 N N . GLY B 1 139 ? -0.839 14.375 6.883 1 98.94 139 GLY B N 1
ATOM 3129 C CA . GLY B 1 139 ? 0.203 14.789 7.805 1 98.94 139 GLY B CA 1
ATOM 3130 C C . GLY B 1 139 ? 1.54 14.125 7.535 1 98.94 139 GLY B C 1
ATOM 3131 O O . GLY B 1 139 ? 1.617 12.906 7.41 1 98.94 139 GLY B O 1
ATOM 3132 N N . TYR B 1 140 ? 2.543 14.914 7.438 1 98.88 140 TYR B N 1
ATOM 3133 C CA . TYR B 1 140 ? 3.895 14.398 7.273 1 98.88 140 TYR B CA 1
ATOM 3134 C C . TYR B 1 140 ? 4.73 14.641 8.523 1 98.88 140 TYR B C 1
ATOM 3136 O O . TYR B 1 140 ? 4.855 15.773 8.984 1 98.88 140 TYR B O 1
ATOM 3144 N N . CYS B 1 141 ? 5.332 13.547 9.102 1 98.62 141 CYS B N 1
ATOM 3145 C CA . CYS B 1 141 ? 6.18 13.656 10.281 1 98.62 141 CYS B CA 1
ATOM 3146 C C . CYS B 1 141 ? 5.453 14.383 11.406 1 98.62 141 CYS B C 1
ATOM 3148 O O . CYS B 1 141 ? 4.512 13.852 11.992 1 98.62 141 CYS B O 1
ATOM 3150 N N . PHE B 1 142 ? 5.742 15.625 11.688 1 98.56 142 PHE B N 1
ATOM 3151 C CA . PHE B 1 142 ? 5.141 16.484 12.695 1 98.56 142 PHE B CA 1
ATOM 3152 C C . PHE B 1 142 ? 3.629 16.562 12.508 1 98.56 142 PHE B C 1
ATOM 3154 O O . PHE B 1 142 ? 2.873 16.484 13.477 1 98.56 142 PHE B O 1
ATOM 3161 N N . GLY B 1 143 ? 3.219 16.641 11.297 1 98.75 143 GLY B N 1
ATOM 3162 C CA . GLY B 1 143 ? 1.816 16.828 10.961 1 98.75 143 GLY B CA 1
ATOM 3163 C C . GLY B 1 143 ? 0.957 15.617 11.258 1 98.75 143 GLY B C 1
ATOM 3164 O O . GLY B 1 143 ? -0.264 15.734 11.383 1 98.75 143 GLY B O 1
ATOM 3165 N N . GLY B 1 144 ? 1.586 14.438 11.328 1 98.81 144 GLY B N 1
ATOM 3166 C CA . GLY B 1 144 ? 0.84 13.219 11.586 1 98.81 144 GLY B CA 1
ATOM 3167 C C . GLY B 1 144 ? 0.036 13.266 12.867 1 98.81 144 GLY B C 1
ATOM 3168 O O . GLY B 1 144 ? -1.116 12.828 12.898 1 98.81 144 GLY B O 1
ATOM 3169 N N . LYS B 1 145 ? 0.621 13.828 13.93 1 98.69 145 LYS B N 1
ATOM 3170 C CA . LYS B 1 145 ? -0.05 13.961 15.219 1 98.69 145 LYS B CA 1
ATOM 3171 C C . LYS B 1 145 ? -1.357 14.734 15.078 1 98.69 145 LYS B C 1
ATOM 3173 O O . LYS B 1 145 ? -2.373 14.359 15.664 1 98.69 145 LYS B O 1
ATOM 3178 N N . TYR B 1 146 ? -1.367 15.68 14.281 1 98.88 146 TYR B N 1
ATOM 3179 C CA . TYR B 1 146 ? -2.504 16.594 14.242 1 98.88 146 TYR B CA 1
ATOM 3180 C C . TYR B 1 146 ? -3.584 16.078 13.297 1 98.88 146 TYR B C 1
ATOM 3182 O O . TYR B 1 146 ? -4.766 16.406 13.461 1 98.88 146 TYR B O 1
ATOM 3190 N N . VAL B 1 147 ? -3.205 15.289 12.281 1 98.94 147 VAL B N 1
ATOM 3191 C CA . VAL B 1 147 ? -4.227 14.531 11.57 1 98.94 147 VAL B CA 1
ATOM 3192 C C . VAL B 1 147 ? -4.992 13.648 12.547 1 98.94 147 VAL B C 1
ATOM 3194 O O . VAL B 1 147 ? -6.227 13.656 12.562 1 98.94 147 VAL B O 1
ATOM 3197 N N . VAL B 1 148 ? -4.273 12.961 13.367 1 98.88 148 VAL B N 1
ATOM 3198 C CA . VAL B 1 148 ? -4.848 12.008 14.312 1 98.88 148 VAL B CA 1
ATOM 3199 C C . VAL B 1 148 ? -5.73 12.75 15.312 1 98.88 148 VAL B C 1
ATOM 3201 O O . VAL B 1 148 ? -6.871 12.344 15.562 1 98.88 148 VAL B O 1
ATOM 3204 N N . ARG B 1 149 ? -5.27 13.852 15.797 1 98.75 149 ARG B N 1
ATOM 3205 C CA . ARG B 1 149 ? -5.977 14.586 16.844 1 98.75 149 ARG B CA 1
ATOM 3206 C C . ARG B 1 149 ? -7.277 15.172 16.312 1 98.75 149 ARG B C 1
ATOM 3208 O O . ARG B 1 149 ? -8.242 15.344 17.062 1 98.75 149 ARG B O 1
ATOM 3215 N N . HIS B 1 150 ? -7.32 15.414 15.008 1 98.88 150 HIS B N 1
ATOM 3216 C CA . HIS B 1 150 ? -8.469 16.141 14.469 1 98.88 150 HIS B CA 1
ATOM 3217 C C . HIS B 1 150 ? -9.305 15.242 13.562 1 98.88 150 HIS B C 1
ATOM 3219 O O . HIS B 1 150 ? -10.188 15.727 12.844 1 98.88 150 HIS B O 1
ATOM 3225 N N . LEU B 1 151 ? -9.062 13.93 13.531 1 98.88 151 LEU B N 1
ATOM 3226 C CA . LEU B 1 151 ? -9.812 12.992 12.703 1 98.88 151 LEU B CA 1
ATOM 3227 C C . LEU B 1 151 ? -11.164 12.672 13.336 1 98.88 151 LEU B C 1
ATOM 3229 O O . LEU B 1 151 ? -11.312 11.656 14.023 1 98.88 151 LEU B O 1
ATOM 3233 N N . ARG B 1 152 ? -12.109 13.547 13.07 1 98.44 152 ARG B N 1
ATOM 3234 C CA . ARG B 1 152 ? -13.438 13.516 13.688 1 98.44 152 ARG B CA 1
ATOM 3235 C C . ARG B 1 152 ? -14.508 13.938 12.695 1 98.44 152 ARG B C 1
ATOM 3237 O O . ARG B 1 152 ? -15.078 15.023 12.812 1 98.44 152 ARG B O 1
ATOM 3244 N N . PRO B 1 153 ? -14.984 13.031 11.914 1 97.75 153 PRO B N 1
ATOM 3245 C CA . PRO B 1 153 ? -15.938 13.375 10.859 1 97.75 153 PRO B CA 1
ATOM 3246 C C . PRO B 1 153 ? -17.25 13.945 11.406 1 97.75 153 PRO B C 1
ATOM 3248 O O . PRO B 1 153 ? -17.781 14.914 10.859 1 97.75 153 PRO B O 1
ATOM 3251 N N . GLU B 1 154 ? -17.734 13.461 12.477 1 96.75 154 GLU B N 1
ATOM 3252 C CA . GLU B 1 154 ? -19.047 13.844 12.977 1 96.75 154 GLU B CA 1
ATOM 3253 C C . GLU B 1 154 ? -19.016 15.219 13.633 1 96.75 154 GLU B C 1
ATOM 3255 O O . GLU B 1 154 ? -20.062 15.82 13.883 1 96.75 154 GLU B O 1
ATOM 3260 N N . SER B 1 155 ? -17.859 15.742 13.867 1 96.88 155 SER B N 1
ATOM 3261 C CA . SER B 1 155 ? -17.734 17.062 14.469 1 96.88 155 SER B CA 1
ATOM 3262 C C . SER B 1 155 ? -17.469 18.125 13.414 1 96.88 155 SER B C 1
ATOM 3264 O O . SER B 1 155 ? -17.109 19.266 13.742 1 96.88 155 SER B O 1
ATOM 3266 N N . GLY B 1 156 ? -17.5 17.75 12.164 1 96 156 GLY B N 1
ATOM 3267 C CA . GLY B 1 156 ? -17.234 18.688 11.078 1 96 156 GLY B CA 1
ATOM 3268 C C . GLY B 1 156 ? -15.758 18.906 10.82 1 96 156 GLY B C 1
ATOM 3269 O O . GLY B 1 156 ? -15.391 19.797 10.039 1 96 156 GLY B O 1
ATOM 3270 N N . LYS B 1 157 ? -14.938 18.109 11.461 1 98.44 157 LYS B N 1
ATOM 3271 C CA . LYS B 1 157 ? -13.5 18.219 11.273 1 98.44 157 LYS B CA 1
ATOM 3272 C C . LYS B 1 157 ? -13.016 17.344 10.133 1 98.44 157 LYS B C 1
ATOM 3274 O O . LYS B 1 157 ? -13.602 17.344 9.047 1 98.44 157 LYS B O 1
ATOM 3279 N N . ILE B 1 158 ? -11.969 16.578 10.297 1 98.94 158 ILE B N 1
ATOM 3280 C CA . ILE B 1 158 ? -11.398 15.773 9.211 1 98.94 158 ILE B CA 1
ATOM 3281 C C . ILE B 1 158 ? -12.242 14.523 9 1 98.94 158 ILE B C 1
ATOM 3283 O O . ILE B 1 158 ? -12.531 13.797 9.953 1 98.94 158 ILE B O 1
ATOM 3287 N N . ASP B 1 159 ? -12.617 14.203 7.754 1 98.94 159 ASP B N 1
ATOM 3288 C CA . ASP B 1 159 ? -13.438 13.047 7.414 1 98.94 159 ASP B CA 1
ATOM 3289 C C . ASP B 1 159 ? -12.57 11.797 7.246 1 98.94 159 ASP B C 1
ATOM 3291 O O . ASP B 1 159 ? -13 10.695 7.59 1 98.94 159 ASP B O 1
ATOM 3295 N N . ALA B 1 160 ? -11.414 11.922 6.711 1 98.94 160 ALA B N 1
ATOM 3296 C CA . ALA B 1 160 ? -10.469 10.836 6.461 1 98.94 160 ALA B CA 1
ATOM 3297 C C . ALA B 1 160 ? -9.023 11.328 6.602 1 98.94 160 ALA B C 1
ATOM 3299 O O . ALA B 1 160 ? -8.688 12.422 6.152 1 98.94 160 ALA B O 1
ATOM 3300 N N . GLY B 1 161 ? -8.211 10.555 7.254 1 98.94 161 GLY B N 1
ATOM 3301 C CA . GLY B 1 161 ? -6.844 10.969 7.52 1 98.94 161 GLY B CA 1
ATOM 3302 C C . GLY B 1 161 ? -5.812 10.102 6.816 1 98.94 161 GLY B C 1
ATOM 3303 O O . GLY B 1 161 ? -6.035 8.914 6.598 1 98.94 161 GLY B O 1
ATOM 3304 N N . TYR B 1 162 ? -4.723 10.688 6.438 1 98.94 162 TYR B N 1
ATOM 3305 C CA . TYR B 1 162 ? -3.514 10.023 5.957 1 98.94 162 TYR B CA 1
ATOM 3306 C C . TYR B 1 162 ? -2.271 10.633 6.602 1 98.94 162 TYR B C 1
ATOM 3308 O O . TYR B 1 162 ? -2.178 11.852 6.762 1 98.94 162 TYR B O 1
ATOM 3316 N N . THR B 1 163 ? -1.319 9.773 6.977 1 98.94 163 THR B N 1
ATOM 3317 C CA . THR B 1 163 ? -0.051 10.305 7.461 1 98.94 163 THR B CA 1
ATOM 3318 C C . THR B 1 163 ? 1.115 9.445 6.977 1 98.94 163 THR B C 1
ATOM 3320 O O . THR B 1 163 ? 0.994 8.227 6.875 1 98.94 163 THR B O 1
ATOM 3323 N N . ALA B 1 164 ? 2.166 10.094 6.645 1 98.88 164 ALA B N 1
ATOM 3324 C CA . ALA B 1 164 ? 3.428 9.414 6.34 1 98.88 164 ALA B CA 1
ATOM 3325 C C . ALA B 1 164 ? 4.473 9.695 7.418 1 98.88 164 ALA B C 1
ATOM 3327 O O . ALA B 1 164 ? 4.668 10.844 7.82 1 98.88 164 ALA B O 1
ATOM 3328 N N . HIS B 1 165 ? 5.145 8.586 7.902 1 98.56 165 HIS B N 1
ATOM 3329 C CA . HIS B 1 165 ? 6.207 8.617 8.898 1 98.56 165 HIS B CA 1
ATOM 3330 C C . HIS B 1 165 ? 5.875 9.586 10.031 1 98.56 165 HIS B C 1
ATOM 3332 O O . HIS B 1 165 ? 6.609 10.547 10.266 1 98.56 165 HIS B O 1
ATOM 3338 N N . PRO B 1 166 ? 4.781 9.258 10.758 1 98.62 166 PRO B N 1
ATOM 3339 C CA . PRO B 1 166 ? 4.309 10.164 11.805 1 98.62 166 PRO B CA 1
ATOM 3340 C C . PRO B 1 166 ? 5.285 10.281 12.969 1 98.62 166 PRO B C 1
ATOM 3342 O O . PRO B 1 166 ? 6.055 9.352 13.227 1 98.62 166 PRO B O 1
ATOM 3345 N N . SER B 1 167 ? 5.203 11.383 13.609 1 97.31 167 SER B N 1
ATOM 3346 C CA . SER B 1 167 ? 5.996 11.656 14.805 1 97.31 167 SER B CA 1
ATOM 3347 C C . SER B 1 167 ? 5.113 12.078 15.969 1 97.31 167 SER B C 1
ATOM 3349 O O . SER B 1 167 ? 4.113 12.773 15.781 1 97.31 167 SER B O 1
ATOM 3351 N N . PHE B 1 168 ? 5.395 11.625 17.156 1 95.94 168 PHE B N 1
ATOM 3352 C CA . PHE B 1 168 ? 4.93 12.188 18.422 1 95.94 168 PHE B CA 1
ATOM 3353 C C . PHE B 1 168 ? 3.457 11.875 18.641 1 95.94 168 PHE B C 1
ATOM 3355 O O . PHE B 1 168 ? 2.756 12.617 19.328 1 95.94 168 PHE B O 1
ATOM 3362 N N . VAL B 1 169 ? 2.912 10.82 18.031 1 97.69 169 VAL B N 1
ATOM 3363 C CA . VAL B 1 169 ? 1.519 10.438 18.219 1 97.69 169 VAL B CA 1
ATOM 3364 C C . VAL B 1 169 ? 1.385 9.617 19.5 1 97.69 169 VAL B C 1
ATOM 3366 O O . VAL B 1 169 ? 2.021 8.57 19.656 1 97.69 169 VAL B O 1
ATOM 3369 N N . GLU B 1 170 ? 0.642 10.094 20.422 1 97.25 170 GLU B N 1
ATOM 3370 C CA . GLU B 1 170 ? 0.36 9.344 21.641 1 97.25 170 GLU B CA 1
ATOM 3371 C C . GLU B 1 170 ? -0.684 8.258 21.391 1 97.25 170 GLU B C 1
ATOM 3373 O O . GLU B 1 170 ? -1.576 8.43 20.562 1 97.25 170 GLU B O 1
ATOM 3378 N N . ALA B 1 171 ? -0.536 7.184 22.203 1 98 171 ALA B N 1
ATOM 3379 C CA . ALA B 1 171 ? -1.492 6.09 22.062 1 98 171 ALA B CA 1
ATOM 3380 C C . ALA B 1 171 ? -2.918 6.566 22.328 1 98 171 ALA B C 1
ATOM 3382 O O . ALA B 1 171 ? -3.852 6.164 21.625 1 98 171 ALA B O 1
ATOM 3383 N N . ALA B 1 172 ? -3.076 7.414 23.328 1 98.25 172 ALA B N 1
ATOM 3384 C CA . ALA B 1 172 ? -4.402 7.926 23.672 1 98.25 172 ALA B CA 1
ATOM 3385 C C . ALA B 1 172 ? -4.992 8.734 22.516 1 98.25 172 ALA B C 1
ATOM 3387 O O . ALA B 1 172 ? -6.199 8.695 22.281 1 98.25 172 ALA B O 1
ATOM 3388 N N . GLU B 1 173 ? -4.184 9.492 21.859 1 98.44 173 GLU B N 1
ATOM 3389 C CA . GLU B 1 173 ? -4.637 10.258 20.703 1 98.44 173 GLU B CA 1
ATOM 3390 C C . GLU B 1 173 ? -5.117 9.328 19.594 1 98.44 173 GLU B C 1
ATOM 3392 O O . GLU B 1 173 ? -6.172 9.555 19 1 98.44 173 GLU B O 1
ATOM 3397 N N . LEU B 1 174 ? -4.332 8.336 19.312 1 98.75 174 LEU B N 1
ATOM 3398 C CA . LEU B 1 174 ? -4.699 7.387 18.266 1 98.75 174 LEU B CA 1
ATOM 3399 C C . LEU B 1 174 ? -5.992 6.66 18.625 1 98.75 174 LEU B C 1
ATOM 3401 O O . LEU B 1 174 ? -6.867 6.496 17.781 1 98.75 174 LEU B O 1
ATOM 3405 N N . ARG B 1 175 ? -6.148 6.262 19.875 1 98.69 175 ARG B N 1
ATOM 3406 C CA . ARG B 1 175 ? -7.332 5.535 20.312 1 98.69 175 ARG B CA 1
ATOM 3407 C C . ARG B 1 175 ? -8.586 6.398 20.203 1 98.69 175 ARG B C 1
ATOM 3409 O O . ARG B 1 175 ? -9.703 5.883 20.172 1 98.69 175 ARG B O 1
ATOM 3416 N N . ASP B 1 176 ? -8.375 7.695 20.062 1 98.44 176 ASP B N 1
ATOM 3417 C CA . ASP B 1 176 ? -9.508 8.617 20.125 1 98.44 176 ASP B CA 1
ATOM 3418 C C . ASP B 1 176 ? -9.961 9.016 18.719 1 98.44 176 ASP B C 1
ATOM 3420 O O . ASP B 1 176 ? -10.859 9.844 18.578 1 98.44 176 ASP B O 1
ATOM 3424 N N . ILE B 1 177 ? -9.312 8.547 17.672 1 98.81 177 ILE B N 1
ATOM 3425 C CA . ILE B 1 177 ? -9.75 8.922 16.344 1 98.81 177 ILE B CA 1
ATOM 3426 C C . ILE B 1 177 ? -11.172 8.406 16.094 1 98.81 177 ILE B C 1
ATOM 3428 O O . ILE B 1 177 ? -11.586 7.418 16.703 1 98.81 177 ILE B O 1
ATOM 3432 N N . LYS B 1 178 ? -11.914 9.062 15.156 1 98.88 178 LYS B N 1
ATOM 3433 C CA . LYS B 1 178 ? -13.305 8.695 14.891 1 98.88 178 LYS B CA 1
ATOM 3434 C C . LYS B 1 178 ? -13.531 8.445 13.398 1 98.88 178 LYS B C 1
ATOM 3436 O O . LYS B 1 178 ? -14.672 8.289 12.953 1 98.88 178 LYS B O 1
ATOM 3441 N N . GLY B 1 179 ? -12.5 8.445 12.586 1 98.75 179 GLY B N 1
ATOM 3442 C CA . GLY B 1 179 ? -12.609 8.242 11.156 1 98.75 179 GLY B CA 1
ATOM 3443 C C . GLY B 1 179 ? -11.508 7.371 10.586 1 98.75 179 GLY B C 1
ATOM 3444 O O . GLY B 1 179 ? -10.617 6.938 11.32 1 98.75 179 GLY B O 1
ATOM 3445 N N . PRO B 1 180 ? -11.547 7.059 9.273 1 98.81 180 PRO B N 1
ATOM 3446 C CA . PRO B 1 180 ? -10.562 6.176 8.641 1 98.81 180 PRO B CA 1
ATOM 3447 C C . PRO B 1 180 ? -9.172 6.805 8.562 1 98.81 180 PRO B C 1
ATOM 3449 O O . PRO B 1 180 ? -9.047 8.016 8.359 1 98.81 180 PRO B O 1
ATOM 3452 N N . LEU B 1 181 ? -8.094 5.965 8.68 1 98.94 181 LEU B N 1
ATOM 3453 C CA . LEU B 1 181 ? -6.723 6.449 8.727 1 98.94 181 LEU B CA 1
ATOM 3454 C C . LEU B 1 181 ? -5.805 5.547 7.902 1 98.94 181 LEU B C 1
ATOM 3456 O O . LEU B 1 181 ? -5.812 4.328 8.07 1 98.94 181 LEU B O 1
ATOM 3460 N N . ALA B 1 182 ? -5.059 6.109 7.012 1 98.94 182 ALA B N 1
ATOM 3461 C CA . ALA B 1 182 ? -3.994 5.402 6.309 1 98.94 182 ALA B CA 1
ATOM 3462 C C . ALA B 1 182 ? -2.619 5.898 6.746 1 98.94 182 ALA B C 1
ATOM 3464 O O . ALA B 1 182 ? -2.455 7.078 7.074 1 98.94 182 ALA B O 1
ATOM 3465 N N . ILE B 1 183 ? -1.643 5 6.738 1 98.94 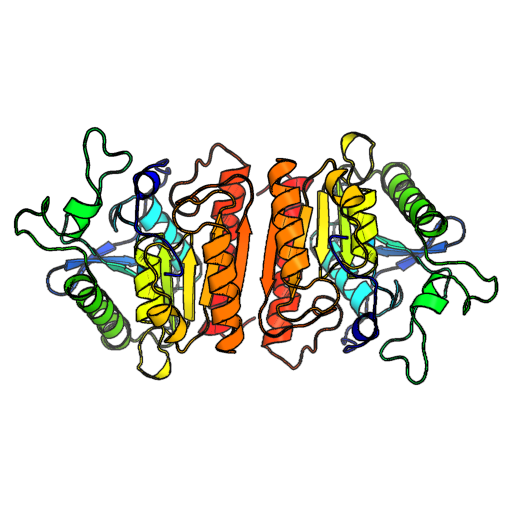183 ILE B N 1
ATOM 3466 C CA . ILE B 1 183 ? -0.3 5.34 7.195 1 98.94 183 ILE B CA 1
ATOM 3467 C C . ILE B 1 183 ? 0.735 4.77 6.23 1 98.94 183 ILE B C 1
ATOM 3469 O O . ILE B 1 183 ? 0.659 3.598 5.848 1 98.94 183 ILE B O 1
ATOM 3473 N N . SER B 1 184 ? 1.623 5.547 5.77 1 98.94 184 SER B N 1
ATOM 3474 C CA . SER B 1 184 ? 2.832 5.105 5.082 1 98.94 184 SER B CA 1
ATOM 3475 C C . SER B 1 184 ? 4.031 5.098 6.023 1 98.94 184 SER B C 1
ATOM 3477 O O . SER B 1 184 ? 4.324 6.105 6.672 1 98.94 184 SER B O 1
ATOM 3479 N N . ALA B 1 185 ? 4.719 4.008 6.078 1 98.88 185 ALA B N 1
ATOM 3480 C CA . ALA B 1 185 ? 5.824 3.822 7.012 1 98.88 185 ALA B CA 1
ATOM 3481 C C . ALA B 1 185 ? 7.105 3.443 6.273 1 98.88 185 ALA B C 1
ATOM 3483 O O . ALA B 1 185 ? 7.059 2.898 5.168 1 98.88 185 ALA B O 1
ATOM 3484 N N . ALA B 1 186 ? 8.234 3.787 6.891 1 98.69 186 ALA B N 1
ATOM 3485 C CA . ALA B 1 186 ? 9.562 3.463 6.367 1 98.69 186 ALA B CA 1
ATOM 3486 C C . ALA B 1 186 ? 10.164 2.273 7.105 1 98.69 186 ALA B C 1
ATOM 3488 O O . ALA B 1 186 ? 10.008 2.143 8.32 1 98.69 186 ALA B O 1
ATOM 3489 N N . GLU B 1 187 ? 10.891 1.523 6.375 1 97.56 187 GLU B N 1
ATOM 3490 C CA . GLU B 1 187 ? 11.602 0.378 6.93 1 97.56 187 GLU B CA 1
ATOM 3491 C C . GLU B 1 187 ? 12.492 0.796 8.094 1 97.56 187 GLU B C 1
ATOM 3493 O O . GLU B 1 187 ? 12.539 0.116 9.125 1 97.56 187 GLU B O 1
ATOM 3498 N N . THR B 1 188 ? 13.242 1.85 7.867 1 97.25 188 THR B N 1
ATOM 3499 C CA . THR B 1 188 ? 14.164 2.361 8.875 1 97.25 188 THR B CA 1
ATOM 3500 C C . THR B 1 188 ? 13.727 3.74 9.359 1 97.25 188 THR B C 1
ATOM 3502 O O . THR B 1 188 ? 13.984 4.75 8.703 1 97.25 188 THR B O 1
ATOM 3505 N N . ASP B 1 189 ? 13.055 3.77 10.453 1 97.81 189 ASP B N 1
ATOM 3506 C CA . ASP B 1 189 ? 12.516 4.98 11.062 1 97.81 189 ASP B CA 1
ATOM 3507 C C . ASP B 1 189 ? 12.672 4.949 12.578 1 97.81 189 ASP B C 1
ATOM 3509 O O . ASP B 1 189 ? 11.977 4.191 13.266 1 97.81 189 ASP B O 1
ATOM 3513 N N . HIS B 1 190 ? 13.508 5.805 13.133 1 96.06 190 HIS B N 1
ATOM 3514 C CA . HIS B 1 190 ? 13.773 5.809 14.57 1 96.06 190 HIS B CA 1
ATOM 3515 C C . HIS B 1 190 ? 12.633 6.461 15.344 1 96.06 190 HIS B C 1
ATOM 3517 O O . HIS B 1 190 ? 12.531 6.309 16.562 1 96.06 190 HIS B O 1
ATOM 3523 N N . ILE B 1 191 ? 11.836 7.184 14.609 1 97.62 191 ILE B N 1
ATOM 3524 C CA . ILE B 1 191 ? 10.711 7.859 15.242 1 97.62 191 ILE B CA 1
ATOM 3525 C C . ILE B 1 191 ? 9.484 6.953 15.219 1 97.62 191 ILE B C 1
ATOM 3527 O O . ILE B 1 191 ? 8.734 6.883 16.188 1 97.62 191 ILE B O 1
ATOM 3531 N N . PHE B 1 192 ? 9.242 6.277 14.148 1 98.38 192 PHE B N 1
ATOM 3532 C CA . PHE B 1 192 ? 8.148 5.332 13.961 1 98.38 192 PHE B CA 1
ATOM 3533 C C . PHE B 1 192 ? 8.688 3.945 13.633 1 98.38 192 PHE B C 1
ATOM 3535 O O . PHE B 1 192 ? 8.383 3.391 12.57 1 98.38 192 PHE B O 1
ATOM 3542 N N . PRO B 1 193 ? 9.398 3.406 14.602 1 97.88 193 PRO B N 1
ATOM 3543 C CA . PRO B 1 193 ? 10.047 2.107 14.391 1 97.88 193 PRO B CA 1
ATOM 3544 C C . PRO B 1 193 ? 9.047 0.95 14.383 1 97.88 193 PRO B C 1
ATOM 3546 O O . PRO B 1 193 ? 7.852 1.157 14.609 1 97.88 193 PRO B O 1
ATOM 3549 N N . ALA B 1 194 ? 9.523 -0.235 14.133 1 97.62 194 ALA B N 1
ATOM 3550 C CA . ALA B 1 194 ? 8.695 -1.427 13.992 1 97.62 194 ALA B CA 1
ATOM 3551 C C . ALA B 1 194 ? 7.82 -1.627 15.234 1 97.62 194 ALA B C 1
ATOM 3553 O O . ALA B 1 194 ? 6.633 -1.94 15.117 1 97.62 194 ALA B O 1
ATOM 3554 N N . GLU B 1 195 ? 8.406 -1.432 16.422 1 97.25 195 GLU B N 1
ATOM 3555 C CA . GLU B 1 195 ? 7.656 -1.647 17.656 1 97.25 195 GLU B CA 1
ATOM 3556 C C . GLU B 1 195 ? 6.469 -0.695 17.75 1 97.25 195 GLU B C 1
ATOM 3558 O O . GLU B 1 195 ? 5.379 -1.093 18.172 1 97.25 195 GLU B O 1
ATOM 3563 N N . LYS B 1 196 ? 6.672 0.55 17.391 1 98.06 196 LYS B N 1
ATOM 3564 C CA . LYS B 1 196 ? 5.598 1.535 17.438 1 98.06 196 LYS B CA 1
ATOM 3565 C C . LYS B 1 196 ? 4.574 1.273 16.328 1 98.06 196 LYS B C 1
ATOM 3567 O O . LYS B 1 196 ? 3.371 1.452 16.531 1 98.06 196 LYS B O 1
ATOM 3572 N N . ARG B 1 197 ? 5.047 0.879 15.156 1 98.25 197 ARG B N 1
ATOM 3573 C CA . ARG B 1 197 ? 4.145 0.503 14.078 1 98.25 197 ARG B CA 1
ATOM 3574 C C . ARG B 1 197 ? 3.248 -0.661 14.484 1 98.25 197 ARG B C 1
ATOM 3576 O O . ARG B 1 197 ? 2.045 -0.651 14.219 1 98.25 197 ARG B O 1
ATOM 3583 N N . HIS B 1 198 ? 3.818 -1.682 15.172 1 97.81 198 HIS B N 1
ATOM 3584 C CA . HIS B 1 198 ? 3.057 -2.842 15.617 1 97.81 198 HIS B CA 1
ATOM 3585 C C . HIS B 1 198 ? 2.023 -2.449 16.672 1 97.81 198 HIS B C 1
ATOM 3587 O O . HIS B 1 198 ? 0.888 -2.932 16.641 1 97.81 198 HIS B O 1
ATOM 3593 N N . GLU B 1 199 ? 2.42 -1.589 17.562 1 97.88 199 GLU B N 1
ATOM 3594 C CA . GLU B 1 199 ? 1.474 -1.057 18.547 1 97.88 199 GLU B CA 1
ATOM 3595 C C . GLU B 1 199 ? 0.323 -0.326 17.859 1 97.88 199 GLU B C 1
ATOM 3597 O O . GLU B 1 199 ? -0.836 -0.473 18.25 1 97.88 199 GLU B O 1
ATOM 3602 N N . THR B 1 200 ? 0.683 0.42 16.875 1 98.69 200 THR B N 1
ATOM 3603 C CA . THR B 1 200 ? -0.308 1.149 16.094 1 98.69 200 THR B CA 1
ATOM 3604 C C . THR B 1 200 ? -1.299 0.188 15.445 1 98.69 200 THR B C 1
ATOM 3606 O O . THR B 1 200 ? -2.51 0.416 15.484 1 98.69 200 THR B O 1
ATOM 3609 N N . GLU B 1 201 ? -0.839 -0.867 14.883 1 98.38 201 GLU B N 1
ATOM 3610 C CA . GLU B 1 201 ? -1.692 -1.875 14.258 1 98.38 201 GLU B CA 1
ATOM 3611 C C . GLU B 1 201 ? -2.707 -2.428 15.258 1 98.38 201 GLU B C 1
ATOM 3613 O O . GLU B 1 201 ? -3.889 -2.568 14.938 1 98.38 201 GLU B O 1
ATOM 3618 N N . VAL B 1 202 ? -2.244 -2.73 16.422 1 98.31 202 VAL B N 1
ATOM 3619 C CA . VAL B 1 202 ? -3.104 -3.305 17.453 1 98.31 202 VAL B CA 1
ATOM 3620 C C . VAL B 1 202 ? -4.219 -2.32 17.797 1 98.31 202 VAL B C 1
ATOM 3622 O O . VAL B 1 202 ? -5.391 -2.693 17.844 1 98.31 202 VAL B O 1
ATOM 3625 N N . ILE B 1 203 ? -3.861 -1.088 18.016 1 98.69 203 ILE B N 1
ATOM 3626 C CA . ILE B 1 203 ? -4.828 -0.069 18.422 1 98.69 203 ILE B CA 1
ATOM 3627 C C . ILE B 1 203 ? -5.859 0.126 17.312 1 98.69 203 ILE B C 1
ATOM 3629 O O . ILE B 1 203 ? -7.062 0.165 17.578 1 98.69 203 ILE B O 1
ATOM 3633 N N . LEU B 1 204 ? -5.371 0.247 16.094 1 98.75 204 LEU B N 1
ATOM 3634 C CA . LEU B 1 204 ? -6.27 0.484 14.961 1 98.75 204 LEU B CA 1
ATOM 3635 C C . LEU B 1 204 ? -7.242 -0.678 14.789 1 98.75 204 LEU B C 1
ATOM 3637 O O . LEU B 1 204 ? -8.422 -0.468 14.508 1 98.75 204 LEU B O 1
ATOM 3641 N N . LYS B 1 205 ? -6.746 -1.868 14.922 1 98.25 205 LYS B N 1
ATOM 3642 C CA . LYS B 1 205 ? -7.605 -3.045 14.828 1 98.25 205 LYS B CA 1
ATOM 3643 C C . LYS B 1 205 ? -8.688 -3.02 15.906 1 98.25 205 LYS B C 1
ATOM 3645 O O . LYS B 1 205 ? -9.852 -3.299 15.625 1 98.25 205 LYS B O 1
ATOM 3650 N N . GLU B 1 206 ? -8.312 -2.682 17.125 1 98.25 206 GLU B N 1
ATOM 3651 C CA . G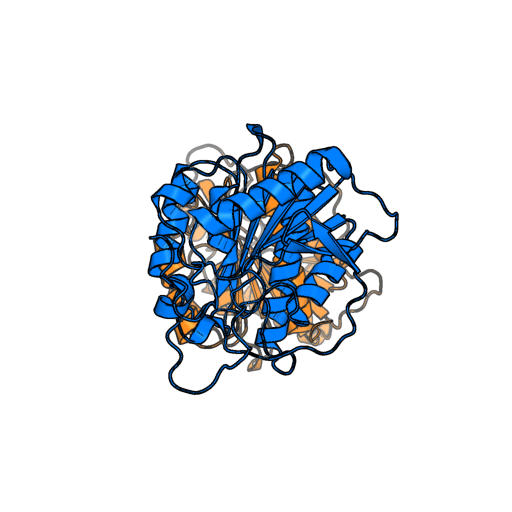LU B 1 206 ? -9.25 -2.627 18.25 1 98.25 206 GLU B CA 1
ATOM 3652 C C . GLU B 1 206 ? -10.344 -1.59 18 1 98.25 206 GLU B C 1
ATOM 3654 O O . GLU B 1 206 ? -11.484 -1.779 18.422 1 98.25 206 GLU B O 1
ATOM 3659 N N . LEU B 1 207 ? -10 -0.469 17.375 1 98.19 207 LEU B N 1
ATOM 3660 C CA . LEU B 1 207 ? -10.945 0.612 17.109 1 98.19 207 LEU B CA 1
ATOM 3661 C C . LEU B 1 207 ? -12.023 0.167 16.125 1 98.19 207 LEU B C 1
ATOM 3663 O O . LEU B 1 207 ? -13.133 0.702 16.125 1 98.19 207 LEU B O 1
ATOM 3667 N N . GLY B 1 208 ? -11.68 -0.753 15.203 1 98 208 GLY B N 1
ATOM 3668 C CA . GLY B 1 208 ? -12.633 -1.279 14.242 1 98 208 GLY B CA 1
ATOM 3669 C C . GLY B 1 208 ? -12.945 -0.312 13.117 1 98 208 GLY B C 1
ATOM 3670 O O . GLY B 1 208 ? -13.891 -0.522 12.352 1 98 208 GLY B O 1
ATOM 3671 N N . LEU B 1 209 ? -12.227 0.805 13.016 1 98.25 209 LEU B N 1
ATOM 3672 C CA . LEU B 1 209 ? -12.344 1.751 11.914 1 98.25 209 LEU B CA 1
ATOM 3673 C C . LEU B 1 209 ? -11.484 1.317 10.734 1 98.25 209 LEU B C 1
ATOM 3675 O O . LEU B 1 209 ? -10.484 0.619 10.914 1 98.25 209 LEU B O 1
ATOM 3679 N N . PRO B 1 210 ? -11.836 1.735 9.516 1 98.56 210 PRO B N 1
ATOM 3680 C CA . PRO B 1 210 ? -10.984 1.396 8.375 1 98.56 210 PRO B CA 1
ATOM 3681 C C . PRO B 1 210 ? -9.578 1.982 8.492 1 98.56 210 PRO B C 1
ATOM 3683 O O . PRO B 1 210 ? -9.422 3.137 8.898 1 98.56 210 PRO B O 1
ATOM 3686 N N . TYR B 1 211 ? -8.594 1.178 8.156 1 98.88 211 TYR B N 1
ATOM 3687 C CA . TYR B 1 211 ? -7.223 1.663 8.07 1 98.88 211 TYR B CA 1
ATOM 3688 C C . TYR B 1 211 ? -6.426 0.878 7.035 1 98.88 211 TYR B C 1
ATOM 3690 O O . TYR B 1 211 ? -6.859 -0.185 6.586 1 98.88 211 TYR B O 1
ATOM 3698 N N . GLN B 1 212 ? -5.379 1.446 6.602 1 98.94 212 GLN B N 1
ATOM 3699 C CA . GLN 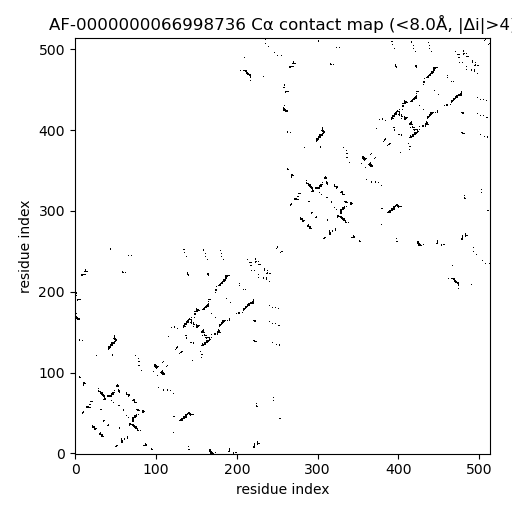B 1 212 ? -4.383 0.825 5.73 1 98.94 212 GLN B CA 1
ATOM 3700 C C . GLN B 1 212 ? -2.971 1.27 6.105 1 98.94 212 GLN B C 1
ATOM 3702 O O . GLN B 1 212 ? -2.727 2.459 6.324 1 98.94 212 GLN B O 1
ATOM 3707 N N . ILE B 1 213 ? -2.064 0.335 6.195 1 98.94 213 ILE B N 1
ATOM 3708 C CA . ILE B 1 213 ? -0.669 0.656 6.477 1 98.94 213 ILE B CA 1
ATOM 3709 C C . ILE B 1 213 ? 0.221 0.097 5.367 1 98.94 213 ILE B C 1
ATOM 3711 O O . ILE B 1 213 ? 0.13 -1.085 5.027 1 98.94 213 ILE B O 1
ATOM 3715 N N . ASN B 1 214 ? 0.961 0.913 4.754 1 98.94 214 ASN B N 1
ATOM 3716 C CA . ASN B 1 214 ? 1.996 0.516 3.805 1 98.94 214 ASN B CA 1
ATOM 3717 C C . ASN B 1 214 ? 3.393 0.663 4.402 1 98.94 214 ASN B C 1
ATOM 3719 O O . ASN B 1 214 ? 3.688 1.663 5.062 1 98.94 214 ASN B O 1
ATOM 3723 N N . LEU B 1 215 ? 4.188 -0.335 4.223 1 98.94 215 LEU B N 1
ATOM 3724 C CA . LEU B 1 215 ? 5.582 -0.333 4.645 1 98.94 215 LEU B CA 1
ATOM 3725 C C . LEU B 1 215 ? 6.516 -0.414 3.441 1 98.94 215 LEU B C 1
ATOM 3727 O O . LEU B 1 215 ? 6.371 -1.302 2.598 1 98.94 215 LEU B O 1
ATOM 3731 N N . TYR B 1 216 ? 7.488 0.499 3.375 1 98.88 216 TYR B N 1
ATOM 3732 C CA . TYR B 1 216 ? 8.383 0.595 2.229 1 98.88 216 TYR B CA 1
ATOM 3733 C C . TYR B 1 216 ? 9.82 0.278 2.629 1 98.88 216 TYR B C 1
ATOM 3735 O O . TYR B 1 216 ? 10.336 0.836 3.598 1 98.88 216 TYR B O 1
ATOM 3743 N N . SER B 1 217 ? 10.469 -0.524 1.846 1 98.69 217 SER B N 1
ATOM 3744 C CA . SER B 1 217 ? 11.867 -0.875 2.068 1 98.69 217 SER B CA 1
ATOM 3745 C C . SER B 1 217 ? 12.797 0.24 1.602 1 98.69 217 SER B C 1
ATOM 3747 O O . SER B 1 217 ? 12.438 1.03 0.726 1 98.69 217 SER B O 1
ATOM 3749 N N . GLY B 1 218 ? 13.961 0.354 2.201 1 98.06 218 GLY B N 1
ATOM 3750 C CA . GLY B 1 218 ? 15.062 1.152 1.683 1 98.06 218 GLY B CA 1
ATOM 3751 C C . GLY B 1 218 ? 14.891 2.637 1.947 1 98.06 218 GLY B C 1
ATOM 3752 O O . GLY B 1 218 ? 15.594 3.461 1.355 1 98.06 218 GLY B O 1
ATOM 3753 N N . VAL B 1 219 ? 13.945 2.975 2.801 1 98.38 219 VAL B N 1
ATOM 3754 C CA . VAL B 1 219 ? 13.734 4.395 3.061 1 98.38 219 VAL B CA 1
ATOM 3755 C C . VAL B 1 219 ? 13.734 4.652 4.566 1 98.38 219 VAL B C 1
ATOM 3757 O O . VAL B 1 219 ? 13.742 3.711 5.363 1 98.38 219 VAL B O 1
ATOM 3760 N N . GLU B 1 220 ? 13.797 5.922 4.918 1 98.06 220 GLU B N 1
ATOM 3761 C CA . GLU B 1 220 ? 13.875 6.379 6.301 1 98.06 220 GLU B CA 1
ATOM 3762 C C . GLU B 1 220 ? 12.828 7.449 6.594 1 98.06 220 GLU B C 1
ATOM 3764 O O . GLU B 1 220 ? 12.023 7.785 5.727 1 98.06 220 GLU B O 1
ATOM 3769 N N . HIS B 1 221 ? 12.812 7.93 7.852 1 98.12 221 HIS B N 1
ATOM 3770 C CA . HIS B 1 221 ? 11.898 8.992 8.25 1 98.12 221 HIS B CA 1
ATOM 3771 C C . HIS B 1 221 ? 12.016 10.195 7.324 1 98.12 221 HIS B C 1
ATOM 3773 O O . HIS B 1 221 ? 13.117 10.648 7.02 1 98.12 221 HIS B O 1
ATOM 3779 N N . GLY B 1 222 ? 10.875 10.688 6.797 1 98.38 222 GLY B N 1
ATOM 3780 C CA . GLY B 1 222 ? 10.852 11.844 5.922 1 98.38 222 GLY B CA 1
ATOM 3781 C C . GLY B 1 222 ? 10.828 11.484 4.449 1 98.38 222 GLY B C 1
ATOM 3782 O O . GLY B 1 222 ? 10.68 12.359 3.594 1 98.38 222 GLY B O 1
ATOM 3783 N N . PHE B 1 223 ? 10.812 10.203 4.105 1 98.62 223 PHE B N 1
ATOM 3784 C CA . PHE B 1 223 ? 11.008 9.742 2.738 1 98.62 223 PHE B CA 1
ATOM 3785 C C . PHE B 1 223 ? 9.914 10.289 1.822 1 98.62 223 PHE B C 1
ATOM 3787 O O . PHE B 1 223 ? 10.148 10.516 0.633 1 98.62 223 PHE B O 1
ATOM 3794 N N . ALA B 1 224 ? 8.734 10.508 2.342 1 98.69 224 ALA B N 1
ATOM 3795 C CA . ALA B 1 224 ? 7.586 10.844 1.51 1 98.69 224 ALA B CA 1
ATOM 3796 C C . ALA B 1 224 ? 7.609 12.32 1.109 1 98.69 224 ALA B C 1
ATOM 3798 O O . ALA B 1 224 ? 6.848 12.742 0.237 1 98.69 224 ALA B O 1
ATOM 3799 N N . VAL B 1 225 ? 8.523 13.133 1.741 1 98.6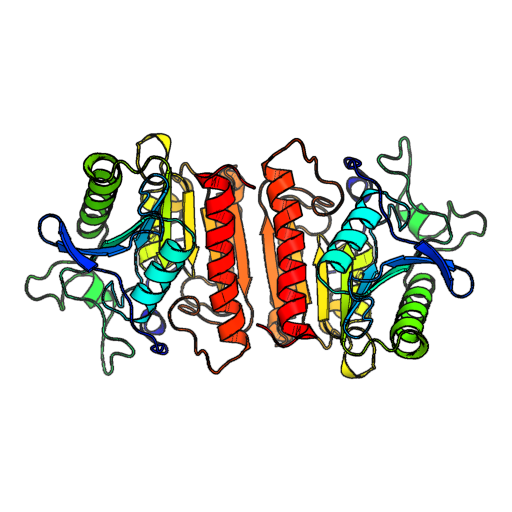2 225 VAL B N 1
ATOM 3800 C CA . VAL B 1 225 ? 8.578 14.562 1.448 1 98.62 225 VAL B CA 1
ATOM 3801 C C . VAL B 1 225 ? 9.984 14.938 0.976 1 98.62 225 VAL B C 1
ATOM 3803 O O . VAL B 1 225 ? 10.141 15.82 0.13 1 98.62 225 VAL B O 1
ATOM 3806 N N . ARG B 1 226 ? 10.984 14.172 1.498 1 98.19 226 ARG B N 1
ATOM 3807 C CA . ARG B 1 226 ? 12.352 14.656 1.326 1 98.19 226 ARG B CA 1
ATOM 3808 C C . ARG B 1 226 ? 13.25 13.57 0.744 1 98.19 226 ARG B C 1
ATOM 3810 O O . ARG B 1 226 ? 14.477 13.641 0.859 1 98.19 226 ARG B O 1
ATOM 3817 N N . GLY B 1 227 ? 12.688 12.562 0.165 1 96.75 227 GLY B N 1
ATOM 3818 C CA . GLY B 1 227 ? 13.461 11.492 -0.439 1 96.75 227 GLY B CA 1
ATOM 3819 C C . GLY B 1 227 ? 14.336 11.961 -1.584 1 96.75 227 GLY B C 1
ATOM 3820 O O . GLY B 1 227 ? 14.016 12.945 -2.252 1 96.75 227 GLY B O 1
ATOM 3821 N N . ASP B 1 228 ? 15.414 11.289 -1.814 1 97.12 228 ASP B N 1
ATOM 3822 C CA . ASP B 1 228 ? 16.312 11.562 -2.934 1 97.12 228 ASP B CA 1
ATOM 3823 C C . ASP B 1 228 ? 15.75 11 -4.238 1 97.12 228 ASP B C 1
ATOM 3825 O O . ASP B 1 228 ? 15.734 9.789 -4.438 1 97.12 228 ASP B O 1
ATOM 3829 N N . LEU B 1 229 ? 15.422 11.859 -5.184 1 95.88 229 LEU B N 1
ATOM 3830 C CA . LEU B 1 229 ? 14.75 11.445 -6.414 1 95.88 229 LEU B CA 1
ATOM 3831 C C . LEU B 1 229 ? 15.75 10.836 -7.395 1 95.88 229 LEU B C 1
ATOM 3833 O O . LEU B 1 229 ? 15.359 10.273 -8.422 1 95.88 229 LEU B O 1
ATOM 3837 N N . ASN B 1 230 ? 17.031 10.906 -7.07 1 95.75 230 ASN B N 1
ATOM 3838 C CA . ASN B 1 230 ? 18.047 10.234 -7.879 1 95.75 230 ASN B CA 1
ATOM 3839 C C . ASN B 1 230 ? 18.234 8.781 -7.441 1 95.75 230 ASN B C 1
ATOM 3841 O O . ASN B 1 230 ? 18.953 8.023 -8.094 1 95.75 230 ASN B O 1
ATOM 3845 N N . ASP B 1 231 ? 17.656 8.43 -6.383 1 96.25 231 ASP B N 1
ATOM 3846 C CA . ASP B 1 231 ? 17.609 7.047 -5.91 1 96.25 231 ASP B CA 1
ATOM 3847 C C . ASP B 1 231 ? 16.266 6.406 -6.242 1 96.25 231 ASP B C 1
ATOM 3849 O O . ASP B 1 231 ? 15.227 6.816 -5.719 1 96.25 231 ASP B O 1
ATOM 3853 N N . ARG B 1 232 ? 16.234 5.387 -7.004 1 95.19 232 ARG B N 1
ATOM 3854 C CA . ARG B 1 232 ? 15.008 4.809 -7.547 1 95.19 232 ARG B CA 1
ATOM 3855 C C . ARG B 1 232 ? 14.141 4.223 -6.438 1 95.19 232 ARG B C 1
ATOM 3857 O O . ARG B 1 232 ? 12.914 4.285 -6.504 1 95.19 232 ARG B O 1
ATOM 3864 N N . VAL B 1 233 ? 14.773 3.613 -5.445 1 96.62 233 VAL B N 1
ATOM 3865 C CA . VAL B 1 233 ? 14.039 3.045 -4.32 1 96.62 233 VAL B CA 1
ATOM 3866 C C . VAL B 1 233 ? 13.281 4.152 -3.584 1 96.62 233 VAL B C 1
ATOM 3868 O O . VAL B 1 233 ? 12.102 4.008 -3.273 1 96.62 233 VAL B O 1
ATOM 3871 N N . GLN B 1 234 ? 13.961 5.254 -3.34 1 97.5 234 GLN B N 1
ATOM 3872 C CA . GLN B 1 234 ? 13.344 6.371 -2.637 1 97.5 234 GLN B CA 1
ATOM 3873 C C . GLN B 1 234 ? 12.266 7.035 -3.496 1 97.5 234 GLN B C 1
ATOM 3875 O O . GLN B 1 234 ? 11.211 7.422 -2.99 1 97.5 234 GLN B O 1
ATOM 3880 N N . THR B 1 235 ? 12.57 7.137 -4.777 1 97.38 235 THR B N 1
ATOM 3881 C CA . THR B 1 235 ? 11.594 7.723 -5.688 1 97.38 235 THR B CA 1
ATOM 3882 C C . THR B 1 235 ? 10.312 6.891 -5.711 1 97.38 235 THR B C 1
ATOM 3884 O O . THR B 1 235 ? 9.211 7.434 -5.602 1 97.38 235 THR B O 1
ATOM 3887 N N . TYR B 1 236 ? 10.438 5.594 -5.855 1 98.38 236 TYR B N 1
ATOM 3888 C CA . TYR B 1 236 ? 9.281 4.707 -5.855 1 98.38 236 TYR B CA 1
ATOM 3889 C C . TYR B 1 236 ? 8.477 4.863 -4.574 1 98.38 236 TYR B C 1
ATOM 3891 O O . TYR B 1 236 ? 7.25 5.012 -4.617 1 98.38 236 TYR B O 1
ATOM 3899 N N . ALA B 1 237 ? 9.148 4.797 -3.398 1 98.69 237 ALA B N 1
ATOM 3900 C CA . ALA B 1 237 ? 8.453 4.871 -2.113 1 98.69 237 ALA B CA 1
ATOM 3901 C C . ALA B 1 237 ? 7.691 6.184 -1.977 1 98.69 237 ALA B C 1
ATOM 3903 O O . ALA B 1 237 ? 6.539 6.199 -1.536 1 98.69 237 ALA B O 1
ATOM 3904 N N . LYS B 1 238 ? 8.344 7.277 -2.34 1 98.44 238 LYS B N 1
ATOM 3905 C CA . LYS B 1 238 ? 7.699 8.586 -2.252 1 98.44 238 LYS B CA 1
ATOM 3906 C C . LYS B 1 238 ? 6.461 8.656 -3.139 1 98.44 238 LYS B C 1
ATOM 3908 O O . LYS B 1 238 ? 5.391 9.078 -2.691 1 98.44 238 LYS B O 1
ATOM 3913 N N . GLU B 1 239 ? 6.594 8.242 -4.383 1 97.75 239 GLU B N 1
ATOM 3914 C CA . GLU B 1 239 ? 5.492 8.312 -5.34 1 97.75 239 GLU B CA 1
ATOM 3915 C C . GLU B 1 239 ? 4.359 7.371 -4.938 1 97.75 239 GLU B C 1
ATOM 3917 O O . GLU B 1 239 ? 3.184 7.73 -5.039 1 97.75 239 GLU B O 1
ATOM 3922 N N . ASN B 1 240 ? 4.73 6.176 -4.496 1 98.5 240 ASN B N 1
ATOM 3923 C CA . ASN B 1 240 ? 3.717 5.207 -4.094 1 98.5 240 ASN B CA 1
ATOM 3924 C C . ASN B 1 240 ? 2.99 5.648 -2.826 1 98.5 240 ASN B C 1
ATOM 3926 O O . ASN B 1 240 ? 1.793 5.406 -2.674 1 98.5 240 ASN B O 1
ATOM 3930 N N . ALA B 1 241 ? 3.713 6.277 -1.898 1 98.81 241 ALA B N 1
ATOM 3931 C CA . ALA B 1 241 ? 3.072 6.836 -0.709 1 98.81 241 ALA B CA 1
ATOM 3932 C C . ALA B 1 241 ? 2.039 7.891 -1.088 1 98.81 241 ALA B C 1
ATOM 3934 O O . ALA B 1 241 ? 0.951 7.938 -0.509 1 98.81 241 ALA B O 1
ATOM 3935 N N . PHE B 1 242 ? 2.375 8.734 -2.07 1 98.75 242 PHE B N 1
ATOM 3936 C CA . PHE B 1 242 ? 1.414 9.719 -2.549 1 98.75 242 PHE B CA 1
ATOM 3937 C C . PHE B 1 242 ? 0.199 9.039 -3.164 1 98.75 242 PHE B C 1
ATOM 3939 O O . PHE B 1 242 ? -0.939 9.445 -2.918 1 98.75 242 PHE B O 1
ATOM 3946 N N . LEU B 1 243 ? 0.394 8.008 -3.926 1 98.25 243 LEU B N 1
ATOM 3947 C CA . LEU B 1 243 ? -0.7 7.273 -4.547 1 98.25 243 LEU B CA 1
ATOM 3948 C C . LEU B 1 243 ? -1.596 6.637 -3.492 1 98.25 243 LEU B C 1
ATOM 3950 O O . LEU B 1 243 ? -2.816 6.586 -3.656 1 98.25 243 LEU B O 1
ATOM 3954 N N . GLN B 1 244 ? -0.972 6.109 -2.434 1 98.69 244 GLN B N 1
ATOM 3955 C CA . GLN B 1 244 ? -1.775 5.598 -1.329 1 98.69 244 GLN B CA 1
ATOM 3956 C C . GLN B 1 244 ? -2.75 6.656 -0.821 1 98.69 244 GLN B C 1
ATOM 3958 O O . GLN B 1 244 ? -3.932 6.367 -0.611 1 98.69 244 GLN B O 1
ATOM 3963 N N . ALA B 1 245 ? -2.242 7.852 -0.616 1 98.81 245 ALA B N 1
ATOM 3964 C CA . ALA B 1 245 ? -3.084 8.938 -0.123 1 98.81 245 ALA B CA 1
ATOM 3965 C C . ALA B 1 245 ? -4.23 9.227 -1.089 1 98.81 245 ALA B C 1
ATOM 3967 O O . ALA B 1 245 ? -5.387 9.336 -0.675 1 98.81 245 ALA B O 1
ATOM 3968 N N . VAL B 1 246 ? -3.926 9.312 -2.354 1 98.31 246 VAL B N 1
ATOM 3969 C CA . VAL B 1 246 ? -4.922 9.656 -3.365 1 98.31 246 VAL B CA 1
ATOM 3970 C C . VAL B 1 246 ? -6.004 8.578 -3.406 1 98.31 246 VAL B C 1
ATOM 3972 O O . VAL B 1 246 ? -7.199 8.891 -3.412 1 98.31 246 VAL B O 1
ATOM 3975 N N . GLN B 1 247 ? -5.605 7.32 -3.396 1 97.81 247 GLN B N 1
ATOM 3976 C CA . GLN B 1 247 ? -6.559 6.219 -3.434 1 97.81 247 GLN B CA 1
ATOM 3977 C C . GLN B 1 247 ? -7.418 6.191 -2.172 1 97.81 247 GLN B C 1
ATOM 3979 O O . GLN B 1 247 ? -8.617 5.914 -2.238 1 97.81 247 GLN B O 1
ATOM 3984 N N . TRP B 1 248 ? -6.793 6.473 -1.062 1 98.75 248 TRP B N 1
ATOM 3985 C CA . TRP B 1 248 ? -7.492 6.488 0.217 1 98.75 248 TRP B CA 1
ATOM 3986 C C . TRP B 1 248 ? -8.57 7.57 0.235 1 98.75 248 TRP B C 1
ATOM 3988 O O . TRP B 1 248 ? -9.703 7.316 0.638 1 98.75 248 TRP B O 1
ATOM 3998 N N . PHE B 1 249 ? -8.211 8.727 -0.26 1 98.75 249 PHE B N 1
ATOM 3999 C CA . PHE B 1 249 ? -9.156 9.836 -0.258 1 98.75 249 PHE B CA 1
ATOM 4000 C C . PHE B 1 249 ? -10.234 9.625 -1.315 1 98.75 249 PHE B C 1
ATOM 4002 O O . PHE B 1 249 ? -11.391 10.031 -1.124 1 98.75 249 PHE B O 1
ATOM 4009 N N . GLU B 1 250 ? -9.875 9.031 -2.449 1 97.75 250 GLU B N 1
ATOM 4010 C CA . GLU B 1 250 ? -10.906 8.664 -3.422 1 97.75 250 GLU B CA 1
ATOM 4011 C C . GLU B 1 250 ? -11.961 7.758 -2.797 1 97.75 250 GLU B C 1
ATOM 4013 O O . GLU B 1 250 ? -13.156 7.949 -3.018 1 97.75 250 GLU B O 1
ATOM 4018 N N . GLU B 1 251 ? -11.531 6.844 -2.008 1 97.88 251 GLU B N 1
ATOM 4019 C CA . GLU B 1 251 ? -12.438 5.891 -1.369 1 97.88 251 GLU B CA 1
ATOM 4020 C C . GLU B 1 251 ? -13.273 6.562 -0.289 1 97.88 251 GLU B C 1
ATOM 4022 O O . GLU B 1 251 ? -14.5 6.434 -0.279 1 97.88 251 GLU B O 1
ATOM 4027 N N . HIS B 1 252 ? -12.695 7.355 0.541 1 98.44 252 HIS B N 1
ATOM 4028 C CA . HIS B 1 252 ? -13.359 7.738 1.785 1 98.44 252 HIS B CA 1
ATOM 4029 C C . HIS B 1 252 ? -13.953 9.141 1.686 1 98.44 252 HIS B C 1
ATOM 4031 O O . HIS B 1 252 ? -14.758 9.531 2.527 1 98.44 252 HIS B O 1
ATOM 4037 N N . LEU B 1 253 ? -13.508 9.891 0.651 1 98.38 253 LEU B N 1
ATOM 4038 C CA . LEU B 1 253 ? -14.094 11.211 0.463 1 98.38 253 LEU B CA 1
ATOM 4039 C C . LEU B 1 253 ? -15.047 11.219 -0.725 1 98.38 253 LEU B C 1
ATOM 4041 O O . LEU B 1 253 ? -16.094 11.883 -0.686 1 98.38 253 LEU B O 1
ATOM 4045 N N . ARG B 1 254 ? -14.766 10.422 -1.719 1 95.88 254 ARG B N 1
ATOM 4046 C CA . ARG B 1 254 ? -15.539 10.508 -2.953 1 95.88 254 ARG B CA 1
ATOM 4047 C C . ARG B 1 254 ? -16.375 9.25 -3.166 1 95.88 254 ARG B C 1
ATOM 4049 O O . ARG B 1 254 ? -17.094 9.141 -4.16 1 95.88 254 ARG B O 1
ATOM 4056 N N . GLY B 1 255 ? -16.312 8.289 -2.301 1 89.69 255 GLY B N 1
ATOM 4057 C CA . GLY B 1 255 ? -17.156 7.102 -2.365 1 89.69 255 GLY B CA 1
ATOM 4058 C C . GLY B 1 255 ? -16.625 6.035 -3.297 1 89.69 255 GLY B C 1
ATOM 4059 O O . GLY B 1 255 ? -17.359 5.133 -3.711 1 89.69 255 GLY B O 1
ATOM 4060 N N . GLY B 1 256 ? -15.391 6.121 -3.562 1 78.69 256 GLY B N 1
ATOM 4061 C CA . GLY B 1 256 ? -14.781 5.105 -4.41 1 78.69 256 GLY B CA 1
ATOM 4062 C C . GLY B 1 256 ? -15.18 5.227 -5.867 1 78.69 256 GLY B C 1
ATOM 4063 O O . GLY B 1 256 ? -16.109 5.965 -6.203 1 78.69 256 GLY B O 1
ATOM 4064 N N . LYS B 1 257 ? -14.367 4.676 -6.742 1 68 257 LYS B N 1
ATOM 4065 C CA . LYS B 1 257 ? -14.711 4.629 -8.164 1 68 257 LYS B CA 1
ATOM 4066 C C . LYS B 1 257 ? -15.68 3.484 -8.453 1 68 257 LYS B C 1
ATOM 4068 O O . LYS B 1 257 ? -15.68 2.471 -7.758 1 68 257 LYS B O 1
#

InterPro domains:
  IPR002925 Dienelactone hydrolase [PF01738] (33-252)
  IPR029058 Alpha/Beta hydrolase fold [G3DSA:3.40.50.1820] (25-252)
  IPR029058 Alpha/Beta hydrolase fold [SSF53474] (29-253)

Solvent-accessible surface area (backbone atoms only — not comparable to full-atom values): 25869 Å² total; per-residue (Å²): 95,37,15,33,62,80,55,77,56,61,38,45,69,42,86,63,87,81,78,66,79,60,45,78,48,75,57,87,94,35,47,30,38,36,32,61,11,90,85,60,48,35,51,36,26,35,41,45,33,49,35,54,46,31,51,82,33,61,42,52,35,43,51,45,46,50,47,6,73,70,59,21,18,26,41,28,50,47,72,45,81,91,54,49,45,58,74,58,63,71,81,92,72,54,67,67,47,46,38,60,2,69,74,36,93,81,48,55,45,63,42,65,88,56,38,48,58,55,52,50,51,48,43,50,43,38,46,58,82,54,46,30,74,31,36,33,27,39,6,31,26,57,13,19,31,54,31,39,70,42,22,29,40,92,78,67,45,25,41,32,30,31,26,38,36,36,20,52,29,41,50,69,44,58,71,62,41,66,39,34,42,35,37,37,40,32,64,49,19,92,32,37,27,71,71,24,48,52,52,41,51,54,52,46,58,72,67,70,50,56,38,36,40,37,39,30,41,85,31,36,54,44,30,71,64,22,35,47,74,88,38,66,60,29,36,49,46,21,53,50,46,51,48,50,48,51,55,50,44,38,40,70,57,65,70,40,133,95,36,17,35,63,80,58,77,54,60,38,44,72,40,86,63,87,82,78,64,77,60,44,79,47,74,57,88,94,36,47,29,38,35,32,62,11,91,84,61,47,33,51,37,27,34,39,44,33,50,37,54,47,30,52,82,34,61,41,54,34,43,51,45,47,50,46,6,73,71,59,20,19,27,41,27,50,48,70,46,82,89,55,50,46,59,75,58,64,72,83,92,74,51,66,68,45,45,37,60,2,70,76,36,95,80,49,55,44,62,42,64,89,56,38,49,57,54,53,50,51,50,43,50,44,37,44,57,80,54,45,30,75,32,35,35,27,39,6,31,25,56,12,18,31,54,31,39,68,43,21,29,38,92,76,67,45,25,42,32,30,31,25,36,36,37,21,52,28,40,48,71,44,59,70,61,41,66,39,35,41,34,37,38,40,32,64,50,19,92,32,37,31,70,70,24,48,52,50,41,50,53,50,46,59,72,69,68,50,56,38,37,40,38,39,30,41,86,33,37,52,45,31,73,65,23,35,47,74,89,37,66,60,28,34,50,47,22,54,50,46,51,48,51,48,53,55,50,45,40,41,70,58,64,69,41,135

Sequence (514 aa):
MTSHPPGACCYKGVKHEGTPTGEFSQLGDFEIYTKYPEDKSTEYGILIITDVIGHRFNNAQLIADQFAANGYFVMMPDLFDKDPIPLNRPGDFDIMKWLNGEYHPSKKAHLPPVVDPIIDACLIEMRTKYNVKKLGAVGYCFGGKYVVRHLRPESGKIDAGYTAHPSFVEAAELRDIKGPLAISAAETDHIFPAEKRHETEVILKELGLPYQINLYSGVEHGFAVRGDLNDRVQTYAKENAFLQAVQWFEEHLRGGKMTSHPPGACCYKGVKHEGTPTGEFSQLGDFEIYTKYPEDKSTEYGILIITDVIGHRFNNAQLIADQFAANGYFVMMPDLFDKDPIPLNRPGDFDIMKWLNGEYHPSKKAHLPPVVDPIIDACLIEMRTKYNVKKLGAVGYCFGGKYVVRHLRPESGKIDAGYTAHPSFVEAAELRDIKGPLAISAAETDHIFPAEKRHETEVILKELGLPYQINLYSGVEHGFAVRGDLNDRVQTYAKENAFLQAVQWFEEHLRGGK

Nearest PDB structures (foldseek):
  7y4g-assembly1_A  TM=6.812E-01  e=2.457E-11  Bacteroides thetaiotaomicron
  6ikg-assembly1_C  TM=6.283E-01  e=2.895E-09  Deinococcus radiodurans R1 = ATCC 13939 = DSM 20539
  7px8-assembly1_A  TM=5.819E-01  e=1.157E-09  Sus scrofa domesticus
  3doh-assembly1_A  TM=5.665E-01  e=1.813E-08  Thermotoga maritima
  3wyd-assembly1_B  TM=6.935E-01  e=9.266E-06  uncultured organism

Foldseek 3Di:
DLWAADDPVQQEFAADDDDQDWDWDDQPQWIKTKDAAPVRAAQAAEEEAETLQADPRPLNSVLQNVVSPLGHIYMYIGQQSPDGDHHPDDDDDDVVCQQQQVPPPVRDHSDCVRRVVVLVSVLVCSCPVNVHNAYEYEYAADGQQNSLQFQDVVVSTHAEYEYELYADHDLVSNLPHDHEYEYEYECAEPGNHPVSVVVSVVSVVVSVHHYYYHYAYPDYRPLLRRNDCVDPSSVCSNVVSSVVVSQRCCCRRVVHD/DLWAADDPVQQEFAADDDDQDWDWDDQPQWIKTKDAAPVRAAQAAEEEAETLQADPRPLNSVLQNVVSPLGHIYMYIGQQSPDGDHRPDDDDDDVVCQQQQVPPPVRDHSDCVRRVVVLVSVLVCSCPVNVHNAYEYEYAADGQQNSLQFQDVVVSTHAEYEYELYADHDLVSNLPHDHEYEYEYECAENGNHPVSVVVSVVSVVVSVHHYYYHYAYPDYRPLLRRNDCVDVSSVCSNVVSSVVVSQRCCCRRVVHD

Organism: NCBI:txid86049

Radius of gyration: 24.02 Å; Cα contacts (8 Å, |Δi|>4): 1226; chains: 2; bounding box: 46×77×52 Å

Secondary structure (DSSP, 8-state):
--SPPP-GGGG-S-PPP-----EEEEETTEEEEEE--TT---SEEEEEE--TT-TT-HHHHHHHHHHHHTT-EEEEE-SSTT-PPPTT--SS--HHHHHTTTTSTT----SHHHHHHHHHHHHHHHHTTS--SEEEEEEETHHHHHHHHT--GGGTS-SEEEEES--S--HHHHHT--S-EEEEEEEE-SSS-HHHHHHHHHHHHHHT--EEEEEEEEEETTHHHH--TTSHHHHHHHHHHHHHHHHHHHHHHH---/--SPPP-GGGG---PPP-----EEEEETTEEEEEE--TT---SEEEEEE--TT-TT-HHHHHHHHHHHHTT-EEEEE-SSTT-PPPTT--SS--HHHHHTTTTSTT----SHHHHHHHHHHHHHHHHTTS--SEEEEEEETHHHHHHHHT--GGGTS-SEEEEES--S--HHHHHT--S-EEEEEEEE-SSS-HHHHHHHHHHHHHHT--EEEEEEEEEETTHHHH--TTSHHHHHHHHHHHHHHHHHHHHHHH---